Protein AF-A0A6P2CPZ2-F1 (afdb_monomer_lite)

InterPro domains:
  IPR037883 Knr4/Smi1-like domain superfamily [G3DSA:3.40.1580.10] (71-180)
  IPR037883 Knr4/Smi1-like domain superfamily [SSF160631] (74-179)

Organism: NCBI:txid1210884

Structure (mmCIF, N/CA/C/O backbone):
data_AF-A0A6P2CPZ2-F1
#
_entry.id   AF-A0A6P2CPZ2-F1
#
loop_
_atom_site.group_PDB
_atom_site.id
_atom_site.type_symbol
_atom_site.label_atom_id
_atom_site.label_alt_id
_atom_site.label_comp_id
_atom_site.label_asym_id
_atom_site.label_entity_id
_atom_site.label_seq_id
_atom_site.pdbx_PDB_ins_code
_atom_site.Cartn_x
_atom_site.Cartn_y
_atom_site.Cartn_z
_atom_site.occupancy
_atom_site.B_iso_or_equiv
_atom_site.auth_seq_id
_atom_site.auth_comp_id
_atom_site.auth_asym_id
_atom_site.auth_atom_id
_atom_site.pdbx_PDB_model_num
ATOM 1 N N . MET A 1 1 ? -5.504 13.322 -30.418 1.00 75.44 1 MET A N 1
ATOM 2 C CA . MET A 1 1 ? -4.105 13.708 -30.140 1.00 75.44 1 MET A CA 1
ATOM 3 C C . MET A 1 1 ? -4.057 14.105 -28.676 1.00 75.44 1 MET A C 1
ATOM 5 O O . MET A 1 1 ? -4.973 14.802 -28.257 1.00 75.44 1 MET A O 1
ATOM 9 N N . ILE A 1 2 ? -3.116 13.573 -27.899 1.00 92.25 2 ILE A N 1
ATOM 10 C CA . ILE A 1 2 ? -3.043 13.806 -26.448 1.00 92.25 2 ILE A CA 1
ATOM 11 C C . ILE A 1 2 ? -2.375 15.166 -26.211 1.00 92.25 2 ILE A C 1
ATOM 13 O O . ILE A 1 2 ? -1.330 15.437 -26.801 1.00 92.25 2 ILE A O 1
ATOM 17 N N . ASP A 1 3 ? -2.973 16.011 -25.371 1.00 94.31 3 ASP A N 1
ATOM 18 C CA . ASP A 1 3 ? -2.424 17.322 -25.004 1.00 94.31 3 ASP A CA 1
ATOM 19 C C . ASP A 1 3 ? -1.487 17.190 -23.793 1.00 94.31 3 ASP A C 1
ATOM 21 O O . ASP A 1 3 ? -1.849 17.502 -22.658 1.00 94.31 3 ASP A O 1
ATOM 25 N N . TRP A 1 4 ? -0.287 16.651 -24.030 1.00 95.38 4 TRP A N 1
ATOM 26 C CA . TRP A 1 4 ? 0.698 16.326 -22.988 1.00 95.38 4 TRP A CA 1
ATOM 27 C C . TRP A 1 4 ? 1.028 17.450 -21.992 1.00 95.38 4 TRP A C 1
ATOM 29 O O . TRP A 1 4 ? 1.132 17.136 -20.805 1.00 95.38 4 TRP A O 1
ATOM 39 N N . PRO A 1 5 ? 1.131 18.735 -22.392 1.00 93.38 5 PRO A N 1
ATOM 40 C CA . PRO A 1 5 ? 1.271 19.848 -21.451 1.00 93.38 5 PRO A CA 1
ATOM 41 C C . PRO A 1 5 ? 0.203 19.924 -20.354 1.00 93.38 5 PRO A C 1
ATOM 43 O O . PRO A 1 5 ? 0.463 20.523 -19.316 1.00 93.38 5 PRO A O 1
ATOM 46 N N . THR A 1 6 ? -0.986 19.351 -20.570 1.00 93.62 6 THR A N 1
ATOM 47 C CA . THR A 1 6 ? -2.091 19.369 -19.593 1.00 93.62 6 THR A CA 1
ATOM 48 C C . THR A 1 6 ? -2.200 18.090 -18.770 1.00 93.62 6 THR A C 1
ATOM 50 O O . THR A 1 6 ? -2.935 18.058 -17.786 1.00 93.62 6 THR A O 1
ATOM 53 N N . VAL A 1 7 ? -1.484 17.032 -19.165 1.00 92.88 7 VAL A N 1
ATOM 54 C CA . VAL A 1 7 ? -1.556 15.723 -18.504 1.00 92.88 7 VAL A CA 1
ATOM 55 C C . VAL A 1 7 ? -0.871 15.753 -17.142 1.00 92.88 7 VAL A C 1
ATOM 57 O O . VAL A 1 7 ? -1.345 15.071 -16.241 1.00 92.88 7 VAL A O 1
ATOM 60 N N . PHE A 1 8 ? 0.211 16.521 -16.978 1.00 94.75 8 PHE A N 1
ATOM 61 C CA . PHE A 1 8 ? 1.032 16.535 -15.763 1.00 94.75 8 PHE A CA 1
ATOM 62 C C . PHE A 1 8 ? 0.911 17.852 -14.985 1.00 94.75 8 PHE A C 1
ATOM 64 O O . PHE A 1 8 ? 1.015 18.931 -15.564 1.00 94.75 8 PHE A O 1
ATOM 71 N N . GLU A 1 9 ? 0.765 17.767 -13.661 1.00 89.00 9 GLU A N 1
ATOM 72 C CA . GLU A 1 9 ? 0.787 18.912 -12.738 1.00 89.00 9 GLU A CA 1
ATOM 73 C C . GLU A 1 9 ? 2.161 19.594 -12.710 1.00 89.00 9 GLU A C 1
ATOM 75 O O . GLU A 1 9 ? 2.257 20.825 -12.683 1.00 89.00 9 GLU A O 1
ATOM 80 N N . HIS A 1 10 ? 3.231 18.796 -12.747 1.00 92.44 10 HIS A N 1
ATOM 81 C CA . HIS A 1 10 ? 4.599 19.286 -12.866 1.00 92.44 10 HIS A CA 1
ATOM 82 C C . HIS A 1 10 ? 5.337 18.545 -13.979 1.00 92.44 10 HIS A C 1
ATOM 84 O O . HIS A 1 10 ? 5.303 17.318 -14.062 1.00 92.44 10 HIS A O 1
ATOM 90 N N . ALA A 1 11 ? 6.036 19.297 -14.827 1.00 95.56 11 ALA A N 1
ATOM 91 C CA . ALA A 1 11 ? 6.752 18.758 -15.972 1.00 95.56 11 ALA A CA 1
ATOM 92 C C . ALA A 1 11 ? 8.051 19.534 -16.214 1.00 95.56 11 ALA A C 1
ATOM 94 O O . ALA A 1 11 ? 8.050 20.761 -16.316 1.00 95.56 11 ALA A O 1
ATOM 95 N N . THR A 1 12 ? 9.153 18.808 -16.368 1.00 97.06 12 THR A N 1
ATOM 96 C CA . THR A 1 12 ? 10.413 19.310 -16.925 1.00 97.06 12 THR A CA 1
ATOM 97 C C . THR A 1 12 ? 10.753 18.454 -18.148 1.00 97.06 12 THR A C 1
ATOM 99 O O . THR A 1 12 ? 11.514 17.485 -18.027 1.00 97.06 12 THR A O 1
ATOM 102 N N . PRO A 1 13 ? 10.125 18.744 -19.299 1.00 97.12 13 PRO A N 1
ATOM 103 C CA . PRO A 1 13 ? 10.309 17.966 -20.512 1.00 97.12 13 PRO A CA 1
ATOM 104 C C . PRO A 1 13 ? 11.693 18.197 -21.129 1.00 97.12 13 PRO A C 1
ATOM 106 O O . PRO A 1 13 ? 12.185 19.326 -21.186 1.00 97.12 13 PRO A O 1
ATOM 109 N N . ASN A 1 14 ? 12.290 17.129 -21.654 1.00 98.00 14 ASN A N 1
ATOM 110 C CA . ASN A 1 14 ? 13.392 17.209 -22.609 1.00 98.00 14 ASN A CA 1
ATOM 111 C C . ASN A 1 14 ? 12.882 17.604 -24.004 1.00 98.00 14 ASN A C 1
ATOM 113 O O . ASN A 1 14 ? 11.675 17.628 -24.263 1.00 98.00 14 ASN A O 1
ATOM 117 N N . ARG A 1 15 ? 13.817 17.862 -24.931 1.00 97.69 15 ARG A N 1
ATOM 118 C CA . ARG A 1 15 ? 13.507 18.036 -26.358 1.00 97.69 15 ARG A CA 1
ATOM 119 C C . ARG A 1 15 ? 12.741 16.811 -26.864 1.00 97.69 15 ARG A C 1
ATOM 121 O O . ARG A 1 15 ? 13.184 15.694 -26.641 1.00 97.69 15 ARG A O 1
ATOM 128 N N . GLY A 1 16 ? 11.633 17.021 -27.566 1.00 98.12 16 GLY A N 1
ATOM 129 C CA . GLY A 1 16 ? 10.945 15.942 -28.271 1.00 98.12 16 GLY A CA 1
ATOM 130 C C . GLY A 1 16 ? 11.819 15.292 -29.349 1.00 98.12 16 GLY A C 1
ATOM 131 O O . GLY A 1 16 ? 12.661 15.956 -29.973 1.00 98.12 16 GLY A O 1
ATOM 132 N N . ALA A 1 17 ? 11.601 13.998 -29.569 1.00 97.94 17 ALA A N 1
ATOM 133 C CA . ALA A 1 17 ? 12.233 13.230 -30.629 1.00 97.94 17 ALA A CA 1
ATOM 134 C C . ALA A 1 17 ? 11.648 13.609 -31.997 1.00 97.94 17 ALA A C 1
ATOM 136 O O . ALA A 1 17 ? 10.444 13.822 -32.160 1.00 97.94 17 ALA A O 1
ATOM 137 N N . THR A 1 18 ? 12.514 13.685 -33.001 1.00 98.25 18 THR A N 1
ATOM 138 C CA . THR A 1 18 ? 12.125 13.880 -34.401 1.00 98.25 18 THR A CA 1
ATOM 139 C C . THR A 1 18 ? 11.562 12.586 -34.993 1.00 98.25 18 THR A C 1
ATOM 141 O O . THR A 1 18 ? 11.871 11.493 -34.525 1.00 98.25 18 THR A O 1
ATOM 144 N N . GLU A 1 19 ? 10.788 12.664 -36.081 1.00 97.94 19 GLU A N 1
ATOM 145 C CA . GLU A 1 19 ? 10.267 11.448 -36.737 1.00 97.94 19 GLU A CA 1
ATOM 146 C C . GLU A 1 19 ? 11.380 10.498 -37.215 1.00 97.94 19 GLU A C 1
ATOM 148 O O . GLU A 1 19 ? 11.172 9.289 -37.253 1.00 97.94 19 GLU A O 1
ATOM 153 N N . ALA A 1 20 ? 12.565 11.022 -37.553 1.00 98.06 20 ALA A N 1
ATOM 154 C CA . ALA A 1 20 ? 13.717 10.202 -37.927 1.00 98.06 20 ALA A CA 1
ATOM 155 C C . ALA A 1 20 ? 14.268 9.411 -36.730 1.00 98.06 20 ALA A C 1
ATOM 157 O O . ALA A 1 20 ? 14.487 8.208 -36.849 1.00 98.06 20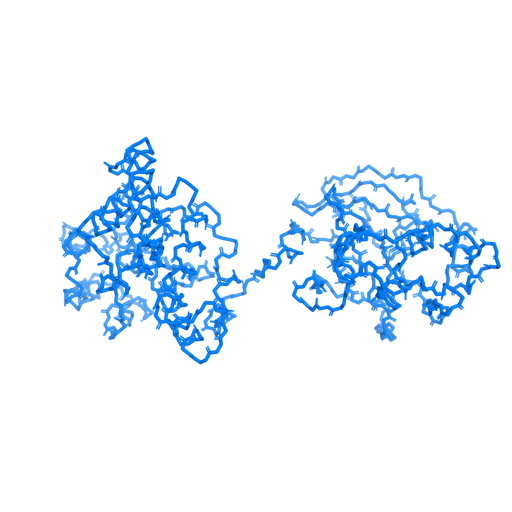 ALA A O 1
ATOM 158 N N . GLU A 1 21 ? 14.423 10.064 -35.574 1.00 98.06 21 GLU A N 1
ATOM 159 C CA . GLU A 1 21 ? 14.856 9.420 -34.323 1.00 98.06 21 GLU A CA 1
ATOM 160 C C . GLU A 1 21 ? 13.835 8.373 -33.862 1.00 98.06 21 GLU A C 1
ATOM 162 O O . GLU A 1 21 ? 14.206 7.269 -33.476 1.00 98.06 21 GLU A O 1
ATOM 167 N N . ILE A 1 22 ? 12.537 8.672 -33.985 1.00 98.25 22 ILE A N 1
ATOM 168 C CA . ILE A 1 22 ? 11.464 7.722 -33.665 1.00 98.25 22 ILE A CA 1
ATOM 169 C C . ILE A 1 22 ? 11.494 6.516 -34.609 1.00 98.25 22 ILE A C 1
ATOM 171 O O . ILE A 1 22 ? 11.337 5.383 -34.154 1.00 98.25 22 ILE A O 1
ATOM 175 N N . ALA A 1 23 ? 11.696 6.728 -35.911 1.00 97.62 23 ALA A N 1
ATOM 176 C CA . ALA A 1 23 ? 11.774 5.637 -36.878 1.00 97.62 23 ALA A CA 1
ATOM 177 C C . ALA A 1 23 ? 12.972 4.713 -36.603 1.00 97.62 23 ALA A C 1
ATOM 179 O O . ALA A 1 23 ? 12.825 3.492 -36.651 1.00 97.62 23 ALA A O 1
ATOM 180 N N . GLU A 1 24 ? 14.135 5.280 -36.273 1.00 97.38 24 GLU A N 1
ATOM 181 C CA . GLU A 1 24 ? 15.323 4.516 -35.880 1.00 97.38 24 GLU A CA 1
ATOM 182 C C . GLU A 1 24 ? 15.098 3.748 -34.572 1.00 97.38 24 GLU A C 1
ATOM 184 O O . GLU A 1 24 ? 15.383 2.549 -34.497 1.00 97.38 24 GLU A O 1
ATOM 189 N N . PHE A 1 25 ? 14.521 4.405 -33.565 1.00 96.94 25 PHE A N 1
ATOM 190 C CA . PHE A 1 25 ? 14.151 3.787 -32.297 1.00 96.94 25 PHE A CA 1
ATOM 191 C C . PHE A 1 25 ? 13.224 2.582 -32.504 1.00 96.94 25 PHE A C 1
ATOM 193 O O . PHE A 1 25 ? 13.541 1.480 -32.060 1.00 96.94 25 PHE A O 1
ATOM 200 N N . VAL A 1 26 ? 12.119 2.749 -33.237 1.00 96.81 26 VAL A N 1
ATOM 201 C CA . VAL A 1 26 ? 11.160 1.664 -33.507 1.00 96.81 26 VAL A CA 1
ATOM 202 C C . VAL A 1 26 ? 11.814 0.515 -34.280 1.00 96.81 26 VAL A C 1
ATOM 204 O O . VAL A 1 26 ? 11.532 -0.647 -33.996 1.00 96.81 26 VAL A O 1
ATOM 207 N N . ALA A 1 27 ? 12.710 0.811 -35.225 1.00 95.06 27 ALA A N 1
ATOM 208 C CA . ALA A 1 27 ? 13.395 -0.210 -36.017 1.00 95.06 27 ALA A CA 1
ATOM 209 C C . ALA A 1 27 ? 14.422 -1.030 -35.215 1.00 95.06 27 ALA A C 1
ATOM 211 O O . ALA A 1 27 ? 14.708 -2.173 -35.574 1.00 95.06 27 ALA A O 1
ATOM 212 N N . THR A 1 28 ? 14.999 -0.459 -34.155 1.00 94.12 28 THR A N 1
ATOM 213 C CA . THR A 1 28 ? 16.138 -1.055 -33.433 1.00 94.12 28 THR A CA 1
ATOM 214 C C . THR A 1 28 ? 15.791 -1.559 -32.034 1.00 94.12 28 THR A C 1
ATOM 216 O O . THR A 1 28 ? 16.453 -2.472 -31.539 1.00 94.12 28 THR A O 1
ATOM 219 N N . PHE A 1 29 ? 14.742 -1.022 -31.405 1.00 94.38 29 PHE A N 1
ATOM 220 C CA . PHE A 1 29 ? 14.369 -1.291 -30.016 1.00 94.38 29 PHE A CA 1
ATOM 221 C C . PHE A 1 29 ? 14.305 -2.789 -29.684 1.00 94.38 29 PHE A C 1
ATOM 223 O O . PHE A 1 29 ? 15.015 -3.255 -28.788 1.00 94.38 29 PHE A O 1
ATOM 230 N N . GLY A 1 30 ? 13.500 -3.542 -30.435 1.00 93.62 30 GLY A N 1
ATOM 231 C CA . GLY A 1 30 ? 13.237 -4.958 -30.183 1.00 93.62 30 GLY A CA 1
ATOM 232 C C . GLY A 1 30 ? 14.244 -5.918 -30.819 1.00 93.62 30 GLY A C 1
ATOM 233 O O . GLY A 1 30 ? 14.090 -7.127 -30.682 1.00 93.62 30 GLY A O 1
ATOM 234 N N . ALA A 1 31 ? 15.270 -5.424 -31.522 1.00 94.88 31 ALA A N 1
ATOM 235 C CA . ALA A 1 31 ? 16.221 -6.288 -32.218 1.00 94.88 31 ALA A CA 1
ATOM 236 C C . ALA A 1 31 ? 16.979 -7.213 -31.237 1.00 94.88 31 ALA A C 1
ATOM 238 O O . ALA A 1 31 ? 17.256 -6.806 -30.102 1.00 94.88 31 ALA A O 1
ATOM 239 N N . PRO A 1 32 ? 17.379 -8.432 -31.651 1.00 94.44 32 PRO A N 1
ATOM 240 C CA . PRO A 1 32 ? 18.256 -9.281 -30.846 1.00 94.44 32 PRO A CA 1
ATOM 241 C C . PRO A 1 32 ? 19.524 -8.542 -30.397 1.00 94.44 32 PRO A C 1
ATOM 243 O O . PRO A 1 32 ? 19.976 -7.606 -31.063 1.00 94.44 32 PRO A O 1
ATOM 246 N N . LEU A 1 33 ? 20.112 -8.953 -29.270 1.00 95.50 33 LEU A N 1
ATOM 247 C CA . LEU A 1 33 ? 21.364 -8.356 -28.808 1.00 95.50 33 LEU A CA 1
ATOM 248 C C . LEU A 1 33 ? 22.470 -8.561 -29.848 1.00 95.50 33 LEU A C 1
ATOM 250 O O . LEU A 1 33 ? 22.669 -9.646 -30.401 1.00 95.50 33 LEU A O 1
ATOM 254 N N . THR A 1 34 ? 23.232 -7.503 -30.090 1.00 95.56 34 THR A N 1
ATOM 255 C CA . THR A 1 34 ? 24.462 -7.580 -30.873 1.00 95.56 34 THR A CA 1
ATOM 256 C C . THR A 1 34 ? 25.531 -8.356 -30.100 1.00 95.56 34 THR A C 1
ATOM 258 O O . THR A 1 34 ? 25.526 -8.410 -28.871 1.00 95.56 34 THR A O 1
ATOM 261 N N . ARG A 1 35 ? 26.532 -8.901 -30.805 1.00 96.12 35 ARG A N 1
ATOM 262 C CA . ARG A 1 35 ? 27.664 -9.594 -30.154 1.00 96.12 35 ARG A CA 1
ATOM 263 C C . ARG A 1 35 ? 28.385 -8.720 -29.120 1.00 96.12 35 ARG A C 1
ATOM 265 O O . ARG A 1 35 ? 28.872 -9.242 -28.125 1.00 96.12 35 ARG A O 1
ATOM 272 N N . ALA A 1 36 ? 28.457 -7.410 -29.360 1.00 95.44 36 ALA A N 1
ATOM 273 C CA . ALA A 1 36 ? 29.077 -6.464 -28.438 1.00 95.44 36 ALA A CA 1
ATOM 274 C C . ALA A 1 36 ? 28.231 -6.256 -27.171 1.00 95.44 36 ALA A C 1
ATOM 276 O O . ALA A 1 36 ? 28.786 -6.216 -26.076 1.00 95.44 36 ALA A O 1
ATOM 277 N N . GLU A 1 37 ? 26.902 -6.171 -27.302 1.00 95.44 37 GLU A N 1
ATOM 278 C CA . GLU A 1 37 ? 25.989 -6.089 -26.154 1.00 95.44 37 GLU A CA 1
ATOM 279 C C . GLU A 1 37 ? 26.051 -7.363 -25.303 1.00 95.44 37 GLU A C 1
ATOM 281 O O . GLU A 1 37 ? 26.209 -7.252 -24.089 1.00 95.44 37 GLU A O 1
ATOM 286 N N . VAL A 1 38 ? 26.028 -8.548 -25.932 1.00 96.62 38 VAL A N 1
ATOM 287 C CA . VAL A 1 38 ? 26.170 -9.842 -25.234 1.00 96.62 38 VAL A CA 1
ATOM 288 C C . VAL A 1 38 ? 27.494 -9.912 -24.475 1.00 96.62 38 VAL A C 1
ATOM 290 O O . VAL A 1 38 ? 27.517 -10.211 -23.283 1.00 96.62 38 VAL A O 1
ATOM 293 N N . ALA A 1 39 ? 28.609 -9.594 -25.141 1.00 95.44 39 ALA A N 1
ATOM 294 C CA . ALA A 1 39 ? 29.928 -9.625 -24.514 1.00 95.44 39 ALA A CA 1
ATOM 295 C C . ALA A 1 39 ? 30.026 -8.655 -23.327 1.00 95.44 39 ALA A C 1
ATOM 297 O O . ALA A 1 39 ? 30.628 -8.992 -22.309 1.00 95.44 39 ALA A O 1
ATOM 298 N N . ARG A 1 40 ? 29.413 -7.469 -23.440 1.00 94.56 40 ARG A N 1
ATOM 299 C CA . ARG A 1 40 ? 29.370 -6.484 -22.357 1.00 94.56 40 ARG A CA 1
ATOM 300 C C . ARG A 1 40 ? 28.599 -7.016 -21.151 1.00 94.56 40 ARG A C 1
ATOM 302 O O . ARG A 1 40 ? 29.148 -6.991 -20.060 1.00 94.56 40 ARG A O 1
ATOM 309 N N . VAL A 1 41 ? 27.373 -7.505 -21.348 1.00 94.56 41 VAL A N 1
ATOM 310 C CA . VAL A 1 41 ? 26.524 -8.009 -20.253 1.00 94.56 41 VAL A CA 1
ATOM 311 C C . VAL A 1 41 ? 27.162 -9.225 -19.586 1.00 94.56 41 VAL A C 1
ATOM 313 O O . VAL A 1 41 ? 27.309 -9.256 -18.366 1.00 94.56 41 VAL A O 1
ATOM 316 N N . ASN A 1 42 ? 27.600 -10.209 -20.374 1.00 94.12 42 ASN A N 1
ATOM 317 C CA . ASN A 1 42 ? 28.208 -11.428 -19.837 1.00 94.12 42 ASN A CA 1
ATOM 318 C C . ASN A 1 42 ? 29.537 -11.134 -19.115 1.00 94.12 42 ASN A C 1
ATOM 320 O O . ASN A 1 42 ? 29.869 -11.807 -18.144 1.00 94.12 42 ASN A O 1
ATOM 324 N N . GLY A 1 43 ? 30.282 -10.110 -19.547 1.00 92.50 43 GLY A N 1
ATOM 325 C CA . GLY A 1 43 ? 31.559 -9.722 -18.944 1.00 92.50 43 GLY A CA 1
ATOM 326 C C . GLY A 1 43 ? 31.460 -8.928 -17.636 1.00 92.50 43 GLY A C 1
ATOM 327 O O . GLY A 1 43 ? 32.462 -8.824 -16.932 1.00 92.50 43 GLY A O 1
ATOM 328 N N . THR A 1 44 ? 30.297 -8.359 -17.298 1.00 88.31 44 THR A N 1
ATOM 329 C CA . THR A 1 44 ? 30.107 -7.544 -16.080 1.00 88.31 44 THR A CA 1
ATOM 330 C C . THR A 1 44 ? 29.477 -8.299 -14.911 1.00 88.31 44 THR A C 1
ATOM 332 O O . THR A 1 44 ? 29.324 -7.725 -13.835 1.00 88.31 44 THR A O 1
ATOM 335 N N . GLN A 1 45 ? 29.096 -9.565 -15.098 1.00 88.94 45 GLN A N 1
ATOM 336 C CA . GLN A 1 45 ? 28.470 -10.363 -14.045 1.00 88.94 45 GLN A CA 1
ATOM 337 C C . GLN A 1 45 ? 29.476 -10.722 -12.946 1.00 88.94 45 GLN A C 1
ATOM 339 O O . GLN A 1 45 ? 30.592 -11.169 -13.216 1.00 88.94 45 GLN A O 1
ATOM 344 N N . CYS A 1 46 ? 29.060 -10.560 -11.694 1.00 87.38 46 CYS A N 1
ATOM 345 C CA . CYS A 1 46 ? 29.812 -10.966 -10.516 1.00 87.38 46 CYS A CA 1
ATOM 346 C C . CYS A 1 46 ? 28.907 -11.747 -9.564 1.00 87.38 46 CYS A C 1
ATOM 348 O O . CYS A 1 46 ? 27.695 -11.531 -9.529 1.00 87.38 46 CYS A O 1
ATOM 350 N N . ASN A 1 47 ? 29.505 -12.655 -8.794 1.00 86.31 47 ASN A N 1
ATOM 351 C CA . ASN A 1 47 ? 28.783 -13.379 -7.759 1.00 86.31 47 ASN A CA 1
ATOM 352 C C . ASN A 1 47 ? 28.323 -12.379 -6.684 1.00 86.31 47 ASN A C 1
ATOM 354 O O . ASN A 1 47 ? 29.183 -11.722 -6.089 1.00 86.31 47 ASN A O 1
ATOM 358 N N . PRO A 1 48 ? 27.007 -12.222 -6.446 1.00 82.31 48 PRO A N 1
ATOM 359 C CA . PRO A 1 48 ? 26.501 -11.259 -5.474 1.00 82.31 48 PRO A CA 1
ATOM 360 C C . PRO A 1 48 ? 26.670 -11.748 -4.029 1.00 82.31 48 PRO A C 1
ATOM 362 O O . PRO A 1 48 ? 26.569 -10.954 -3.095 1.00 82.31 48 PRO A O 1
ATOM 365 N N . TRP A 1 49 ? 26.919 -13.043 -3.833 1.00 83.62 49 TRP A N 1
ATOM 366 C CA . TRP A 1 49 ? 27.031 -13.656 -2.519 1.00 83.62 49 TRP A CA 1
ATOM 367 C C . TRP A 1 49 ? 28.439 -13.502 -1.947 1.00 83.62 49 TRP A C 1
ATOM 369 O O . TRP A 1 49 ? 29.431 -13.443 -2.671 1.00 83.62 49 TRP A O 1
ATOM 379 N N . LEU A 1 50 ? 28.553 -13.455 -0.621 1.00 86.81 50 LEU A N 1
ATOM 380 C CA . LEU A 1 50 ? 29.858 -13.518 0.038 1.00 86.81 50 LEU A CA 1
ATOM 381 C C . LEU A 1 50 ? 30.386 -14.958 0.005 1.00 86.81 50 LEU A C 1
ATOM 383 O O . LEU A 1 50 ? 29.584 -15.881 0.080 1.00 86.81 50 LEU A O 1
ATOM 387 N N . PRO A 1 51 ? 31.712 -15.194 0.018 1.00 90.25 51 PRO A N 1
ATOM 388 C CA . PRO A 1 51 ? 32.271 -16.552 0.036 1.00 90.25 51 PRO A CA 1
ATOM 389 C C . PRO A 1 51 ? 31.785 -17.446 1.188 1.00 90.25 51 PRO A C 1
ATOM 391 O O . PRO A 1 51 ? 31.901 -18.666 1.117 1.00 90.25 51 PRO A O 1
ATOM 394 N N . THR A 1 52 ? 31.277 -16.844 2.266 1.00 87.19 52 THR A N 1
ATOM 395 C CA . THR A 1 52 ? 30.708 -17.529 3.433 1.00 87.19 52 THR A CA 1
ATOM 396 C C . THR A 1 52 ? 29.238 -17.912 3.268 1.00 87.19 52 THR A C 1
ATOM 398 O O . THR A 1 52 ? 28.718 -18.656 4.096 1.00 87.19 52 THR A O 1
ATOM 401 N N . ASP A 1 53 ? 28.555 -17.377 2.258 1.00 88.25 53 ASP A N 1
ATOM 402 C CA . ASP A 1 53 ? 27.149 -17.651 1.993 1.00 88.25 53 ASP A CA 1
ATOM 403 C C . ASP A 1 53 ? 26.998 -18.996 1.256 1.00 88.25 53 ASP A C 1
ATOM 405 O O . ASP A 1 53 ? 27.703 -19.230 0.267 1.00 88.25 53 ASP A O 1
ATOM 409 N N . PRO A 1 54 ? 26.087 -19.890 1.687 1.00 86.75 54 PRO A N 1
ATOM 410 C CA . PRO A 1 54 ? 25.836 -21.157 1.003 1.00 86.75 54 PRO A CA 1
ATOM 411 C C . PRO A 1 54 ? 25.532 -21.018 -0.497 1.00 86.75 54 PRO A C 1
ATOM 413 O O . PRO A 1 54 ? 25.865 -21.920 -1.265 1.00 86.75 54 PRO A O 1
ATOM 416 N N . GLN A 1 55 ? 24.940 -19.899 -0.926 1.00 86.81 55 GLN A N 1
ATOM 417 C CA . GLN A 1 55 ? 24.568 -19.653 -2.322 1.00 86.81 55 GLN A CA 1
ATOM 418 C C . GLN A 1 55 ? 25.754 -19.231 -3.202 1.00 86.81 55 GLN A C 1
ATOM 420 O O . GLN A 1 55 ? 25.666 -19.285 -4.429 1.00 86.81 55 GLN A O 1
ATOM 425 N N . HIS A 1 56 ? 26.899 -18.879 -2.604 1.00 89.81 56 HIS A N 1
ATOM 426 C CA . HIS A 1 56 ? 28.097 -18.491 -3.347 1.00 89.81 56 HIS A CA 1
ATOM 427 C C . HIS A 1 56 ? 28.628 -19.623 -4.231 1.00 89.81 56 HIS A C 1
ATOM 429 O O . HIS A 1 56 ? 29.048 -19.373 -5.358 1.00 89.81 56 HIS A O 1
ATOM 435 N N . ALA A 1 57 ? 28.600 -20.867 -3.743 1.00 88.31 57 ALA A N 1
ATOM 436 C CA . ALA A 1 57 ? 29.116 -22.027 -4.474 1.00 88.31 57 ALA A CA 1
ATOM 437 C C . ALA A 1 57 ? 28.203 -22.485 -5.624 1.00 88.31 57 ALA A C 1
ATOM 439 O O . ALA A 1 57 ? 28.657 -23.209 -6.506 1.00 88.31 57 ALA A O 1
ATOM 440 N N . THR A 1 58 ? 26.931 -22.086 -5.599 1.00 89.31 58 THR A N 1
ATOM 441 C CA . THR A 1 58 ? 25.911 -22.484 -6.579 1.00 89.31 58 THR A CA 1
ATOM 442 C C . THR A 1 58 ? 25.563 -21.372 -7.562 1.00 89.31 58 THR A C 1
ATOM 444 O O . THR A 1 58 ? 24.685 -21.557 -8.398 1.00 89.31 58 THR A O 1
ATOM 447 N N . TRP A 1 59 ? 26.192 -20.201 -7.442 1.00 89.38 59 TRP A N 1
ATOM 448 C CA . TRP A 1 59 ? 25.952 -19.098 -8.361 1.00 89.38 59 TRP A CA 1
ATOM 449 C C . TRP A 1 59 ? 26.593 -19.383 -9.719 1.00 89.38 59 TRP A C 1
ATOM 451 O O . TRP A 1 59 ? 27.797 -19.633 -9.811 1.00 89.38 59 TRP A O 1
ATOM 461 N N . GLU A 1 60 ? 25.789 -19.286 -10.773 1.00 89.56 60 GLU A N 1
ATOM 462 C CA . GLU A 1 60 ? 26.231 -19.384 -12.159 1.00 89.56 60 GLU A CA 1
ATOM 463 C C . GLU A 1 60 ? 25.823 -18.110 -12.912 1.00 89.56 60 GLU A C 1
ATOM 465 O O . GLU A 1 60 ? 24.694 -17.636 -12.743 1.00 89.56 60 GLU A O 1
ATOM 470 N N . PRO A 1 61 ? 26.714 -17.533 -13.739 1.00 89.81 61 PRO A N 1
ATOM 471 C CA . PRO A 1 61 ? 26.348 -16.419 -14.597 1.00 89.81 61 PRO A CA 1
ATOM 472 C C . PRO A 1 61 ? 25.357 -16.883 -15.668 1.00 89.81 61 PRO A C 1
ATOM 474 O O . PRO A 1 61 ? 25.463 -17.990 -16.200 1.00 89.81 61 PRO A O 1
ATOM 477 N N . PHE A 1 62 ? 24.416 -16.017 -16.028 1.00 91.94 62 PHE A N 1
ATOM 478 C CA . PHE A 1 62 ? 23.491 -16.282 -17.127 1.00 91.94 62 PHE A CA 1
ATOM 479 C C . PHE A 1 62 ? 24.118 -15.912 -18.478 1.00 91.94 62 PHE A C 1
ATOM 481 O O . PHE A 1 62 ? 25.034 -15.090 -18.557 1.00 91.94 62 PHE A O 1
ATOM 488 N N . ASP A 1 63 ? 23.578 -16.471 -19.563 1.00 93.81 63 ASP A N 1
ATOM 489 C CA . ASP A 1 63 ? 23.952 -16.086 -20.925 1.00 93.81 63 ASP A CA 1
ATOM 490 C C . ASP A 1 63 ? 22.908 -15.149 -21.548 1.00 93.81 63 ASP A C 1
ATOM 492 O O . ASP A 1 63 ? 21.808 -15.564 -21.919 1.00 93.81 63 ASP A O 1
ATOM 496 N N . SER A 1 64 ? 23.275 -13.875 -21.712 1.00 95.06 64 SER A N 1
ATOM 497 C CA . SER A 1 64 ? 22.406 -12.864 -22.329 1.00 95.06 64 SER A CA 1
ATOM 498 C C . SER A 1 64 ? 22.128 -13.093 -23.819 1.00 95.06 64 SER A C 1
ATOM 500 O O . SER A 1 64 ? 21.204 -12.488 -24.364 1.00 95.06 64 SER A O 1
ATOM 502 N N . ALA A 1 65 ? 22.857 -13.992 -24.493 1.00 94.44 65 ALA A N 1
ATOM 503 C CA . ALA A 1 65 ? 22.547 -14.373 -25.872 1.00 94.44 65 ALA A CA 1
ATOM 504 C C . ALA A 1 65 ? 21.175 -15.062 -26.008 1.00 94.44 65 ALA A C 1
ATOM 506 O O . ALA A 1 65 ? 20.597 -15.060 -27.095 1.00 94.44 65 ALA A O 1
ATOM 507 N N . ALA A 1 66 ? 20.654 -15.634 -24.917 1.00 92.94 66 ALA A N 1
ATOM 508 C CA . ALA A 1 66 ? 19.359 -16.309 -24.878 1.00 92.94 66 ALA A CA 1
ATOM 509 C C . ALA A 1 66 ? 18.176 -15.368 -24.575 1.00 92.94 66 ALA A C 1
ATOM 511 O O . ALA A 1 66 ? 17.034 -15.823 -24.519 1.00 92.94 66 ALA A O 1
ATOM 512 N N . TRP A 1 67 ? 18.422 -14.072 -24.356 1.00 95.94 67 TRP A N 1
ATOM 513 C CA . TRP A 1 67 ? 17.374 -13.128 -23.974 1.00 95.94 67 TRP A CA 1
ATOM 514 C C . TRP A 1 67 ? 16.318 -12.928 -25.059 1.00 95.94 67 TRP A C 1
ATOM 516 O O . TRP A 1 67 ? 16.620 -12.688 -26.231 1.00 95.94 67 TRP A O 1
ATOM 526 N N . VAL A 1 68 ? 15.054 -12.963 -24.631 1.00 93.56 68 VAL A N 1
ATOM 527 C CA . VAL A 1 68 ? 13.898 -12.704 -25.490 1.00 93.56 68 VAL A CA 1
ATOM 528 C C . VAL A 1 68 ? 13.662 -11.199 -25.565 1.00 93.56 68 VAL A C 1
ATOM 530 O O . VAL A 1 68 ? 13.223 -10.574 -24.599 1.00 93.56 68 VAL A O 1
ATOM 533 N N . MET A 1 69 ? 13.954 -10.627 -26.731 1.00 94.19 69 MET A N 1
ATOM 534 C CA . MET A 1 69 ? 13.717 -9.214 -27.022 1.00 94.19 69 MET A CA 1
ATOM 535 C C . MET A 1 69 ? 12.334 -9.018 -27.664 1.00 94.19 69 MET A C 1
ATOM 537 O O . MET A 1 69 ? 11.896 -9.885 -28.423 1.00 94.19 69 MET A O 1
ATOM 541 N N . PRO A 1 70 ? 11.652 -7.886 -27.410 1.00 93.75 70 PRO A N 1
ATOM 542 C CA . PRO A 1 70 ? 10.301 -7.601 -27.910 1.00 93.75 70 PRO A CA 1
ATOM 543 C C . PRO A 1 70 ? 10.291 -7.206 -29.404 1.00 93.75 70 PRO A C 1
ATOM 545 O O . PRO A 1 70 ? 9.808 -6.142 -29.777 1.00 93.75 70 PRO A O 1
ATOM 548 N N . ALA A 1 71 ? 10.863 -8.041 -30.277 1.00 91.25 71 ALA A N 1
ATOM 549 C CA . ALA A 1 71 ? 11.026 -7.763 -31.710 1.00 91.25 71 ALA A CA 1
ATOM 550 C C . ALA A 1 71 ? 9.695 -7.687 -32.477 1.00 91.25 71 ALA A C 1
ATOM 552 O O . ALA A 1 71 ? 9.585 -6.965 -33.466 1.00 91.25 71 ALA A O 1
ATOM 553 N N . ASP A 1 72 ? 8.698 -8.452 -32.037 1.00 91.19 72 ASP A N 1
ATOM 554 C CA . ASP A 1 72 ? 7.369 -8.571 -32.639 1.00 91.19 72 ASP A CA 1
ATOM 555 C C . ASP A 1 72 ? 6.304 -7.736 -31.904 1.00 91.19 72 ASP A C 1
ATOM 557 O O . ASP A 1 72 ? 5.118 -7.810 -32.231 1.00 91.19 72 ASP A O 1
ATOM 561 N N . ARG A 1 73 ? 6.710 -6.942 -30.906 1.00 93.50 73 ARG A N 1
ATOM 562 C CA . ARG A 1 73 ? 5.820 -6.095 -30.110 1.00 93.50 73 ARG A CA 1
ATOM 563 C C . ARG A 1 73 ? 5.940 -4.640 -30.575 1.00 93.50 73 ARG A C 1
ATOM 565 O O . ARG A 1 73 ? 7.007 -4.044 -30.427 1.00 93.50 73 ARG A O 1
ATOM 572 N N . PRO A 1 74 ? 4.881 -4.037 -31.148 1.00 95.56 74 PRO A N 1
ATOM 573 C CA . PRO A 1 74 ? 4.922 -2.625 -31.516 1.00 95.56 74 PRO A CA 1
ATOM 574 C C . PRO A 1 74 ? 5.025 -1.737 -30.271 1.00 95.56 74 PRO A C 1
ATOM 576 O O . PRO A 1 74 ? 4.450 -2.061 -29.233 1.00 95.56 74 PRO A O 1
ATOM 579 N N . ILE A 1 75 ? 5.709 -0.596 -30.394 1.00 97.44 75 ILE A N 1
ATOM 580 C CA . ILE A 1 75 ? 5.706 0.446 -29.358 1.00 97.44 75 ILE A CA 1
ATOM 581 C C . ILE A 1 75 ? 4.305 1.079 -29.272 1.00 97.44 75 ILE A C 1
ATOM 583 O O . ILE A 1 75 ? 3.740 1.404 -30.323 1.00 97.44 75 ILE A O 1
ATOM 587 N N . PRO A 1 76 ? 3.764 1.322 -28.062 1.00 98.00 76 PRO A N 1
ATOM 588 C CA . PRO A 1 76 ? 2.441 1.917 -27.895 1.00 98.00 76 PRO A CA 1
ATOM 589 C C . PRO A 1 76 ? 2.274 3.263 -28.609 1.00 98.00 76 PRO A C 1
ATOM 591 O O . PRO A 1 76 ? 3.133 4.143 -28.462 1.00 98.00 76 PRO A O 1
ATOM 594 N N . PRO A 1 77 ? 1.165 3.486 -29.338 1.00 98.12 77 PRO A N 1
ATOM 595 C CA . PRO A 1 77 ? 0.908 4.756 -30.012 1.00 98.12 77 PRO A CA 1
ATOM 596 C C . PRO A 1 77 ? 0.911 5.962 -29.068 1.00 98.12 77 PRO A C 1
ATOM 598 O O . PRO A 1 77 ? 1.390 7.035 -29.446 1.00 98.12 77 PRO A O 1
ATOM 601 N N . SER A 1 78 ? 0.410 5.806 -27.838 1.00 97.81 78 SER A N 1
ATOM 602 C CA . SER A 1 78 ? 0.442 6.873 -26.834 1.00 97.81 78 SER A CA 1
ATOM 603 C C . SER A 1 78 ? 1.870 7.213 -26.396 1.00 97.81 78 SER A C 1
ATOM 605 O O . SER A 1 78 ? 2.207 8.394 -26.310 1.00 97.81 78 SER A O 1
ATOM 607 N N . TYR A 1 79 ? 2.746 6.219 -26.228 1.00 98.38 79 TYR A N 1
ATOM 608 C CA . TYR A 1 79 ? 4.158 6.440 -25.913 1.00 98.38 79 TYR A CA 1
ATOM 609 C C . TYR A 1 79 ? 4.906 7.097 -27.082 1.00 98.38 79 TYR A C 1
ATOM 611 O O . TYR A 1 79 ? 5.637 8.065 -26.884 1.00 98.38 79 TYR A O 1
ATOM 619 N N . LEU A 1 80 ? 4.637 6.679 -28.326 1.00 98.19 80 LEU A N 1
ATOM 620 C CA . LEU A 1 80 ? 5.154 7.362 -29.521 1.00 98.19 80 LEU A CA 1
ATOM 621 C C . LEU A 1 80 ? 4.666 8.815 -29.610 1.00 98.19 80 LEU A C 1
ATOM 623 O O . LEU A 1 80 ? 5.380 9.692 -30.094 1.00 98.19 80 LEU A O 1
ATOM 627 N N . SER A 1 81 ? 3.432 9.100 -29.187 1.00 98.19 81 SER A N 1
ATOM 628 C CA . SER A 1 81 ? 2.942 10.478 -29.095 1.00 98.19 81 SER A CA 1
ATOM 629 C C . SER A 1 81 ? 3.652 11.263 -27.993 1.00 98.19 81 SER A C 1
ATOM 631 O O . SER A 1 81 ? 3.832 12.467 -28.164 1.00 98.19 81 SER A O 1
ATOM 633 N N . PHE A 1 82 ? 4.020 10.616 -26.888 1.00 98.44 82 PHE A N 1
ATOM 634 C CA . PHE A 1 82 ? 4.725 11.239 -25.774 1.00 98.44 82 PHE A CA 1
ATOM 635 C C . PHE A 1 82 ? 6.166 11.585 -26.126 1.00 98.44 82 PHE A C 1
ATOM 637 O O . PHE A 1 82 ? 6.550 12.729 -25.932 1.00 98.44 82 PHE A O 1
ATOM 644 N N . ILE A 1 83 ? 6.940 10.676 -26.726 1.00 98.19 83 ILE A N 1
ATOM 645 C CA . ILE A 1 83 ? 8.348 10.960 -27.064 1.00 98.19 83 ILE A CA 1
ATOM 646 C C . ILE A 1 83 ? 8.501 12.079 -28.106 1.00 98.19 83 ILE A C 1
ATOM 648 O O . ILE A 1 83 ? 9.485 12.814 -28.085 1.00 98.19 83 ILE A O 1
ATOM 652 N N . ARG A 1 84 ? 7.489 12.297 -28.964 1.00 98.06 84 ARG A N 1
ATOM 653 C CA . ARG A 1 84 ? 7.405 13.491 -29.834 1.00 98.06 84 ARG A CA 1
ATOM 654 C C . ARG A 1 84 ? 7.291 14.788 -29.044 1.00 98.06 84 ARG A C 1
ATOM 656 O O . ARG A 1 84 ? 7.797 15.818 -29.475 1.00 98.06 84 ARG A O 1
ATOM 663 N N . TYR A 1 85 ? 6.579 14.746 -27.923 1.00 98.06 85 TYR A N 1
ATOM 664 C CA . TYR A 1 85 ? 6.475 15.867 -27.003 1.00 98.06 85 TYR A CA 1
ATOM 665 C C . TYR A 1 85 ? 7.744 15.996 -26.149 1.00 98.06 85 TYR A C 1
ATOM 667 O O . TYR A 1 85 ? 8.260 17.102 -25.999 1.00 98.06 85 TYR A O 1
ATOM 675 N N . SER A 1 86 ? 8.273 14.884 -25.632 1.00 98.38 86 SER A N 1
ATOM 676 C CA . SER A 1 86 ? 9.442 14.873 -24.762 1.00 98.38 86 SER A CA 1
ATOM 677 C C . SER A 1 86 ? 10.210 13.551 -24.802 1.00 98.38 86 SER A C 1
ATOM 679 O O . SER A 1 86 ? 9.695 12.515 -24.385 1.00 98.38 86 SER A O 1
ATOM 681 N N . ASP A 1 87 ? 11.457 13.595 -25.274 1.00 97.94 87 ASP A N 1
ATOM 682 C CA . ASP A 1 87 ? 12.357 12.441 -25.300 1.00 97.94 87 ASP A CA 1
ATOM 683 C C . ASP A 1 87 ? 13.032 12.262 -23.928 1.00 97.94 87 ASP A C 1
ATOM 685 O O . ASP A 1 87 ? 14.146 12.729 -23.662 1.00 97.94 87 ASP A O 1
ATOM 689 N N . GLY A 1 88 ? 12.265 11.689 -23.001 1.00 97.06 88 GLY A N 1
ATOM 690 C CA . GLY A 1 88 ? 12.589 11.593 -21.581 1.00 97.06 88 GLY A CA 1
ATOM 691 C C . GLY A 1 88 ? 12.261 12.863 -20.788 1.00 97.06 88 GLY A C 1
ATOM 692 O O . GLY A 1 88 ? 11.609 13.782 -21.275 1.00 97.06 88 GLY A O 1
ATOM 693 N N . GLY A 1 89 ? 12.691 12.927 -19.530 1.00 96.69 89 GLY A N 1
ATOM 694 C CA . GLY A 1 89 ? 12.457 14.082 -18.650 1.00 96.69 89 GLY A CA 1
ATOM 695 C C . GLY A 1 89 ? 11.865 13.679 -17.304 1.00 96.69 89 GLY A C 1
ATOM 696 O O . GLY A 1 89 ? 11.829 12.497 -16.963 1.00 96.69 89 GLY A O 1
ATOM 697 N N . ARG A 1 90 ? 11.413 14.662 -16.516 1.00 97.31 90 ARG A N 1
ATOM 698 C CA . ARG A 1 90 ? 10.763 14.408 -15.218 1.00 97.31 90 ARG A CA 1
ATOM 699 C C . ARG A 1 90 ? 9.356 14.972 -15.183 1.00 97.31 90 ARG A C 1
ATOM 701 O O . ARG A 1 90 ? 9.137 16.112 -15.586 1.00 97.31 90 ARG A O 1
ATOM 708 N N . PHE A 1 91 ? 8.423 14.174 -14.687 1.00 97.06 91 PHE A N 1
ATOM 709 C CA . PHE A 1 91 ? 7.002 14.493 -14.680 1.00 97.06 91 PHE A CA 1
ATOM 710 C C . PHE A 1 91 ? 6.360 14.010 -13.387 1.00 97.06 91 PHE A C 1
ATOM 712 O O . PHE A 1 91 ? 6.800 13.015 -12.806 1.00 97.06 91 PHE A O 1
ATOM 719 N N . SER A 1 92 ? 5.306 14.686 -12.943 1.00 91.44 92 SER A N 1
ATOM 720 C CA . SER A 1 92 ? 4.512 14.210 -11.821 1.00 91.44 92 SER A CA 1
ATOM 721 C C . SER A 1 92 ? 3.060 14.660 -11.846 1.00 91.44 92 SER A C 1
ATOM 723 O O . SER A 1 92 ? 2.691 15.666 -12.452 1.00 91.44 92 SER A O 1
ATOM 725 N N . ASN A 1 93 ? 2.252 13.869 -11.146 1.00 77.31 93 ASN A N 1
ATOM 726 C CA . ASN A 1 93 ? 0.849 14.107 -10.849 1.00 77.31 93 ASN A CA 1
ATOM 727 C C . ASN A 1 93 ? 0.594 13.666 -9.409 1.00 77.31 93 ASN A C 1
ATOM 729 O O . ASN A 1 93 ? 0.746 12.484 -9.093 1.00 77.31 93 ASN A O 1
ATOM 733 N N . GLY A 1 94 ? 0.235 14.585 -8.509 1.00 82.00 94 GLY A N 1
ATOM 734 C CA . GLY A 1 94 ? 0.145 14.276 -7.082 1.00 82.00 94 GLY A CA 1
ATOM 735 C C . GLY A 1 94 ? 1.435 13.638 -6.548 1.00 82.00 94 GLY A C 1
ATOM 736 O O . GLY A 1 94 ? 2.509 14.229 -6.618 1.00 82.00 94 GLY A O 1
ATOM 737 N N . MET A 1 95 ? 1.337 12.413 -6.022 1.00 77.44 95 MET A N 1
ATOM 738 C CA . MET A 1 95 ? 2.490 11.653 -5.522 1.00 77.44 95 MET A CA 1
ATOM 739 C C . MET A 1 95 ? 3.076 10.667 -6.542 1.00 77.44 95 MET A C 1
ATOM 741 O O . MET A 1 95 ? 3.955 9.878 -6.193 1.00 77.44 95 MET A O 1
ATOM 745 N N . ARG A 1 96 ? 2.574 10.648 -7.780 1.00 83.69 96 ARG A N 1
ATOM 746 C CA . ARG A 1 96 ? 3.128 9.809 -8.838 1.00 83.69 96 ARG A CA 1
ATOM 747 C C . ARG A 1 96 ? 4.252 10.554 -9.543 1.00 83.69 96 ARG A C 1
ATOM 749 O O . ARG A 1 96 ? 4.016 11.607 -10.130 1.00 83.69 96 ARG A O 1
ATOM 756 N N . LEU A 1 97 ? 5.456 9.997 -9.466 1.00 88.75 97 LEU A N 1
ATOM 757 C CA . LEU A 1 97 ? 6.682 10.575 -10.008 1.00 88.75 97 LEU A CA 1
ATOM 758 C C . LEU A 1 97 ? 7.197 9.711 -11.157 1.00 88.75 97 LEU A C 1
ATOM 760 O O . LEU A 1 97 ? 7.198 8.483 -11.050 1.00 88.75 97 LEU A O 1
ATOM 764 N N . PHE A 1 98 ? 7.654 10.361 -12.223 1.00 96.12 98 PHE A N 1
ATOM 765 C CA . PHE A 1 98 ? 8.253 9.717 -13.382 1.00 96.12 98 PHE A CA 1
ATOM 766 C C . PHE A 1 98 ? 9.561 10.401 -13.752 1.00 96.12 98 PHE A C 1
ATOM 768 O O . PHE A 1 98 ? 9.576 11.580 -14.105 1.00 96.12 98 PHE A O 1
ATOM 775 N N . GLN A 1 99 ? 10.641 9.635 -13.774 1.00 96.12 99 GLN A N 1
ATOM 776 C CA . GLN A 1 99 ? 11.789 9.901 -14.622 1.00 96.12 99 GLN A CA 1
ATOM 777 C C . GLN A 1 99 ? 11.585 9.109 -15.915 1.00 96.12 99 GLN A C 1
ATOM 779 O O . GLN A 1 99 ? 11.841 7.908 -15.961 1.00 96.12 99 GLN A O 1
ATOM 784 N N . MET A 1 100 ? 11.034 9.770 -16.930 1.00 97.25 100 MET A N 1
ATOM 785 C CA . MET A 1 100 ? 10.665 9.144 -18.197 1.00 97.25 100 MET A CA 1
ATOM 786 C C . MET A 1 100 ? 11.913 8.798 -19.001 1.00 97.25 100 MET A C 1
ATOM 788 O O . MET A 1 100 ? 12.805 9.638 -19.150 1.00 97.25 100 MET A O 1
ATOM 792 N N . ALA A 1 101 ? 11.928 7.586 -19.545 1.00 96.38 101 ALA A N 1
ATOM 793 C CA . ALA A 1 101 ? 12.806 7.231 -20.644 1.00 96.38 101 ALA A CA 1
ATOM 794 C C . ALA A 1 101 ? 12.240 7.798 -21.953 1.00 96.38 101 ALA A C 1
ATOM 796 O O . ALA A 1 101 ? 11.023 7.967 -22.096 1.00 96.38 101 ALA A O 1
ATOM 797 N N . GLY A 1 102 ? 13.124 8.078 -22.898 1.00 96.00 102 GLY A N 1
ATOM 798 C CA . GLY A 1 102 ? 12.809 8.383 -24.283 1.00 96.00 102 GLY A CA 1
ATOM 799 C C . GLY A 1 102 ? 13.173 7.234 -25.227 1.00 96.00 102 GLY A C 1
ATOM 800 O O . GLY A 1 102 ? 12.972 6.050 -24.940 1.00 96.00 102 GLY A O 1
ATOM 801 N N . THR A 1 103 ? 13.750 7.583 -26.369 1.00 96.69 103 THR A N 1
ATOM 802 C CA . THR A 1 103 ? 14.258 6.669 -27.398 1.00 96.69 103 THR A CA 1
ATOM 803 C C . THR A 1 103 ? 15.389 5.756 -26.900 1.00 96.69 103 THR A C 1
ATOM 805 O O . THR A 1 103 ? 15.683 4.731 -27.516 1.00 96.69 103 THR A O 1
ATOM 808 N N . GLU A 1 104 ? 15.981 6.044 -25.739 1.00 93.62 104 GLU A N 1
ATOM 809 C CA . GLU A 1 104 ? 16.992 5.220 -25.076 1.00 93.62 104 GLU A CA 1
ATOM 810 C C . GLU A 1 104 ? 16.435 3.994 -24.327 1.00 93.62 104 GLU A C 1
ATOM 812 O O . GLU A 1 104 ? 17.212 3.262 -23.712 1.00 93.62 104 GLU A O 1
ATOM 817 N N . LEU A 1 105 ? 15.125 3.726 -24.406 1.00 92.81 105 LEU A N 1
ATOM 818 C CA . LEU A 1 105 ? 14.409 2.611 -23.762 1.00 92.81 105 LEU A CA 1
ATOM 819 C C . LEU A 1 105 ? 15.166 1.268 -23.787 1.00 92.81 105 LEU A C 1
ATOM 821 O O . LEU A 1 105 ? 15.270 0.567 -22.778 1.00 92.81 105 LEU A O 1
ATOM 825 N N . ARG A 1 106 ? 15.752 0.921 -24.944 1.00 93.81 106 ARG A N 1
ATOM 826 C CA . ARG A 1 106 ? 16.548 -0.307 -25.131 1.00 93.81 106 ARG A CA 1
ATOM 827 C C . ARG A 1 106 ? 17.739 -0.371 -24.173 1.00 93.81 106 ARG A C 1
ATOM 829 O O . ARG A 1 106 ? 18.064 -1.439 -23.659 1.00 93.81 106 ARG A O 1
ATOM 836 N N . SER A 1 107 ? 18.398 0.758 -23.933 1.00 92.88 107 SER A N 1
ATOM 837 C CA . SER A 1 107 ? 19.556 0.832 -23.042 1.00 92.88 107 SER A CA 1
ATOM 838 C C . SER A 1 107 ? 19.173 0.447 -21.620 1.00 92.88 107 SER A C 1
ATOM 840 O O . SER A 1 107 ? 19.901 -0.318 -20.997 1.00 92.88 107 SER A O 1
ATOM 842 N N . PHE A 1 108 ? 18.017 0.902 -21.131 1.00 93.25 108 PHE A N 1
ATOM 843 C CA . PHE A 1 108 ? 17.521 0.531 -19.806 1.00 93.25 108 PHE A CA 1
ATOM 844 C C . PHE A 1 108 ? 17.157 -0.948 -19.714 1.00 93.25 108 PHE A C 1
ATOM 846 O O . PHE A 1 108 ? 17.545 -1.604 -18.749 1.00 93.25 108 PHE A O 1
ATOM 853 N N . LEU A 1 109 ? 16.501 -1.487 -20.745 1.00 93.12 109 LEU A N 1
ATOM 854 C CA . LEU A 1 109 ? 16.184 -2.912 -20.834 1.00 93.12 109 LEU A CA 1
ATOM 855 C C . LEU A 1 109 ? 17.448 -3.779 -20.667 1.00 93.12 109 LEU A C 1
ATOM 857 O O . LEU A 1 109 ? 17.444 -4.752 -19.915 1.00 93.12 109 LEU A O 1
ATOM 861 N N . ILE A 1 110 ? 18.544 -3.384 -21.324 1.00 94.56 110 ILE A N 1
ATOM 862 C CA . ILE A 1 110 ? 19.821 -4.104 -21.268 1.00 94.56 110 ILE A CA 1
ATOM 863 C C . ILE A 1 110 ? 20.563 -3.845 -19.956 1.00 94.56 110 ILE A C 1
ATOM 865 O O . ILE A 1 110 ? 21.043 -4.797 -19.361 1.00 94.56 110 ILE A O 1
ATOM 869 N N . VAL A 1 111 ? 20.685 -2.597 -19.496 1.00 91.94 111 VAL A N 1
ATOM 870 C CA . VAL A 1 111 ? 21.486 -2.246 -18.304 1.00 91.94 111 VAL A CA 1
ATOM 871 C C . VAL A 1 111 ? 20.917 -2.861 -17.029 1.00 91.94 111 VAL A C 1
ATOM 873 O O . VAL A 1 111 ? 21.682 -3.306 -16.180 1.00 91.94 111 VAL A O 1
ATOM 876 N N . TYR A 1 112 ? 19.593 -2.925 -16.906 1.00 92.56 112 TYR A N 1
ATOM 877 C CA . TYR A 1 112 ? 18.934 -3.531 -15.749 1.00 92.56 112 TYR A CA 1
ATOM 878 C C . TYR A 1 112 ? 18.687 -5.033 -15.903 1.00 92.56 112 TYR A C 1
ATOM 880 O O . TYR A 1 112 ? 18.042 -5.639 -15.054 1.00 92.56 112 TYR A O 1
ATOM 888 N N . HIS A 1 113 ? 19.193 -5.639 -16.982 1.00 94.50 113 HIS A N 1
ATOM 889 C CA . HIS A 1 113 ? 19.036 -7.061 -17.274 1.00 94.50 113 HIS A CA 1
ATOM 890 C C . HIS A 1 113 ? 17.569 -7.533 -17.247 1.00 94.50 113 HIS A C 1
ATOM 892 O O . HIS A 1 113 ? 17.295 -8.692 -16.944 1.00 94.50 113 HIS A O 1
ATOM 898 N N . VAL A 1 114 ? 16.612 -6.658 -17.578 1.00 95.62 114 VAL A N 1
ATOM 899 C CA . VAL A 1 114 ? 15.173 -6.956 -17.468 1.00 95.62 114 VAL A CA 1
ATOM 900 C C . VAL A 1 114 ? 14.784 -8.240 -18.213 1.00 95.62 114 VAL A C 1
ATOM 902 O O . VAL A 1 114 ? 14.090 -9.053 -17.609 1.00 95.62 114 VAL A O 1
ATOM 905 N N . PRO A 1 115 ? 15.268 -8.527 -19.443 1.00 95.94 115 PRO A N 1
ATOM 906 C CA . PRO A 1 115 ? 14.900 -9.751 -20.158 1.00 95.94 115 PRO A CA 1
ATOM 907 C C . PRO A 1 115 ? 15.308 -11.056 -19.460 1.00 95.94 115 PRO A C 1
ATOM 909 O O . PRO A 1 115 ? 14.738 -12.100 -19.771 1.00 95.94 115 PRO A O 1
ATOM 912 N N . GLN A 1 116 ? 16.275 -11.012 -18.536 1.00 94.19 116 GLN A N 1
ATOM 913 C CA . GLN A 1 116 ? 16.676 -12.175 -17.745 1.00 94.19 116 GLN A CA 1
ATOM 914 C C . GLN A 1 116 ? 15.606 -12.574 -16.725 1.00 94.19 116 GLN A C 1
ATOM 916 O O . GLN A 1 116 ? 15.410 -13.761 -16.472 1.00 94.19 116 GLN A O 1
ATOM 921 N N . TYR A 1 117 ? 14.952 -11.583 -16.120 1.00 92.94 117 TYR A N 1
ATOM 922 C CA . TYR A 1 117 ? 14.060 -11.773 -14.974 1.00 92.94 117 TYR A CA 1
ATOM 923 C C . TYR A 1 117 ? 12.586 -11.612 -15.350 1.00 92.94 117 TYR A C 1
ATOM 925 O O . TYR A 1 117 ? 11.722 -12.335 -14.862 1.00 92.94 117 TYR A O 1
ATOM 933 N N . MET A 1 118 ? 12.307 -10.692 -16.269 1.00 96.31 118 MET A N 1
ATOM 934 C CA . MET A 1 118 ? 10.978 -10.345 -16.752 1.00 96.31 118 MET A CA 1
ATOM 935 C C . MET A 1 118 ? 10.975 -10.254 -18.288 1.00 96.31 118 MET A C 1
ATOM 937 O O . MET A 1 118 ? 10.878 -9.158 -18.851 1.00 96.31 118 MET A O 1
ATOM 941 N N . PRO A 1 119 ? 11.110 -11.384 -19.008 1.00 95.00 119 PRO A N 1
ATOM 942 C CA . PRO A 1 119 ? 11.072 -11.387 -20.468 1.00 95.00 119 PRO A CA 1
ATOM 943 C C . PRO A 1 119 ? 9.799 -10.712 -20.993 1.00 95.00 119 PRO A C 1
ATOM 945 O O . PRO A 1 119 ? 8.699 -10.977 -20.509 1.00 95.00 119 PRO A O 1
ATOM 948 N N . LEU A 1 120 ? 9.967 -9.854 -22.005 1.00 95.94 120 LEU A N 1
ATOM 949 C CA . LEU A 1 120 ? 8.911 -9.030 -22.613 1.00 95.94 120 LEU A CA 1
ATOM 950 C C . LEU A 1 120 ? 8.294 -7.949 -21.698 1.00 95.94 120 LEU A C 1
ATOM 952 O O . LEU A 1 120 ? 7.315 -7.321 -22.093 1.00 95.94 120 LEU A O 1
ATOM 956 N N . ALA A 1 121 ? 8.867 -7.659 -20.527 1.00 96.88 121 ALA A N 1
ATOM 957 C CA . ALA A 1 121 ? 8.568 -6.426 -19.798 1.00 96.88 121 ALA A CA 1
ATOM 958 C C . ALA A 1 121 ? 9.533 -5.309 -20.222 1.00 96.88 121 ALA A C 1
ATOM 960 O O . ALA A 1 121 ? 10.731 -5.547 -20.374 1.00 96.88 121 ALA A O 1
ATOM 961 N N . VAL A 1 122 ? 9.031 -4.087 -20.423 1.00 96.94 122 VAL A N 1
ATOM 962 C CA . VAL A 1 122 ? 9.833 -2.981 -20.979 1.00 96.94 122 VAL A CA 1
ATOM 963 C C . VAL A 1 122 ? 9.738 -1.732 -20.104 1.00 96.94 122 VAL A C 1
ATOM 965 O O . VAL A 1 122 ? 8.670 -1.120 -20.074 1.00 96.94 122 VAL A O 1
ATOM 968 N N . PRO A 1 123 ? 10.823 -1.312 -19.422 1.00 96.19 123 PRO A N 1
ATOM 969 C CA . PRO A 1 123 ? 10.791 -0.165 -18.523 1.00 96.19 123 PRO A CA 1
ATOM 970 C C . PRO A 1 123 ? 10.751 1.145 -19.310 1.00 96.19 123 PRO A C 1
ATOM 972 O O . PRO A 1 123 ? 11.646 1.393 -20.111 1.00 96.19 123 PRO A O 1
ATOM 975 N N . PHE A 1 124 ? 9.751 1.992 -19.065 1.00 97.25 124 PHE A N 1
ATOM 976 C CA . PHE A 1 124 ? 9.595 3.296 -19.729 1.00 97.25 124 PHE A CA 1
ATOM 977 C C . PHE A 1 124 ? 9.753 4.498 -18.807 1.00 97.25 124 PHE A C 1
ATOM 979 O O . PHE A 1 124 ? 9.867 5.627 -19.283 1.00 97.25 124 PHE A O 1
ATOM 986 N N . ALA A 1 125 ? 9.757 4.280 -17.496 1.00 96.88 125 ALA A N 1
ATOM 987 C CA . ALA A 1 125 ? 10.032 5.322 -16.526 1.00 96.88 125 ALA A CA 1
ATOM 988 C C . ALA A 1 125 ? 10.547 4.728 -15.218 1.00 96.88 125 ALA A C 1
ATOM 990 O O . ALA A 1 125 ? 10.350 3.545 -14.938 1.00 96.88 125 ALA A O 1
ATOM 991 N N . PHE A 1 126 ? 11.136 5.586 -14.394 1.00 93.62 126 PHE A N 1
ATOM 992 C CA . PHE A 1 126 ? 11.628 5.252 -13.064 1.00 93.62 126 PHE A CA 1
ATOM 993 C C . PHE A 1 126 ? 10.993 6.145 -12.003 1.00 93.62 126 PHE A C 1
ATOM 995 O O . PHE A 1 126 ? 10.568 7.267 -12.288 1.00 93.62 126 PHE A O 1
ATOM 1002 N N . THR A 1 127 ? 10.938 5.646 -10.777 1.00 88.00 127 THR A N 1
ATOM 1003 C CA . THR A 1 127 ? 10.656 6.446 -9.586 1.00 88.00 127 THR A CA 1
ATOM 1004 C C . THR A 1 127 ? 11.967 6.921 -8.951 1.00 88.00 127 THR A C 1
ATOM 1006 O O . THR A 1 127 ? 13.045 6.421 -9.276 1.00 88.00 127 THR A O 1
ATOM 1009 N N . ASP A 1 128 ? 11.897 7.869 -8.015 1.00 75.62 128 ASP A N 1
ATOM 1010 C CA . ASP A 1 128 ? 13.096 8.413 -7.363 1.00 75.62 128 ASP A CA 1
ATOM 1011 C C . ASP A 1 128 ? 13.777 7.414 -6.402 1.00 75.62 128 ASP A C 1
ATOM 1013 O O . ASP A 1 128 ? 14.961 7.573 -6.105 1.00 75.62 128 ASP A O 1
ATOM 1017 N N . SER A 1 129 ? 13.073 6.375 -5.930 1.00 70.75 129 SER A N 1
ATOM 1018 C CA . SER A 1 129 ? 13.640 5.353 -5.029 1.00 70.75 129 SER A CA 1
ATOM 1019 C C . SER A 1 129 ? 14.076 4.052 -5.720 1.00 70.75 129 SER A C 1
ATOM 1021 O O . SER A 1 129 ? 14.469 3.102 -5.044 1.00 70.75 129 SER A O 1
ATOM 1023 N N . GLY A 1 130 ? 14.067 4.003 -7.058 1.00 75.56 130 GLY A N 1
ATOM 1024 C CA . GLY A 1 130 ? 14.533 2.839 -7.824 1.00 75.56 130 GLY A CA 1
ATOM 1025 C C . GLY A 1 130 ? 13.439 1.850 -8.244 1.00 75.56 130 GLY A C 1
ATOM 1026 O O . GLY A 1 130 ? 13.753 0.719 -8.615 1.00 75.56 130 GLY A O 1
ATOM 1027 N N . GLY A 1 131 ? 12.170 2.257 -8.222 1.00 86.50 131 GLY A N 1
ATOM 1028 C CA . GLY A 1 131 ? 11.084 1.546 -8.892 1.00 86.50 131 GLY A CA 1
ATOM 1029 C C . GLY A 1 131 ? 11.074 1.812 -10.401 1.00 86.50 131 GLY A C 1
ATOM 1030 O O . GLY A 1 131 ? 11.530 2.856 -10.866 1.00 86.50 131 GLY A O 1
ATOM 1031 N N . MET A 1 132 ? 10.540 0.871 -11.174 1.00 93.62 132 MET A N 1
ATOM 1032 C CA . MET A 1 132 ? 10.365 0.962 -12.623 1.00 93.62 132 MET A CA 1
ATOM 1033 C C . MET A 1 132 ? 8.895 0.845 -12.997 1.00 93.62 132 MET A C 1
ATOM 1035 O O . MET A 1 132 ? 8.191 -0.020 -12.483 1.00 93.62 132 MET A O 1
ATOM 1039 N N . TYR A 1 133 ? 8.467 1.644 -13.966 1.00 96.06 133 TYR A N 1
ATOM 1040 C CA . TYR A 1 133 ? 7.213 1.450 -14.680 1.00 96.06 133 TYR A CA 1
ATOM 1041 C C . TYR A 1 133 ? 7.500 0.683 -15.963 1.00 96.06 133 TYR A C 1
ATOM 1043 O O . TYR A 1 133 ? 8.320 1.135 -16.767 1.00 96.06 133 TYR A O 1
ATOM 1051 N N . LEU A 1 134 ? 6.834 -0.453 -16.168 1.00 97.69 134 LEU A N 1
ATOM 1052 C CA . LEU A 1 134 ? 7.073 -1.318 -17.316 1.00 97.69 134 LEU A CA 1
ATOM 1053 C C . LEU A 1 134 ? 5.797 -1.554 -18.121 1.00 97.69 134 LEU A C 1
ATOM 1055 O O . LEU A 1 134 ? 4.727 -1.786 -17.559 1.00 97.69 134 LEU A O 1
ATOM 1059 N N . PHE A 1 135 ? 5.932 -1.555 -19.444 1.00 98.31 135 PHE A N 1
ATOM 1060 C CA . PHE A 1 135 ? 4.954 -2.183 -20.323 1.00 98.31 135 PHE A CA 1
ATOM 1061 C C . PHE A 1 135 ? 5.025 -3.694 -20.141 1.00 98.31 135 PHE A C 1
ATOM 1063 O O . PHE A 1 135 ? 6.095 -4.279 -20.310 1.00 98.31 135 PHE A O 1
ATOM 1070 N N . ASP A 1 136 ? 3.897 -4.322 -19.837 1.00 97.12 136 ASP A N 1
ATOM 1071 C CA . ASP A 1 136 ? 3.773 -5.775 -19.832 1.00 97.12 136 ASP A CA 1
ATOM 1072 C C . ASP A 1 136 ? 3.430 -6.266 -21.246 1.00 97.12 136 ASP A C 1
ATOM 1074 O O . ASP A 1 136 ? 2.262 -6.337 -21.629 1.00 97.12 136 ASP A O 1
ATOM 1078 N N . MET A 1 137 ? 4.461 -6.565 -22.046 1.00 97.31 137 MET A N 1
ATOM 1079 C CA . MET A 1 137 ? 4.315 -6.994 -23.444 1.00 97.31 137 MET A CA 1
ATOM 1080 C C . MET A 1 137 ? 4.352 -8.519 -23.613 1.00 97.31 137 MET A C 1
ATOM 1082 O O . MET A 1 137 ? 4.630 -9.016 -24.710 1.00 97.31 137 MET A O 1
ATOM 1086 N N . ARG A 1 138 ? 4.099 -9.288 -22.544 1.00 95.19 138 ARG A N 1
ATOM 1087 C CA . ARG A 1 138 ? 4.012 -10.756 -22.633 1.00 95.19 138 ARG A CA 1
ATOM 1088 C C . ARG A 1 138 ? 2.928 -11.173 -23.626 1.00 95.19 138 ARG A C 1
ATOM 1090 O O . ARG A 1 138 ? 3.185 -11.965 -24.535 1.00 95.19 138 ARG A O 1
ATOM 1097 N N . GLU A 1 139 ? 1.765 -10.545 -23.508 1.00 94.06 139 GLU A N 1
ATOM 1098 C CA . GLU A 1 139 ? 0.648 -10.697 -24.436 1.00 94.06 139 GLU A CA 1
ATOM 1099 C C . GLU A 1 139 ? 0.713 -9.672 -25.585 1.00 94.06 139 GLU A C 1
ATOM 1101 O O . GLU A 1 139 ? 1.351 -8.622 -25.448 1.00 94.06 139 GLU A O 1
ATOM 1106 N N . PRO A 1 140 ? 0.066 -9.950 -26.734 1.00 94.06 140 PRO A N 1
ATOM 1107 C CA . PRO A 1 140 ? -0.121 -8.961 -27.794 1.00 94.06 140 PRO A CA 1
ATOM 1108 C C . PRO A 1 140 ? -0.845 -7.700 -27.288 1.00 94.06 140 PRO A C 1
ATOM 1110 O O . PRO A 1 140 ? -1.619 -7.786 -26.331 1.00 94.06 140 PRO A O 1
ATOM 1113 N N . PRO A 1 141 ? -0.642 -6.537 -27.937 1.00 96.31 141 PRO A N 1
ATOM 1114 C CA . PRO A 1 141 ? -1.311 -5.309 -27.528 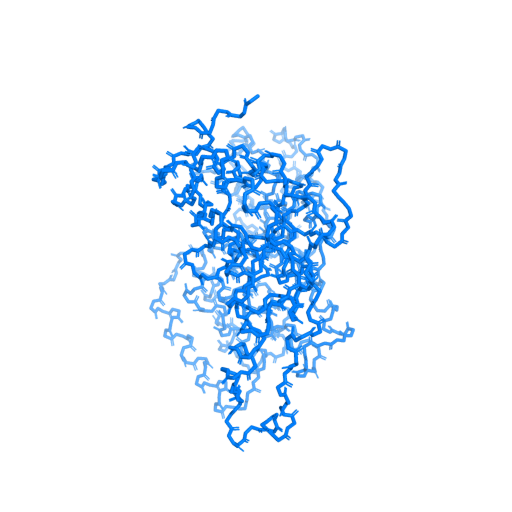1.00 96.31 141 PRO A CA 1
ATOM 1115 C C . PRO A 1 141 ? -2.828 -5.413 -27.696 1.00 96.31 141 PRO A C 1
ATOM 1117 O O . PRO A 1 141 ? -3.339 -6.212 -28.489 1.00 96.31 141 PRO A O 1
ATOM 1120 N N . ASP A 1 142 ? -3.551 -4.555 -26.981 1.00 91.81 142 ASP A N 1
ATOM 1121 C CA . ASP A 1 142 ? -4.997 -4.437 -27.127 1.00 91.81 142 ASP A CA 1
ATOM 1122 C C . ASP A 1 142 ? -5.410 -3.876 -28.506 1.00 91.81 142 ASP A C 1
ATOM 1124 O O . ASP A 1 142 ? -4.588 -3.559 -29.372 1.00 91.81 142 ASP A O 1
ATOM 1128 N N . THR A 1 143 ? -6.717 -3.710 -28.728 1.00 93.06 143 THR A N 1
ATOM 1129 C CA . THR A 1 143 ? -7.252 -3.173 -29.993 1.00 93.06 143 THR A CA 1
ATOM 1130 C C . THR A 1 143 ? -6.787 -1.749 -30.318 1.00 93.06 143 THR A C 1
ATOM 1132 O O . THR A 1 143 ? -6.955 -1.304 -31.452 1.00 93.06 143 THR A O 1
ATOM 1135 N N . SER A 1 144 ? -6.235 -1.030 -29.340 1.00 92.12 144 SER A N 1
ATOM 1136 C CA . SER A 1 144 ? -5.695 0.324 -29.480 1.00 92.12 144 SER A CA 1
ATOM 1137 C C . SER A 1 144 ? -4.174 0.333 -29.673 1.00 92.12 144 SER A C 1
ATOM 1139 O O . SER A 1 144 ? -3.605 1.399 -29.905 1.00 92.12 144 SER A O 1
ATOM 1141 N N . GLY A 1 145 ? -3.512 -0.826 -29.605 1.00 96.19 145 GLY A N 1
ATOM 1142 C CA . GLY A 1 145 ? -2.057 -0.931 -29.676 1.00 96.19 145 GLY A CA 1
ATOM 1143 C C . GLY A 1 145 ? -1.350 -0.700 -28.334 1.00 96.19 145 GLY A C 1
ATOM 1144 O O . GLY A 1 145 ? -0.152 -0.432 -28.337 1.00 96.19 145 GLY A O 1
ATOM 1145 N N . GLU A 1 146 ? -2.065 -0.755 -27.208 1.00 97.75 146 GLU A N 1
ATOM 1146 C CA . GLU A 1 146 ? -1.538 -0.459 -25.870 1.00 97.75 146 GLU A CA 1
ATOM 1147 C C . GLU A 1 146 ? -1.288 -1.734 -25.047 1.00 97.75 146 GLU A C 1
ATOM 1149 O O . GLU A 1 146 ? -1.847 -2.797 -25.333 1.00 97.75 146 GLU A O 1
ATOM 1154 N N . TYR A 1 147 ? -0.467 -1.614 -23.997 1.00 96.88 147 TYR A N 1
ATOM 1155 C CA . TYR A 1 147 ? -0.186 -2.700 -23.050 1.00 96.88 147 TYR A CA 1
ATOM 1156 C C . TYR A 1 147 ? -0.510 -2.291 -21.612 1.00 96.88 147 TYR A C 1
ATOM 1158 O O . TYR A 1 147 ? -0.335 -1.119 -21.256 1.00 96.88 147 TYR A O 1
ATOM 1166 N N . PRO A 1 148 ? -0.881 -3.258 -20.754 1.00 94.50 148 PRO A N 1
ATOM 1167 C CA . PRO A 1 148 ? -0.929 -3.057 -19.315 1.00 94.50 148 PRO A CA 1
ATOM 1168 C C . PRO A 1 148 ? 0.389 -2.522 -18.759 1.00 94.50 148 PRO A C 1
ATOM 1170 O O . PRO A 1 148 ? 1.470 -2.851 -19.251 1.00 94.50 148 PRO A O 1
ATOM 1173 N N . ILE A 1 149 ? 0.288 -1.734 -17.690 1.00 96.56 149 ILE A N 1
ATOM 1174 C CA . ILE A 1 149 ? 1.449 -1.175 -17.002 1.00 96.56 149 ILE A CA 1
ATOM 1175 C C . ILE A 1 149 ? 1.616 -1.868 -15.660 1.00 96.56 149 ILE A C 1
ATOM 1177 O O . ILE A 1 149 ? 0.699 -1.841 -14.834 1.00 96.56 149 ILE A O 1
ATOM 1181 N N . ILE A 1 150 ? 2.791 -2.446 -15.439 1.00 93.62 150 ILE A N 1
ATOM 1182 C CA . ILE A 1 150 ? 3.215 -3.027 -14.162 1.00 93.62 150 ILE A CA 1
ATOM 1183 C C . ILE A 1 150 ? 4.320 -2.175 -13.542 1.00 93.62 150 ILE A C 1
ATOM 1185 O O . ILE A 1 150 ? 4.968 -1.378 -14.225 1.00 93.62 150 ILE A O 1
ATOM 1189 N N . CYS A 1 151 ? 4.514 -2.313 -12.237 1.00 89.94 151 CYS A N 1
ATOM 1190 C CA . CYS A 1 151 ? 5.532 -1.582 -11.497 1.00 89.94 151 CYS A CA 1
ATOM 1191 C C . CYS A 1 151 ? 6.431 -2.576 -10.767 1.00 89.94 151 CYS A C 1
ATOM 1193 O O . CYS A 1 151 ? 5.890 -3.327 -9.978 1.00 89.94 151 CYS A O 1
ATOM 1195 N N . ALA A 1 152 ? 7.751 -2.564 -10.968 1.00 89.19 152 ALA A N 1
ATOM 1196 C CA . ALA A 1 152 ? 8.680 -3.511 -10.325 1.00 89.19 152 ALA A CA 1
ATOM 1197 C C . ALA A 1 152 ? 9.924 -2.805 -9.765 1.00 89.19 152 ALA A C 1
ATOM 1199 O O . ALA A 1 152 ? 10.324 -1.750 -10.267 1.00 89.19 152 ALA A O 1
ATOM 1200 N N . GLY A 1 153 ? 10.529 -3.350 -8.710 1.00 85.94 153 GLY A N 1
ATOM 1201 C CA . GLY A 1 153 ? 11.754 -2.796 -8.132 1.00 85.94 153 GLY A CA 1
ATOM 1202 C C . GLY A 1 153 ? 12.974 -3.123 -8.994 1.00 85.94 153 GLY A C 1
ATOM 1203 O O . GLY A 1 153 ? 13.161 -4.269 -9.388 1.00 85.94 153 GLY A O 1
ATOM 1204 N N . ALA A 1 154 ? 13.865 -2.157 -9.241 1.00 83.19 154 ALA A N 1
ATOM 1205 C CA . ALA A 1 154 ? 15.065 -2.385 -10.058 1.00 83.19 154 ALA A CA 1
ATOM 1206 C C . ALA A 1 154 ? 15.991 -3.498 -9.524 1.00 83.19 154 ALA A C 1
ATOM 1208 O O . ALA A 1 154 ? 16.770 -4.065 -10.286 1.00 83.19 154 ALA A O 1
ATOM 1209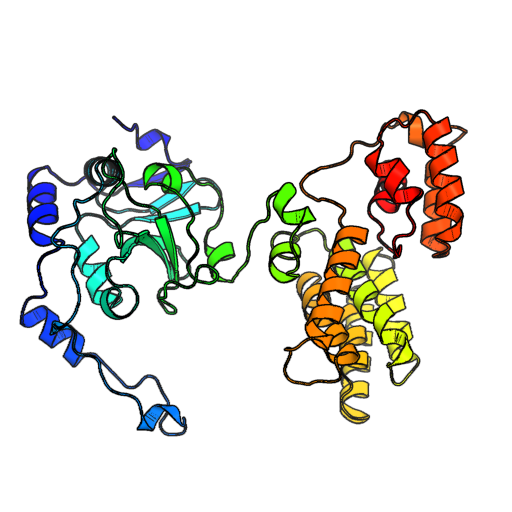 N N . GLY A 1 155 ? 15.929 -3.784 -8.217 1.00 79.19 155 GLY A N 1
ATOM 1210 C CA . GLY A 1 155 ? 16.681 -4.855 -7.553 1.00 79.19 155 GLY A CA 1
ATOM 1211 C C . GLY A 1 155 ? 15.879 -6.132 -7.272 1.00 79.19 155 GLY A C 1
ATOM 1212 O O . GLY A 1 155 ? 16.438 -7.063 -6.702 1.00 79.19 155 GLY A O 1
ATOM 1213 N N . ALA A 1 156 ? 14.596 -6.171 -7.637 1.00 80.75 156 ALA A N 1
ATOM 1214 C CA . ALA A 1 156 ? 13.669 -7.270 -7.368 1.00 80.75 156 ALA A CA 1
ATOM 1215 C C . ALA A 1 156 ? 12.691 -7.410 -8.548 1.00 80.75 156 ALA A C 1
ATOM 1217 O O . ALA A 1 156 ? 11.513 -7.082 -8.451 1.00 80.75 156 ALA A O 1
ATOM 1218 N N . LEU A 1 157 ? 13.225 -7.798 -9.708 1.00 88.62 157 LEU A N 1
ATOM 1219 C CA . LEU A 1 157 ? 12.442 -7.979 -10.928 1.00 88.62 157 LEU A CA 1
ATOM 1220 C C . LEU A 1 157 ? 11.835 -9.386 -10.954 1.00 88.62 157 LEU A C 1
ATOM 1222 O O . LEU A 1 157 ? 12.568 -10.372 -11.010 1.00 88.62 157 LEU A O 1
ATOM 1226 N N . ASP A 1 158 ? 10.511 -9.475 -10.971 1.00 85.38 158 ASP A N 1
ATOM 1227 C CA . ASP A 1 158 ? 9.750 -10.709 -11.158 1.00 85.38 158 ASP A CA 1
ATOM 1228 C C . ASP A 1 158 ? 8.332 -10.395 -11.671 1.00 85.38 158 ASP A C 1
ATOM 1230 O O . ASP A 1 158 ? 7.966 -9.243 -11.881 1.00 85.38 158 ASP A O 1
ATOM 1234 N N . PHE A 1 159 ? 7.519 -11.423 -11.908 1.00 84.06 159 PHE A N 1
ATOM 1235 C CA . PHE A 1 159 ? 6.106 -11.251 -12.260 1.00 84.06 159 PHE A CA 1
ATOM 1236 C C . PHE A 1 159 ? 5.160 -11.574 -11.101 1.00 84.06 159 PHE A C 1
ATOM 1238 O O . PHE A 1 159 ? 3.982 -11.841 -11.358 1.00 84.06 159 PHE A O 1
ATOM 1245 N N . ASP A 1 160 ? 5.648 -11.597 -9.858 1.00 78.69 160 ASP A N 1
ATOM 1246 C CA . ASP A 1 160 ? 4.776 -11.791 -8.705 1.00 78.69 160 ASP A CA 1
ATOM 1247 C C . ASP A 1 160 ? 3.813 -10.596 -8.631 1.00 78.69 160 ASP A C 1
ATOM 1249 O O . ASP A 1 160 ? 4.260 -9.458 -8.514 1.00 78.69 160 ASP A O 1
ATOM 1253 N N . PRO A 1 161 ? 2.487 -10.793 -8.713 1.00 68.38 161 PRO A N 1
ATOM 1254 C CA . PRO A 1 161 ? 1.539 -9.685 -8.658 1.00 68.38 161 PRO A CA 1
ATOM 1255 C C . PRO A 1 161 ? 1.580 -8.875 -7.351 1.00 68.38 161 PRO A C 1
ATOM 1257 O O . PRO A 1 161 ? 1.036 -7.769 -7.326 1.00 68.38 161 PRO A O 1
ATOM 1260 N N . HIS A 1 162 ? 2.166 -9.411 -6.276 1.00 62.97 162 HIS A N 1
ATOM 1261 C CA . HIS A 1 162 ? 2.318 -8.727 -4.992 1.00 62.97 162 HIS A CA 1
ATOM 1262 C C . HIS A 1 162 ? 3.527 -7.784 -4.951 1.00 62.97 162 HIS A C 1
ATOM 1264 O O . HIS A 1 162 ? 3.423 -6.710 -4.359 1.00 62.97 162 HIS A O 1
ATOM 1270 N N . GLU A 1 163 ? 4.632 -8.163 -5.593 1.00 69.62 163 GLU A N 1
ATOM 1271 C CA . GLU A 1 163 ? 5.867 -7.365 -5.678 1.00 69.62 163 GLU A CA 1
ATOM 1272 C C . GLU A 1 163 ? 5.868 -6.467 -6.927 1.00 69.62 163 GLU A C 1
ATOM 1274 O O . GLU A 1 163 ? 6.300 -5.311 -6.891 1.00 69.62 163 GLU A O 1
ATOM 1279 N N . SER A 1 164 ? 5.284 -6.977 -8.016 1.00 83.69 164 SER A N 1
ATOM 1280 C CA . SER A 1 164 ? 5.238 -6.364 -9.343 1.00 83.69 164 SER A CA 1
ATOM 1281 C C . SER A 1 164 ? 3.803 -6.105 -9.851 1.00 83.69 164 SER A C 1
ATOM 1283 O O . SER A 1 164 ? 3.392 -6.628 -10.897 1.00 83.69 164 SER A O 1
ATOM 1285 N N . PRO A 1 165 ? 2.982 -5.308 -9.136 1.00 78.62 165 PRO A N 1
ATOM 1286 C CA . PRO A 1 165 ? 1.560 -5.167 -9.427 1.00 78.62 165 PRO A CA 1
ATOM 1287 C C . PRO A 1 165 ? 1.284 -4.414 -10.728 1.00 78.62 165 PRO A C 1
ATOM 1289 O O . PRO A 1 165 ? 1.979 -3.466 -11.105 1.00 78.62 165 PRO A O 1
ATOM 1292 N N . ARG A 1 166 ? 0.169 -4.771 -11.374 1.00 85.44 166 ARG A N 1
ATOM 1293 C CA . ARG A 1 166 ? -0.429 -3.970 -12.449 1.00 85.44 166 ARG A CA 1
ATOM 1294 C C . ARG A 1 166 ? -1.049 -2.702 -11.870 1.00 85.44 166 ARG A C 1
ATOM 1296 O O . ARG A 1 166 ? -1.895 -2.769 -10.984 1.00 85.44 166 ARG A O 1
ATOM 1303 N N . ILE A 1 167 ? -0.670 -1.551 -12.415 1.00 83.06 167 ILE A N 1
ATOM 1304 C CA . ILE A 1 167 ? -1.075 -0.228 -11.919 1.00 83.06 167 ILE A CA 1
ATOM 1305 C C . ILE A 1 167 ? -1.953 0.564 -12.894 1.00 83.06 167 ILE A C 1
ATOM 1307 O O . ILE A 1 167 ? -2.511 1.586 -12.500 1.00 83.06 167 ILE A O 1
ATOM 1311 N N . ALA A 1 168 ? -2.015 0.147 -14.161 1.00 81.56 168 ALA A N 1
ATOM 1312 C CA . ALA A 1 168 ? -2.842 0.760 -15.196 1.00 81.56 168 ALA A CA 1
ATOM 1313 C C . ALA A 1 168 ? -3.057 -0.212 -16.365 1.00 81.56 168 ALA A C 1
ATOM 1315 O O . ALA A 1 168 ? -2.376 -1.235 -16.492 1.00 81.56 168 ALA A O 1
ATOM 1316 N N . SER A 1 169 ? -4.011 0.103 -17.233 1.00 83.19 169 SER A N 1
ATOM 1317 C CA . SER A 1 169 ? -4.312 -0.667 -18.442 1.00 83.19 169 SER A CA 1
ATOM 1318 C C . SER A 1 169 ? -3.573 -0.172 -19.679 1.00 83.19 169 SER A C 1
ATOM 1320 O O . SER A 1 169 ? -3.467 -0.930 -20.634 1.00 83.19 169 SER A O 1
ATOM 1322 N N . ASN A 1 170 ? -3.071 1.064 -19.665 1.00 91.81 170 ASN A N 1
ATOM 1323 C CA . ASN A 1 170 ? -2.261 1.647 -20.734 1.00 91.81 170 ASN A CA 1
ATOM 1324 C C . ASN A 1 170 ? -1.358 2.773 -20.205 1.00 91.81 170 ASN A C 1
ATOM 1326 O O . ASN A 1 170 ? -1.467 3.194 -19.048 1.00 91.81 170 ASN A O 1
ATOM 1330 N N . PHE A 1 171 ? -0.469 3.272 -21.066 1.00 97.31 171 PHE A N 1
ATOM 1331 C CA . PHE A 1 171 ? 0.500 4.316 -20.724 1.00 97.31 171 PHE A CA 1
ATOM 1332 C C . PHE A 1 171 ? -0.160 5.616 -20.248 1.00 97.31 171 PHE A C 1
ATOM 1334 O O . PHE A 1 171 ? 0.248 6.190 -19.239 1.00 97.31 171 PHE A O 1
ATOM 1341 N N . LEU A 1 172 ? -1.191 6.085 -20.959 1.00 94.81 172 LEU A N 1
ATOM 1342 C CA . LEU A 1 172 ? -1.854 7.348 -20.637 1.00 94.81 172 LEU A CA 1
ATOM 1343 C C . LEU A 1 172 ? -2.528 7.285 -19.261 1.00 94.81 172 LEU A C 1
ATOM 1345 O O . LEU A 1 172 ? -2.384 8.209 -18.465 1.00 94.81 172 LEU A O 1
ATOM 1349 N N . GLU A 1 173 ? -3.217 6.184 -18.957 1.00 87.19 173 GLU A N 1
ATOM 1350 C CA . GLU A 1 173 ? -3.808 5.950 -17.639 1.00 87.19 173 GLU A CA 1
ATOM 1351 C C . GLU A 1 173 ? -2.734 5.931 -16.541 1.00 87.19 173 GLU A C 1
ATOM 1353 O O . GLU A 1 173 ? -2.929 6.539 -15.485 1.00 87.19 173 GLU A O 1
ATOM 1358 N N . ALA A 1 174 ? -1.572 5.314 -16.795 1.00 91.31 174 ALA A N 1
ATOM 1359 C CA . ALA A 1 174 ? -0.464 5.349 -15.845 1.00 91.31 174 ALA A CA 1
ATOM 1360 C C . ALA A 1 174 ? 0.001 6.784 -15.565 1.00 91.31 174 ALA A C 1
ATOM 1362 O O . ALA A 1 174 ? 0.126 7.134 -14.387 1.00 91.31 174 ALA A O 1
ATOM 1363 N N . CYS A 1 175 ? 0.189 7.600 -16.611 1.00 93.88 175 CYS A N 1
ATOM 1364 C CA . CYS A 1 175 ? 0.596 9.009 -16.537 1.00 93.88 175 CYS A CA 1
ATOM 1365 C C . CYS A 1 175 ? -0.412 9.897 -15.790 1.00 93.88 175 CYS A C 1
ATOM 1367 O O . CYS A 1 175 ? -0.007 10.772 -15.027 1.00 93.88 175 CYS A O 1
ATOM 1369 N N . CYS A 1 176 ? -1.715 9.655 -15.959 1.00 87.44 176 CYS A N 1
ATOM 1370 C CA . CYS A 1 176 ? -2.781 10.378 -15.253 1.00 87.44 176 CYS A CA 1
ATOM 1371 C C . CYS A 1 176 ? -2.926 9.969 -13.774 1.00 87.44 176 CYS A C 1
ATOM 1373 O O . CYS A 1 176 ? -3.618 10.643 -13.006 1.00 87.44 176 CYS A O 1
ATOM 1375 N N . GLY A 1 177 ? -2.311 8.859 -13.357 1.00 75.56 177 GLY A N 1
ATOM 1376 C CA . GLY A 1 177 ? -2.362 8.389 -11.977 1.00 75.56 177 GLY A CA 1
ATOM 1377 C C . GLY A 1 177 ? -1.730 9.387 -11.003 1.00 75.56 177 GLY A C 1
ATOM 1378 O O . GLY A 1 177 ? -0.706 9.990 -11.299 1.00 75.56 177 GLY A O 1
ATOM 1379 N N . ARG A 1 178 ? -2.322 9.534 -9.810 1.00 81.19 178 ARG A N 1
ATOM 1380 C CA . ARG A 1 178 ? -1.848 10.481 -8.773 1.00 81.19 178 ARG A CA 1
ATOM 1381 C C . ARG A 1 178 ? -1.227 9.812 -7.541 1.00 81.19 178 ARG A C 1
ATOM 1383 O O . ARG A 1 178 ? -0.734 10.481 -6.636 1.00 81.19 178 ARG A O 1
ATOM 1390 N N . PHE A 1 179 ? -1.282 8.482 -7.489 1.00 65.38 179 PHE A N 1
ATOM 1391 C CA . PHE A 1 179 ? -0.855 7.664 -6.354 1.00 65.38 179 PHE A CA 1
ATOM 1392 C C . PHE A 1 179 ? 0.631 7.276 -6.445 1.00 65.38 179 PHE A C 1
ATOM 1394 O O . PHE A 1 179 ? 1.089 6.901 -7.531 1.00 65.38 179 PHE A O 1
ATOM 1401 N N . ASN A 1 180 ? 1.350 7.288 -5.310 1.00 73.50 180 ASN A N 1
ATOM 1402 C CA . ASN A 1 180 ? 2.742 6.825 -5.233 1.00 73.50 180 ASN A CA 1
ATOM 1403 C C . ASN A 1 180 ? 2.823 5.295 -5.363 1.00 73.50 180 ASN A C 1
ATOM 1405 O O . ASN A 1 180 ? 2.573 4.575 -4.398 1.00 73.50 180 ASN A O 1
ATOM 1409 N N . VAL A 1 181 ? 3.232 4.816 -6.538 1.00 73.06 181 VAL A N 1
ATOM 1410 C CA . VAL A 1 181 ? 3.361 3.384 -6.853 1.00 73.06 181 VAL A CA 1
ATOM 1411 C C . VAL A 1 181 ? 4.380 2.636 -6.007 1.00 73.06 181 VAL A C 1
ATOM 1413 O O . VAL A 1 181 ? 4.246 1.429 -5.856 1.00 73.06 181 VAL A O 1
ATOM 1416 N N . GLU A 1 182 ? 5.349 3.319 -5.406 1.00 68.88 182 GLU A N 1
ATOM 1417 C CA . GLU A 1 182 ? 6.341 2.686 -4.531 1.00 68.88 182 GLU A CA 1
ATOM 1418 C C . GLU A 1 182 ? 5.679 2.111 -3.281 1.00 68.88 182 GLU A C 1
ATOM 1420 O O . GLU A 1 182 ? 6.158 1.140 -2.708 1.00 68.88 182 GLU A O 1
ATOM 1425 N N . ARG A 1 183 ? 4.515 2.645 -2.882 1.00 61.31 183 ARG A N 1
ATOM 1426 C CA . ARG A 1 183 ? 3.714 2.016 -1.830 1.00 61.31 183 ARG A CA 1
ATOM 1427 C C . ARG A 1 183 ? 3.309 0.597 -2.249 1.00 61.31 183 ARG A C 1
ATOM 1429 O O . ARG A 1 183 ? 3.397 -0.310 -1.436 1.00 61.31 183 ARG A O 1
ATOM 1436 N N . LEU A 1 184 ? 2.955 0.378 -3.515 1.00 61.53 184 LEU A N 1
ATOM 1437 C CA . LEU A 1 184 ? 2.540 -0.938 -4.012 1.00 61.53 184 LEU A CA 1
ATOM 1438 C C . LEU A 1 184 ? 3.711 -1.934 -4.078 1.00 61.53 184 LEU A C 1
ATOM 1440 O O . LEU A 1 184 ? 3.493 -3.100 -3.782 1.00 61.53 184 LEU A O 1
ATOM 1444 N N . GLN A 1 185 ? 4.930 -1.473 -4.387 1.00 51.12 185 GLN A N 1
ATOM 1445 C CA . GLN A 1 185 ? 6.141 -2.308 -4.529 1.00 51.12 185 GLN A CA 1
ATOM 1446 C C . GLN A 1 185 ? 6.671 -2.897 -3.214 1.00 51.12 185 GLN A C 1
ATOM 1448 O O . GLN A 1 185 ? 7.480 -3.809 -3.237 1.00 51.12 185 GLN A O 1
ATOM 1453 N N . PHE A 1 186 ? 6.217 -2.398 -2.061 1.00 48.50 186 PHE A N 1
ATOM 1454 C CA . PHE A 1 186 ? 6.490 -3.005 -0.749 1.00 48.50 186 PHE A CA 1
ATOM 1455 C C . PHE A 1 186 ? 5.254 -3.746 -0.206 1.00 48.50 186 PHE A C 1
ATOM 1457 O O . PHE A 1 186 ? 4.997 -3.793 1.007 1.00 48.50 186 PHE A O 1
ATOM 1464 N N . GLY A 1 187 ? 4.426 -4.264 -1.119 1.00 46.03 187 GLY A N 1
ATOM 1465 C CA . GLY A 1 187 ? 3.214 -5.020 -0.833 1.00 46.03 187 GLY A CA 1
ATOM 1466 C C . GLY A 1 187 ? 2.087 -4.210 -0.188 1.00 46.03 187 GLY A C 1
ATOM 1467 O O . GLY A 1 187 ? 1.272 -4.799 0.521 1.00 46.03 187 GLY A O 1
ATOM 1468 N N . ARG A 1 188 ? 2.025 -2.878 -0.377 1.00 47.97 188 ARG A N 1
ATOM 1469 C CA . ARG A 1 188 ? 0.891 -2.066 0.107 1.00 47.97 188 ARG A CA 1
ATOM 1470 C C . ARG A 1 188 ? -0.260 -2.041 -0.878 1.00 47.97 188 ARG A C 1
ATOM 1472 O O . ARG A 1 188 ? -0.428 -1.085 -1.628 1.00 47.97 188 ARG A O 1
ATOM 1479 N N . VAL A 1 189 ? -1.066 -3.097 -0.859 1.00 51.56 189 VAL A N 1
ATOM 1480 C CA . VAL A 1 189 ? -2.328 -3.187 -1.605 1.00 51.56 189 VAL A CA 1
ATOM 1481 C C . VAL A 1 189 ? -3.315 -2.148 -1.059 1.00 51.56 189 VAL A C 1
ATOM 1483 O O . VAL A 1 189 ? -3.699 -2.211 0.103 1.00 51.56 189 VAL A O 1
ATOM 1486 N N . VAL A 1 190 ? -3.762 -1.202 -1.891 1.00 54.19 190 VAL A N 1
ATOM 1487 C CA . VAL A 1 190 ? -4.873 -0.305 -1.529 1.00 54.19 190 VAL A CA 1
ATOM 1488 C C . VAL A 1 190 ? -6.181 -1.000 -1.883 1.00 54.19 190 VAL A C 1
ATOM 1490 O O . VAL A 1 190 ? -6.522 -1.139 -3.056 1.00 54.19 190 VAL A O 1
ATOM 1493 N N . LEU A 1 191 ? -6.904 -1.456 -0.865 1.00 61.25 191 LEU A N 1
ATOM 1494 C CA . LEU A 1 191 ? -8.195 -2.117 -1.042 1.00 61.25 191 LEU A CA 1
ATOM 1495 C C . LEU A 1 191 ? -9.269 -1.128 -1.530 1.00 61.25 191 LEU A C 1
ATOM 1497 O O . LEU A 1 191 ? -9.247 0.053 -1.195 1.00 61.25 191 LEU A O 1
ATOM 1501 N N . THR A 1 192 ? -10.233 -1.612 -2.308 1.00 73.62 192 THR A N 1
ATOM 1502 C CA . THR A 1 192 ? -11.523 -0.932 -2.527 1.00 73.62 192 THR A CA 1
ATOM 1503 C C . THR A 1 192 ? -12.501 -1.238 -1.388 1.00 73.62 192 THR A C 1
ATOM 1505 O O . THR A 1 192 ? -12.249 -2.117 -0.561 1.00 73.62 192 THR A O 1
ATOM 1508 N N . ALA A 1 193 ? -13.649 -0.550 -1.361 1.00 69.12 193 ALA A N 1
ATOM 1509 C CA . ALA A 1 193 ? -14.696 -0.794 -0.367 1.00 69.12 193 ALA A CA 1
ATOM 1510 C C . ALA A 1 193 ? -15.169 -2.257 -0.341 1.00 69.12 193 ALA A C 1
ATOM 1512 O O . ALA A 1 193 ? -15.320 -2.817 0.738 1.00 69.12 193 ALA A O 1
ATOM 1513 N N . ASP A 1 194 ? -15.358 -2.880 -1.505 1.00 71.75 194 ASP A N 1
ATOM 1514 C CA . ASP A 1 194 ? -15.839 -4.265 -1.586 1.00 71.75 194 ASP A CA 1
ATOM 1515 C C . ASP A 1 194 ? -14.719 -5.267 -1.282 1.00 71.75 194 ASP A C 1
ATOM 1517 O O . ASP A 1 194 ? -14.940 -6.268 -0.604 1.00 71.75 194 ASP A O 1
ATOM 1521 N N . GLN A 1 195 ? -13.486 -4.966 -1.706 1.00 76.44 195 GLN A N 1
ATOM 1522 C CA . GLN A 1 195 ? -12.326 -5.791 -1.366 1.00 76.44 195 GLN A CA 1
ATOM 1523 C C . GLN A 1 195 ? -12.025 -5.768 0.137 1.00 76.44 195 GLN A C 1
ATOM 1525 O O . GLN A 1 195 ? -11.559 -6.773 0.662 1.00 76.44 195 GLN A O 1
ATOM 1530 N N . TRP A 1 196 ? -12.308 -4.668 0.844 1.00 82.56 196 TRP A N 1
ATOM 1531 C CA . TRP A 1 196 ? -12.168 -4.593 2.301 1.00 82.56 196 TRP A CA 1
ATOM 1532 C C . TRP A 1 196 ? -13.032 -5.627 3.030 1.00 82.56 196 TRP A C 1
ATOM 1534 O O . TRP A 1 196 ? -12.552 -6.279 3.959 1.00 82.56 196 TRP A O 1
ATOM 1544 N N . GLU A 1 197 ? -14.275 -5.824 2.588 1.00 81.94 197 GLU A N 1
ATOM 1545 C CA . GLU A 1 197 ? -15.216 -6.764 3.213 1.00 81.94 197 GLU A CA 1
ATOM 1546 C C . GLU A 1 197 ? -14.784 -8.222 3.055 1.00 81.94 197 GLU A C 1
ATOM 1548 O O . GLU A 1 197 ? -14.976 -9.032 3.958 1.00 81.94 197 GLU A O 1
ATOM 1553 N N . THR A 1 198 ? -14.149 -8.559 1.932 1.00 80.44 198 THR A N 1
ATOM 1554 C CA . THR A 1 198 ? -13.743 -9.939 1.635 1.00 80.44 198 THR A CA 1
ATOM 1555 C C . THR A 1 198 ? -12.265 -10.221 1.901 1.00 80.44 198 THR A C 1
ATOM 1557 O O . THR A 1 198 ? -11.850 -11.373 1.803 1.00 80.44 198 THR A O 1
ATOM 1560 N N . CYS A 1 199 ? -11.446 -9.205 2.201 1.00 78.69 199 CYS A N 1
ATOM 1561 C CA . CYS A 1 199 ? -10.007 -9.383 2.412 1.00 78.69 199 CYS A CA 1
ATOM 1562 C C . CYS A 1 199 ? -9.729 -10.266 3.635 1.00 78.69 199 CYS A C 1
ATOM 1564 O O . CYS A 1 199 ? -10.269 -10.038 4.713 1.00 78.69 199 CYS A O 1
ATOM 1566 N N . THR A 1 200 ? -8.859 -11.258 3.499 1.00 80.94 200 THR A N 1
ATOM 1567 C CA . THR A 1 200 ? -8.433 -12.120 4.616 1.00 80.94 200 THR A CA 1
ATOM 1568 C C . THR A 1 200 ? -6.970 -11.911 4.994 1.00 80.94 200 THR A C 1
ATOM 1570 O O . THR A 1 200 ? -6.472 -12.581 5.896 1.00 80.94 200 THR A O 1
ATOM 1573 N N . ASP A 1 201 ? -6.280 -10.991 4.319 1.00 71.50 201 ASP A N 1
ATOM 1574 C CA . ASP A 1 201 ? -4.898 -10.630 4.607 1.00 71.50 201 ASP A CA 1
ATOM 1575 C C . ASP A 1 201 ? -4.840 -9.285 5.339 1.00 71.50 201 ASP A C 1
ATOM 1577 O O . ASP A 1 201 ? -5.389 -8.271 4.903 1.00 71.50 201 ASP A O 1
ATOM 1581 N N . LEU A 1 202 ? -4.144 -9.288 6.472 1.00 80.06 202 LEU A N 1
ATOM 1582 C CA . LEU A 1 202 ? -3.987 -8.128 7.333 1.00 80.06 202 LEU A CA 1
ATOM 1583 C C . LEU A 1 202 ? -3.093 -7.052 6.703 1.00 80.06 202 LEU A C 1
ATOM 1585 O O . LEU A 1 202 ? -3.288 -5.869 6.980 1.00 80.06 202 LEU A O 1
ATOM 1589 N N . LYS A 1 203 ? -2.118 -7.437 5.869 1.00 73.94 203 LYS A N 1
ATOM 1590 C CA . LYS A 1 203 ? -1.155 -6.495 5.282 1.00 73.94 203 LYS A CA 1
ATOM 1591 C C . LYS A 1 203 ? -1.826 -5.441 4.389 1.00 73.94 203 LYS A C 1
ATOM 1593 O O . LYS A 1 203 ? -1.765 -4.270 4.766 1.00 73.94 203 LYS A O 1
ATOM 1598 N N . PRO A 1 204 ? -2.589 -5.818 3.343 1.00 71.44 204 PRO A N 1
ATOM 1599 C CA . PRO A 1 204 ? -3.411 -4.889 2.563 1.00 71.44 204 PRO A CA 1
ATOM 1600 C C . PRO A 1 204 ? -4.326 -3.982 3.390 1.00 71.44 204 PRO A C 1
ATOM 1602 O O . PRO A 1 204 ? -4.653 -2.874 2.981 1.00 71.44 204 PRO A O 1
ATOM 1605 N N . MET A 1 205 ? -4.813 -4.474 4.533 1.00 83.31 205 MET A N 1
ATOM 1606 C CA . MET A 1 205 ? -5.798 -3.754 5.337 1.00 83.31 205 MET A CA 1
ATOM 1607 C C . MET A 1 205 ? -5.167 -2.712 6.270 1.00 83.31 205 MET A C 1
ATOM 1609 O O . MET A 1 205 ? -5.786 -1.681 6.549 1.00 83.31 205 MET A O 1
ATOM 1613 N N . LEU A 1 206 ? -3.950 -2.969 6.757 1.00 82.31 206 LEU A N 1
ATOM 1614 C CA . LEU A 1 206 ? -3.163 -2.005 7.534 1.00 82.31 206 LEU A CA 1
ATOM 1615 C C . LEU A 1 206 ? -2.487 -0.963 6.641 1.00 82.31 206 LEU A C 1
ATOM 1617 O O . LEU A 1 206 ? -2.261 0.175 7.058 1.00 82.31 206 LEU A O 1
ATOM 1621 N N . ASP A 1 207 ? -2.184 -1.349 5.411 1.00 70.81 207 ASP A N 1
ATOM 1622 C CA . ASP A 1 207 ? -1.556 -0.490 4.431 1.00 70.81 207 ASP A CA 1
ATOM 1623 C C . ASP A 1 207 ? -2.484 0.680 4.027 1.00 70.81 207 ASP A C 1
ATOM 1625 O O . ASP A 1 207 ? -3.675 0.518 3.756 1.00 70.81 207 ASP A O 1
ATOM 1629 N N . GLY A 1 208 ? -1.959 1.913 4.040 1.00 68.31 208 GLY A N 1
ATOM 1630 C CA . GLY A 1 208 ? -2.767 3.120 3.807 1.00 68.31 208 GLY A CA 1
ATOM 1631 C C . GLY A 1 208 ? -3.561 3.606 5.029 1.00 68.31 208 GLY A C 1
ATOM 1632 O O . GLY A 1 208 ? -4.524 4.368 4.876 1.00 68.31 208 GLY A O 1
ATOM 1633 N N . ARG A 1 209 ? -3.205 3.151 6.238 1.00 82.75 209 ARG A N 1
ATOM 1634 C CA . ARG A 1 209 ? -3.769 3.620 7.520 1.00 82.75 209 ARG A CA 1
ATOM 1635 C C . ARG A 1 209 ? -2.816 4.515 8.308 1.00 82.75 209 ARG A C 1
ATOM 1637 O O . ARG A 1 209 ? -3.080 4.807 9.475 1.00 82.75 209 ARG A O 1
ATOM 1644 N N . GLU A 1 210 ? -1.741 4.988 7.683 1.00 73.94 210 GLU A N 1
ATOM 1645 C CA . GLU A 1 210 ? -0.877 6.004 8.282 1.00 73.94 210 GLU A CA 1
ATOM 1646 C C . GLU A 1 210 ? -1.696 7.258 8.617 1.00 73.94 210 GLU A C 1
ATOM 1648 O O . GLU A 1 210 ? -2.522 7.703 7.819 1.00 73.94 210 GLU A O 1
ATOM 1653 N N . GLY A 1 211 ? -1.490 7.818 9.810 1.00 76.56 211 GLY A N 1
ATOM 1654 C CA . GLY A 1 211 ? -2.274 8.949 10.314 1.00 76.56 211 GLY A CA 1
ATOM 1655 C C . GLY A 1 211 ? -3.519 8.557 11.119 1.00 76.56 211 GLY A C 1
ATOM 1656 O O . GLY A 1 211 ? -4.130 9.427 11.736 1.00 76.56 211 GLY A O 1
ATOM 1657 N N . TYR A 1 212 ? -3.872 7.266 11.196 1.00 87.69 212 TYR A N 1
ATOM 1658 C CA . TYR A 1 212 ? -4.885 6.744 12.127 1.00 87.69 212 TYR A CA 1
ATOM 1659 C C . TYR A 1 212 ? -4.249 6.160 13.399 1.00 87.69 212 TYR A C 1
ATOM 1661 O O . TYR A 1 212 ? -4.641 5.091 13.873 1.00 87.69 212 TYR A O 1
ATOM 1669 N N . ASP A 1 213 ? -3.270 6.866 13.969 1.00 91.75 213 ASP A N 1
ATOM 1670 C CA . ASP A 1 213 ? -2.392 6.375 15.038 1.00 91.75 213 ASP A CA 1
ATOM 1671 C C . ASP A 1 213 ? -3.154 5.785 16.228 1.00 91.75 213 ASP A C 1
ATOM 1673 O O . ASP A 1 213 ? -2.835 4.692 16.697 1.00 91.75 213 ASP A O 1
ATOM 1677 N N . ARG A 1 214 ? -4.218 6.460 16.684 1.00 94.75 214 ARG A N 1
ATOM 1678 C CA . ARG A 1 214 ? -5.067 5.955 17.773 1.00 94.75 214 ARG A CA 1
ATOM 1679 C C . ARG A 1 214 ? -5.673 4.588 17.439 1.00 94.75 214 ARG A C 1
ATOM 1681 O O . ARG A 1 214 ? -5.602 3.677 18.260 1.00 94.75 214 ARG A O 1
ATOM 1688 N N . LYS A 1 215 ? -6.253 4.426 16.245 1.00 95.31 215 LYS A N 1
ATOM 1689 C CA . LYS A 1 215 ? -6.888 3.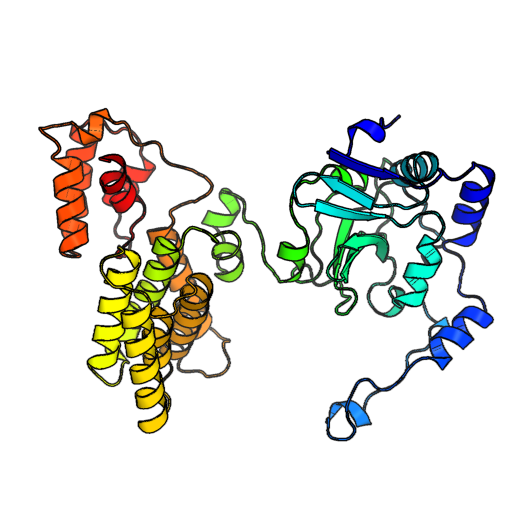163 15.829 1.00 95.31 215 LYS A CA 1
ATOM 1690 C C . LYS A 1 215 ? -5.858 2.049 15.642 1.00 95.31 215 LYS A C 1
ATOM 1692 O O . LYS A 1 215 ? -6.102 0.930 16.077 1.00 95.31 215 LYS A O 1
ATOM 1697 N N . LEU A 1 216 ? -4.693 2.360 15.071 1.00 96.00 216 LEU A N 1
ATOM 1698 C CA . LEU A 1 216 ? -3.589 1.406 14.918 1.00 96.00 216 LEU A CA 1
ATOM 1699 C C . LEU A 1 216 ? -3.079 0.886 16.273 1.00 96.00 216 LEU A C 1
ATOM 1701 O O . LEU A 1 216 ? -2.888 -0.318 16.447 1.00 96.00 216 LEU A O 1
ATOM 1705 N N . ARG A 1 217 ? -2.928 1.771 17.267 1.00 97.06 217 ARG A N 1
ATOM 1706 C CA . ARG A 1 217 ? -2.543 1.383 18.634 1.00 97.06 217 ARG A CA 1
ATOM 1707 C C . ARG A 1 217 ? -3.605 0.523 19.315 1.00 97.06 217 ARG A C 1
ATOM 1709 O O . ARG A 1 217 ? -3.264 -0.487 19.929 1.00 97.06 217 ARG A O 1
ATOM 1716 N N . LEU A 1 218 ? -4.883 0.890 19.195 1.00 97.75 218 LEU A N 1
ATOM 1717 C CA . LEU A 1 218 ? -5.985 0.094 19.748 1.00 97.75 218 LEU A CA 1
ATOM 1718 C C . LEU A 1 218 ? -6.086 -1.277 19.073 1.00 97.75 218 LEU A C 1
ATOM 1720 O O . LEU A 1 218 ? -6.330 -2.269 19.755 1.00 97.75 218 LEU A O 1
ATOM 1724 N N . PHE A 1 219 ? -5.799 -1.361 17.773 1.00 98.06 219 PHE A N 1
ATOM 1725 C CA . PHE A 1 219 ? -5.711 -2.629 17.055 1.00 98.06 219 PHE A CA 1
ATOM 1726 C C . PHE A 1 219 ? -4.582 -3.523 17.588 1.00 98.06 219 PHE A C 1
ATOM 1728 O O . PHE A 1 219 ? -4.813 -4.706 17.855 1.00 98.06 219 PHE A O 1
ATOM 1735 N N . ALA A 1 220 ? -3.392 -2.963 17.827 1.00 97.69 220 ALA A N 1
ATOM 1736 C CA . ALA A 1 220 ? -2.297 -3.688 18.474 1.00 97.69 220 ALA A CA 1
ATOM 1737 C C . ALA A 1 220 ? -2.713 -4.227 19.855 1.00 97.69 220 ALA A C 1
ATOM 1739 O O . ALA A 1 220 ? -2.507 -5.405 20.156 1.00 97.69 220 ALA A O 1
ATOM 1740 N N . CYS A 1 221 ? -3.366 -3.385 20.666 1.00 98.12 221 CYS A N 1
ATOM 1741 C CA . CYS A 1 221 ? -3.859 -3.758 21.992 1.00 98.12 221 CYS A CA 1
ATOM 1742 C C . CYS A 1 221 ? -4.911 -4.871 21.916 1.00 98.12 221 CYS A C 1
ATOM 1744 O O . CYS A 1 221 ? -4.830 -5.830 22.679 1.00 98.12 221 CYS A O 1
ATOM 1746 N N . ALA A 1 222 ? -5.859 -4.790 20.978 1.00 97.56 222 ALA A N 1
ATOM 1747 C CA . ALA A 1 222 ? -6.871 -5.821 20.761 1.00 97.56 222 ALA A CA 1
ATOM 1748 C C . ALA A 1 222 ? -6.234 -7.164 20.364 1.00 97.56 222 ALA A C 1
ATOM 1750 O O . ALA A 1 222 ? -6.589 -8.205 20.918 1.00 97.56 222 ALA A O 1
ATOM 1751 N N . CYS A 1 223 ? -5.222 -7.147 19.489 1.00 96.94 223 CYS A N 1
ATOM 1752 C CA . CYS A 1 223 ? -4.450 -8.345 19.157 1.00 96.94 223 CYS A CA 1
ATOM 1753 C C . CYS A 1 223 ? -3.751 -8.934 20.391 1.00 96.94 223 CYS A C 1
ATOM 1755 O O . CYS A 1 223 ? -3.823 -10.140 20.622 1.00 96.94 223 CYS A O 1
ATOM 1757 N N . ALA A 1 224 ? -3.112 -8.100 21.216 1.00 97.00 224 ALA A N 1
ATOM 1758 C CA . ALA A 1 224 ? -2.440 -8.555 22.430 1.00 97.00 224 ALA A CA 1
ATOM 1759 C C . ALA A 1 224 ? -3.427 -9.080 23.495 1.00 97.00 224 ALA A C 1
ATOM 1761 O O . ALA A 1 224 ? -3.143 -10.079 24.155 1.00 97.00 224 ALA A O 1
ATOM 1762 N N . ARG A 1 225 ? -4.616 -8.476 23.635 1.00 96.25 225 ARG A N 1
ATOM 1763 C CA . ARG A 1 225 ? -5.679 -8.927 24.556 1.00 96.25 225 ARG A CA 1
ATOM 1764 C C . ARG A 1 225 ? -6.127 -10.363 24.277 1.00 96.25 225 ARG A C 1
ATOM 1766 O O . ARG A 1 225 ? -6.417 -11.091 25.223 1.00 96.25 225 ARG A O 1
ATOM 1773 N N . ARG A 1 226 ? -6.109 -10.818 23.021 1.00 94.94 226 ARG A N 1
ATOM 1774 C CA . ARG A 1 226 ? -6.448 -12.212 22.678 1.00 94.94 226 ARG A CA 1
ATOM 1775 C C . ARG A 1 226 ? -5.492 -13.231 23.301 1.00 94.94 226 ARG A C 1
ATOM 1777 O O . ARG A 1 226 ? -5.911 -14.292 23.760 1.00 94.94 226 ARG A O 1
ATOM 1784 N N . VAL A 1 227 ? -4.218 -12.865 23.417 1.00 94.50 227 VAL A N 1
ATOM 1785 C CA . VAL A 1 227 ? -3.161 -13.704 24.007 1.00 94.50 227 VAL A CA 1
ATOM 1786 C C . VAL A 1 227 ? -2.866 -13.361 25.466 1.00 94.50 227 VAL A C 1
ATOM 1788 O O . VAL A 1 227 ? -1.866 -13.811 26.020 1.00 94.50 227 VAL A O 1
ATOM 1791 N N . TRP A 1 228 ? -3.752 -12.605 26.124 1.00 94.94 228 TRP A N 1
ATOM 1792 C CA . TRP A 1 228 ? -3.614 -12.179 27.522 1.00 94.94 228 TRP A CA 1
ATOM 1793 C C . TRP A 1 228 ? -3.318 -13.332 28.487 1.00 94.94 228 TRP A C 1
ATOM 1795 O O . TRP A 1 228 ? -2.476 -13.212 29.376 1.00 94.94 228 TRP A O 1
ATOM 1805 N N . HIS A 1 229 ? -3.991 -14.466 28.280 1.00 93.69 229 HIS A N 1
ATOM 1806 C CA . HIS A 1 229 ? -3.875 -15.679 29.089 1.00 93.69 229 HIS A CA 1
ATOM 1807 C C . HIS A 1 229 ? -2.527 -16.409 28.932 1.00 93.69 229 HIS A C 1
ATOM 1809 O O . HIS A 1 229 ? -2.212 -17.272 29.747 1.00 93.69 229 HIS A O 1
ATOM 1815 N N . LEU A 1 230 ? -1.731 -16.065 27.912 1.00 93.44 230 LEU A N 1
ATOM 1816 C CA . LEU A 1 230 ? -0.402 -16.631 27.650 1.00 93.44 230 LEU A CA 1
ATOM 1817 C C . LEU A 1 230 ? 0.738 -15.749 28.187 1.00 93.44 230 LEU A C 1
ATOM 1819 O O . LEU A 1 230 ? 1.908 -16.120 28.085 1.00 93.44 230 LEU A O 1
ATOM 1823 N N . MET A 1 231 ? 0.431 -14.565 28.727 1.00 93.50 231 MET A N 1
ATOM 1824 C CA . MET A 1 231 ? 1.453 -13.615 29.166 1.00 93.50 231 MET A CA 1
ATOM 1825 C C . MET A 1 231 ? 2.069 -14.029 30.510 1.00 93.50 231 MET A C 1
ATOM 1827 O O . MET A 1 231 ? 1.338 -14.321 31.455 1.00 93.50 231 MET A O 1
ATOM 1831 N N . PRO A 1 232 ? 3.406 -13.984 30.650 1.00 89.44 232 PRO A N 1
ATOM 1832 C CA . PRO A 1 232 ? 4.103 -14.537 31.813 1.00 89.44 232 PRO A CA 1
ATOM 1833 C C . PRO A 1 232 ? 4.116 -13.617 33.052 1.00 89.44 232 PRO A C 1
ATOM 1835 O O . PRO A 1 232 ? 4.827 -13.899 34.015 1.00 89.44 232 PRO A O 1
ATOM 1838 N N . GLY A 1 233 ? 3.360 -12.512 33.067 1.00 88.31 233 GLY A N 1
ATOM 1839 C CA . GLY A 1 233 ? 3.250 -11.671 34.262 1.00 88.31 233 GLY A CA 1
ATOM 1840 C C . GLY A 1 233 ? 2.479 -10.362 34.088 1.00 88.31 233 GLY A C 1
ATOM 1841 O O . GLY A 1 233 ? 2.324 -9.841 32.983 1.00 88.31 233 GLY A O 1
ATOM 1842 N N . GLU A 1 234 ? 2.064 -9.786 35.222 1.00 91.69 234 GLU A N 1
ATOM 1843 C CA . GLU A 1 234 ? 1.200 -8.592 35.292 1.00 91.69 234 GLU A CA 1
ATOM 1844 C C . GLU A 1 234 ? 1.782 -7.339 34.623 1.00 91.69 234 GLU A C 1
ATOM 1846 O O . GLU A 1 234 ? 1.062 -6.407 34.274 1.00 91.69 234 GLU A O 1
ATOM 1851 N N . HIS A 1 235 ? 3.098 -7.278 34.445 1.00 92.75 235 HIS A N 1
ATOM 1852 C CA . HIS A 1 235 ? 3.750 -6.148 33.788 1.00 92.75 235 HIS A CA 1
ATOM 1853 C C . HIS A 1 235 ? 3.396 -6.054 32.299 1.00 92.75 235 HIS A C 1
ATOM 1855 O O . HIS A 1 235 ? 3.312 -4.946 31.776 1.00 92.75 235 HIS A O 1
ATOM 1861 N N . PHE A 1 236 ? 3.141 -7.184 31.633 1.00 95.44 236 PHE A N 1
ATOM 1862 C CA . PHE A 1 236 ? 2.687 -7.202 30.241 1.00 95.44 236 PHE A CA 1
ATOM 1863 C C . PHE A 1 236 ? 1.202 -6.838 30.120 1.00 95.44 236 PHE A C 1
ATOM 1865 O O . PHE A 1 236 ? 0.813 -6.148 29.184 1.00 95.44 236 PHE A O 1
ATOM 1872 N N . TRP A 1 237 ? 0.387 -7.182 31.118 1.00 95.81 237 TRP A N 1
ATOM 1873 C CA . TRP A 1 237 ? -0.994 -6.699 31.224 1.00 95.81 237 TRP A CA 1
ATOM 1874 C C . TRP A 1 237 ? -1.045 -5.173 31.359 1.00 95.81 237 TRP A C 1
ATOM 1876 O O . TRP A 1 237 ? -1.715 -4.498 30.578 1.00 95.81 237 TRP A O 1
ATOM 1886 N N . ARG A 1 238 ? -0.236 -4.616 32.270 1.00 95.94 238 ARG A N 1
ATOM 1887 C CA . ARG A 1 238 ? -0.102 -3.160 32.444 1.00 95.94 238 ARG A CA 1
ATOM 1888 C C . ARG A 1 238 ? 0.441 -2.459 31.201 1.00 95.94 238 ARG A C 1
ATOM 1890 O O . ARG A 1 238 ? 0.086 -1.308 30.967 1.00 95.94 238 ARG A O 1
ATOM 1897 N N . ALA A 1 239 ? 1.291 -3.120 30.412 1.00 97.12 239 ALA A N 1
ATOM 1898 C CA . ALA A 1 239 ? 1.783 -2.576 29.147 1.00 97.12 239 ALA A CA 1
ATOM 1899 C C . ALA A 1 239 ? 0.631 -2.319 28.165 1.00 97.12 239 ALA A C 1
ATOM 1901 O O . ALA A 1 239 ? 0.549 -1.232 27.601 1.00 97.12 239 ALA A O 1
ATOM 1902 N N . ILE A 1 240 ? -0.299 -3.267 28.033 1.00 97.75 240 ILE A N 1
ATOM 1903 C CA . ILE A 1 240 ? -1.474 -3.129 27.161 1.00 97.75 240 ILE A CA 1
ATOM 1904 C C . ILE A 1 240 ? -2.403 -2.033 27.679 1.00 97.75 240 ILE A C 1
ATOM 1906 O O . ILE A 1 240 ? -2.802 -1.156 26.923 1.00 97.75 240 ILE A O 1
ATOM 1910 N N . GLU A 1 241 ? -2.697 -2.022 28.978 1.00 96.44 241 GLU A N 1
ATOM 1911 C CA . GLU A 1 241 ? -3.543 -0.985 29.586 1.00 96.44 241 GLU A CA 1
ATOM 1912 C C . GLU A 1 241 ? -2.942 0.420 29.428 1.00 96.44 241 GLU A C 1
ATOM 1914 O O . GLU A 1 241 ? -3.660 1.387 29.174 1.00 96.44 241 GLU A O 1
ATOM 1919 N N . THR A 1 242 ? -1.617 0.537 29.544 1.00 97.62 242 THR A N 1
ATOM 1920 C CA . THR A 1 242 ? -0.891 1.796 29.324 1.00 97.62 242 THR A CA 1
ATOM 1921 C C . THR A 1 242 ? -0.933 2.198 27.851 1.00 97.62 242 THR A C 1
ATOM 1923 O O . THR A 1 242 ? -1.173 3.364 27.553 1.00 97.62 242 THR A O 1
ATOM 1926 N N . ALA A 1 243 ? -0.767 1.249 26.927 1.00 97.31 243 ALA A N 1
ATOM 1927 C CA . ALA A 1 243 ? -0.861 1.494 25.491 1.00 97.31 243 ALA A CA 1
ATOM 1928 C C . ALA A 1 243 ? -2.273 1.933 25.057 1.00 97.31 243 ALA A C 1
ATOM 1930 O O . ALA A 1 243 ? -2.410 2.834 24.232 1.00 97.31 243 ALA A O 1
ATOM 1931 N N . GLU A 1 244 ? -3.330 1.379 25.658 1.00 97.25 244 GLU A N 1
ATOM 1932 C CA . GLU A 1 244 ? -4.708 1.838 25.441 1.00 97.25 244 GLU A CA 1
ATOM 1933 C C . GLU A 1 244 ? -4.903 3.289 25.913 1.00 97.25 244 GLU A C 1
ATOM 1935 O O . GLU A 1 244 ? -5.535 4.096 25.232 1.00 97.25 244 GLU A O 1
ATOM 1940 N N . GLN A 1 245 ? -4.344 3.650 27.073 1.00 96.38 245 GLN A N 1
ATOM 1941 C CA . GLN A 1 245 ? -4.382 5.028 27.573 1.00 96.38 245 GLN A CA 1
ATOM 1942 C C . GLN A 1 245 ? -3.539 5.977 26.716 1.00 96.38 245 GLN A C 1
ATOM 1944 O O . GLN A 1 245 ? -3.916 7.134 26.526 1.00 96.38 245 GLN A O 1
ATOM 1949 N N . PHE A 1 246 ? -2.424 5.487 26.180 1.00 96.31 246 PHE A N 1
ATOM 1950 C CA . PHE A 1 246 ? -1.577 6.223 25.255 1.00 96.31 246 PHE A CA 1
ATOM 1951 C C . PHE A 1 246 ? -2.290 6.516 23.935 1.00 96.31 246 PHE A C 1
ATOM 1953 O O . PHE A 1 246 ? -2.253 7.647 23.459 1.00 96.31 246 PHE A O 1
ATOM 1960 N N . ALA A 1 247 ? -3.024 5.541 23.391 1.00 95.56 247 ALA A N 1
ATOM 1961 C CA . ALA A 1 247 ? -3.854 5.740 22.206 1.00 95.56 247 ALA A CA 1
ATOM 1962 C C . ALA A 1 247 ? -4.898 6.858 22.399 1.00 95.56 247 ALA A C 1
ATOM 1964 O O . ALA A 1 247 ? -5.209 7.579 21.456 1.00 95.56 247 ALA A O 1
ATOM 1965 N N . ASP A 1 248 ? -5.393 7.036 23.627 1.00 93.69 248 ASP A N 1
ATOM 1966 C CA . ASP A 1 248 ? -6.323 8.105 24.013 1.00 93.69 248 ASP A CA 1
ATOM 1967 C C . ASP A 1 248 ? -5.633 9.419 24.443 1.00 93.69 248 ASP A C 1
ATOM 1969 O O . ASP A 1 248 ? -6.302 10.321 24.948 1.00 93.69 248 ASP A O 1
ATOM 1973 N N . GLY A 1 249 ? -4.309 9.535 24.298 1.00 93.50 249 GLY A N 1
ATOM 1974 C CA . GLY A 1 249 ? -3.545 10.737 24.656 1.00 93.50 249 GLY A CA 1
ATOM 1975 C C . GLY A 1 249 ? -3.444 11.012 26.162 1.00 93.50 249 GLY A C 1
ATOM 1976 O O . GLY A 1 249 ? -3.144 12.133 26.565 1.00 93.50 249 GLY A O 1
ATOM 1977 N N . LYS A 1 250 ? -3.711 10.015 27.017 1.00 94.31 250 LYS A N 1
ATOM 1978 C CA . LYS A 1 250 ? -3.682 10.152 28.490 1.00 94.31 250 LYS A CA 1
ATOM 1979 C C . LYS A 1 250 ? -2.312 9.862 29.105 1.00 94.31 250 LYS A C 1
ATOM 1981 O O . LYS A 1 250 ? -2.091 10.148 30.278 1.00 94.31 250 LYS A O 1
ATOM 1986 N N . VAL A 1 251 ? -1.416 9.264 28.328 1.00 95.75 251 VAL A N 1
ATOM 1987 C CA . VAL A 1 251 ? -0.050 8.891 28.712 1.00 95.75 251 VAL A CA 1
ATOM 1988 C C . VAL A 1 251 ? 0.905 9.516 27.697 1.00 95.75 251 VAL A C 1
ATOM 1990 O O . VAL A 1 251 ? 0.528 9.681 26.542 1.00 95.75 251 VAL A O 1
ATOM 1993 N N . THR A 1 252 ? 2.115 9.894 28.116 1.00 94.44 252 THR A N 1
ATOM 1994 C CA . THR A 1 252 ? 3.112 10.488 27.212 1.00 94.44 252 THR A CA 1
ATOM 1995 C C . THR A 1 252 ? 3.962 9.429 26.508 1.00 94.44 252 THR A C 1
ATOM 1997 O O . THR A 1 252 ? 4.107 8.297 26.990 1.00 94.44 252 THR A O 1
ATOM 2000 N N . ASP A 1 253 ? 4.580 9.817 25.395 1.00 90.38 253 ASP A N 1
ATOM 2001 C CA . ASP A 1 253 ? 5.529 8.992 24.645 1.00 90.38 253 ASP A CA 1
ATOM 2002 C C . ASP A 1 253 ? 6.680 8.501 25.535 1.00 90.38 253 ASP A C 1
ATOM 2004 O O . ASP A 1 253 ? 7.043 7.325 25.490 1.00 90.38 253 ASP A O 1
ATOM 2008 N N . GLU A 1 254 ? 7.231 9.364 26.398 1.00 92.62 254 GLU A N 1
ATOM 2009 C CA . GLU A 1 254 ? 8.358 9.019 27.274 1.00 92.62 254 GLU A CA 1
ATOM 2010 C C . GLU A 1 254 ? 7.981 7.934 28.283 1.00 92.62 254 GLU A C 1
ATOM 2012 O O . GLU A 1 254 ? 8.774 7.025 28.554 1.00 92.62 254 GLU A O 1
ATOM 2017 N N . ALA A 1 255 ? 6.763 8.002 28.827 1.00 93.50 255 ALA A N 1
ATOM 2018 C CA . ALA A 1 255 ? 6.253 6.985 29.735 1.00 93.50 255 ALA A CA 1
ATOM 2019 C C . ALA A 1 255 ? 6.104 5.631 29.018 1.00 93.50 255 ALA A C 1
ATOM 2021 O O . ALA A 1 255 ? 6.512 4.600 29.565 1.00 93.50 255 ALA A O 1
ATOM 2022 N N . CYS A 1 256 ? 5.607 5.632 27.776 1.00 93.94 256 CYS A N 1
ATOM 2023 C CA . CYS A 1 256 ? 5.489 4.421 26.962 1.00 93.94 256 CYS A CA 1
ATOM 2024 C C . CYS A 1 256 ? 6.854 3.831 26.606 1.00 93.94 256 CYS A C 1
ATOM 2026 O O . CYS A 1 256 ? 7.076 2.639 26.810 1.00 93.94 256 CYS A O 1
ATOM 2028 N N . GLN A 1 257 ? 7.805 4.657 26.163 1.00 93.62 257 GLN A N 1
ATOM 2029 C CA . GLN A 1 257 ? 9.168 4.218 25.858 1.00 93.62 257 GLN A CA 1
ATOM 2030 C C . GLN A 1 257 ? 9.879 3.646 27.089 1.00 93.62 257 GLN A C 1
ATOM 2032 O O . GLN A 1 257 ? 10.562 2.623 26.996 1.00 93.62 257 GLN A O 1
ATOM 2037 N N . GLY A 1 258 ? 9.724 4.291 28.251 1.00 94.69 258 GLY A N 1
ATOM 2038 C CA . GLY A 1 258 ? 10.292 3.815 29.510 1.00 94.69 258 GLY A CA 1
ATOM 2039 C C . GLY A 1 258 ? 9.752 2.439 29.901 1.00 94.69 258 GLY A C 1
ATOM 2040 O O . GLY A 1 258 ? 10.525 1.546 30.261 1.00 94.69 258 GLY A O 1
ATOM 2041 N N . LEU A 1 259 ? 8.436 2.241 29.777 1.00 96.31 259 LEU A N 1
ATOM 2042 C CA . LEU A 1 259 ? 7.806 0.953 30.055 1.00 96.31 259 LEU A CA 1
ATOM 2043 C C . LEU A 1 259 ? 8.174 -0.110 29.008 1.00 96.31 259 LEU A C 1
ATOM 2045 O O . LEU A 1 259 ? 8.491 -1.232 29.402 1.00 96.31 259 LEU A O 1
ATOM 2049 N N . LYS A 1 260 ? 8.229 0.246 27.713 1.00 95.44 260 LYS A N 1
ATOM 2050 C CA . LYS A 1 260 ? 8.637 -0.646 26.611 1.00 95.44 260 LYS A CA 1
ATOM 2051 C C . LYS A 1 260 ? 10.012 -1.246 26.897 1.00 95.44 260 LYS A C 1
ATOM 2053 O O . LYS A 1 260 ? 10.124 -2.462 27.008 1.00 95.44 260 LYS A O 1
ATOM 2058 N N . LYS A 1 261 ? 11.019 -0.408 27.178 1.00 94.75 261 LYS A N 1
ATOM 2059 C CA . LYS A 1 261 ? 12.387 -0.855 27.519 1.00 94.75 261 LYS A CA 1
ATOM 2060 C C . LYS A 1 261 ? 12.420 -1.807 28.715 1.00 94.75 261 LYS A C 1
ATOM 2062 O O . LYS A 1 261 ? 13.177 -2.778 28.733 1.00 94.75 261 LYS A O 1
ATOM 2067 N N . LYS A 1 262 ? 11.603 -1.536 29.739 1.00 95.62 262 LYS A N 1
ATOM 2068 C CA . LYS A 1 262 ? 11.505 -2.404 30.919 1.00 95.62 262 LYS A CA 1
ATOM 2069 C C . LYS A 1 262 ? 10.924 -3.771 30.546 1.00 95.62 262 LYS A C 1
ATOM 2071 O O . LYS A 1 262 ? 11.474 -4.789 30.960 1.00 95.62 262 LYS A O 1
ATOM 2076 N N . CYS A 1 263 ? 9.846 -3.793 29.765 1.00 95.62 263 CYS A N 1
ATOM 2077 C CA . CYS A 1 263 ? 9.204 -5.011 29.270 1.00 95.62 263 CYS A CA 1
ATOM 2078 C C . CYS A 1 263 ? 10.126 -5.833 28.355 1.00 95.62 263 CYS A C 1
ATOM 2080 O O . CYS A 1 263 ? 10.228 -7.041 28.554 1.00 95.62 263 CYS A O 1
ATOM 2082 N N . GLU A 1 264 ? 10.864 -5.197 27.441 1.00 93.25 264 GLU A N 1
ATOM 2083 C CA . GLU A 1 264 ? 11.859 -5.855 26.574 1.00 93.25 264 GLU A CA 1
ATOM 2084 C C . GLU A 1 264 ? 12.965 -6.536 27.392 1.00 93.25 264 GLU A C 1
ATOM 2086 O O . GLU A 1 264 ? 13.292 -7.706 27.173 1.00 93.25 264 GLU A O 1
ATOM 2091 N N . SER A 1 265 ? 13.503 -5.821 28.386 1.00 93.19 265 SER A N 1
ATOM 2092 C CA . SER A 1 265 ? 14.532 -6.347 29.288 1.00 93.19 265 SER A CA 1
ATOM 2093 C C . SER A 1 265 ? 14.025 -7.557 30.080 1.00 93.19 265 SER A C 1
ATOM 2095 O O . SER A 1 265 ? 14.695 -8.588 30.128 1.00 93.19 265 SER A O 1
ATOM 2097 N N . MET A 1 266 ? 12.806 -7.481 30.630 1.00 92.38 266 MET A N 1
ATOM 2098 C CA . MET A 1 266 ? 12.183 -8.601 31.350 1.00 92.38 266 MET A CA 1
ATOM 2099 C C . MET A 1 266 ? 11.919 -9.806 30.440 1.00 92.38 266 MET A C 1
ATOM 2101 O O . MET A 1 266 ? 12.200 -10.932 30.843 1.00 92.38 266 MET A O 1
ATOM 2105 N N . ASN A 1 267 ? 11.421 -9.586 29.217 1.00 91.50 267 ASN A N 1
ATOM 2106 C CA . ASN A 1 267 ? 11.155 -10.667 28.263 1.00 91.50 267 ASN A CA 1
ATOM 2107 C C . ASN A 1 267 ? 12.448 -11.394 27.856 1.00 91.50 267 ASN A C 1
ATOM 2109 O O . ASN A 1 267 ? 12.477 -12.612 27.723 1.00 91.50 267 ASN A O 1
ATOM 2113 N N . THR A 1 268 ? 13.546 -10.649 27.721 1.00 88.56 268 THR A N 1
ATOM 2114 C CA . THR A 1 268 ? 14.857 -11.223 27.392 1.00 88.56 268 THR A CA 1
ATOM 2115 C C . THR A 1 268 ? 15.429 -12.030 28.562 1.00 88.56 268 THR A C 1
ATOM 2117 O O . THR A 1 268 ? 15.946 -13.126 28.363 1.00 88.56 268 THR A O 1
ATOM 2120 N N . GLN A 1 269 ? 15.328 -11.515 29.793 1.00 88.00 269 GLN A N 1
ATOM 2121 C CA . GLN A 1 269 ? 15.906 -12.155 30.983 1.00 88.00 269 GLN A CA 1
ATOM 2122 C C . GLN A 1 269 ? 15.155 -13.416 31.423 1.00 88.00 269 GLN A C 1
ATOM 2124 O O . GLN A 1 269 ? 15.779 -14.356 31.910 1.00 88.00 269 GLN A O 1
ATOM 2129 N N . ASN A 1 270 ? 13.833 -13.450 31.247 1.00 84.50 270 ASN A N 1
ATOM 2130 C CA . ASN A 1 270 ? 12.980 -14.531 31.751 1.00 84.50 270 ASN A CA 1
ATOM 2131 C C . ASN A 1 270 ? 12.751 -15.664 30.734 1.00 84.50 270 ASN A C 1
ATOM 2133 O O . ASN A 1 270 ? 11.964 -16.571 31.001 1.00 84.50 270 ASN A O 1
ATOM 2137 N N . GLY A 1 271 ? 13.440 -15.623 29.590 1.00 83.06 271 GLY A N 1
ATOM 2138 C CA . GLY A 1 271 ? 13.180 -16.493 28.447 1.00 83.06 271 GLY A CA 1
ATOM 2139 C C . GLY A 1 271 ? 12.139 -15.874 27.517 1.00 83.06 271 GLY A C 1
ATOM 2140 O O . GLY A 1 271 ? 11.044 -15.509 27.943 1.00 83.06 271 GLY A O 1
ATOM 2141 N N . TRP A 1 272 ? 12.506 -15.754 26.240 1.00 86.06 272 TRP A N 1
ATOM 2142 C CA . TRP A 1 272 ? 11.706 -15.061 25.235 1.00 86.06 272 TRP A CA 1
ATOM 2143 C C . TRP A 1 272 ? 10.298 -15.651 25.119 1.00 86.06 272 TRP A C 1
ATOM 2145 O O . TRP A 1 272 ? 10.125 -16.837 24.836 1.00 86.06 272 TRP A O 1
ATOM 2155 N N . SER A 1 273 ? 9.292 -14.795 25.291 1.00 90.31 273 SER A N 1
ATOM 2156 C CA . SER A 1 273 ? 7.887 -15.105 25.057 1.00 90.31 273 SER A CA 1
ATOM 2157 C C . SER A 1 273 ? 7.323 -14.207 23.962 1.00 90.31 273 SER A C 1
ATOM 2159 O O . SER A 1 273 ? 7.361 -12.975 24.045 1.00 90.31 273 SER A O 1
ATOM 2161 N N . THR A 1 274 ? 6.732 -14.832 22.947 1.00 90.00 274 THR A N 1
ATOM 2162 C CA . THR A 1 274 ? 6.041 -14.131 21.861 1.00 90.00 274 THR A CA 1
ATOM 2163 C C . THR A 1 274 ? 4.811 -13.368 22.385 1.00 90.00 274 THR A C 1
ATOM 2165 O O . THR A 1 274 ? 4.526 -12.264 21.925 1.00 90.00 274 THR A O 1
ATOM 2168 N N . ALA A 1 275 ? 4.132 -13.869 23.427 1.00 92.81 275 ALA A N 1
ATOM 2169 C CA . ALA A 1 275 ? 2.970 -13.194 24.020 1.00 92.81 275 ALA A CA 1
ATOM 2170 C C . ALA A 1 275 ? 3.388 -11.925 24.780 1.00 92.81 275 ALA A C 1
ATOM 2172 O O . ALA A 1 275 ? 2.728 -10.886 24.706 1.00 92.81 275 ALA A O 1
ATOM 2173 N N . ALA A 1 276 ? 4.532 -11.987 25.465 1.00 94.50 276 ALA A N 1
ATOM 2174 C CA . ALA A 1 276 ? 5.163 -10.827 26.083 1.00 94.50 276 ALA A CA 1
ATOM 2175 C C . ALA A 1 276 ? 5.637 -9.800 25.039 1.00 94.50 276 ALA A C 1
ATOM 2177 O O . ALA A 1 276 ? 5.467 -8.594 25.240 1.00 94.50 276 ALA A O 1
ATOM 2178 N N . ALA A 1 277 ? 6.184 -10.257 23.908 1.00 93.38 277 ALA A N 1
ATOM 2179 C CA . ALA A 1 277 ? 6.572 -9.384 22.803 1.00 93.38 277 ALA A CA 1
ATOM 2180 C C . ALA A 1 277 ? 5.356 -8.650 22.210 1.00 93.38 277 ALA A C 1
ATOM 2182 O O . ALA A 1 277 ? 5.422 -7.438 22.008 1.00 93.38 277 ALA A O 1
ATOM 2183 N N . ALA A 1 278 ? 4.215 -9.331 22.037 1.00 95.00 278 ALA A N 1
ATOM 2184 C CA . ALA A 1 278 ? 2.969 -8.710 21.573 1.00 95.00 278 ALA A CA 1
ATOM 2185 C C . ALA A 1 278 ? 2.524 -7.545 22.478 1.00 95.00 278 ALA A C 1
ATOM 2187 O O . ALA A 1 278 ? 2.264 -6.443 21.993 1.00 95.00 278 ALA A O 1
ATOM 2188 N N . ALA A 1 279 ? 2.514 -7.755 23.799 1.00 96.81 279 ALA A N 1
ATOM 2189 C CA . ALA A 1 279 ? 2.202 -6.705 24.773 1.00 96.81 279 ALA A CA 1
ATOM 2190 C C . ALA A 1 279 ? 3.216 -5.548 24.747 1.00 96.81 279 ALA A C 1
ATOM 2192 O O . ALA A 1 279 ? 2.855 -4.383 24.895 1.00 96.81 279 ALA A O 1
ATOM 2193 N N . THR A 1 280 ? 4.492 -5.865 24.539 1.00 96.19 280 THR A N 1
ATOM 2194 C CA . THR A 1 280 ? 5.583 -4.885 24.516 1.00 96.19 280 THR A CA 1
ATOM 2195 C C . THR A 1 280 ? 5.516 -3.981 23.283 1.00 96.19 280 THR A C 1
ATOM 2197 O O . THR A 1 280 ? 5.684 -2.768 23.405 1.00 96.19 280 THR A O 1
ATOM 2200 N N . HIS A 1 281 ? 5.205 -4.532 22.104 1.00 94.94 281 HIS A N 1
ATOM 2201 C CA . HIS A 1 281 ? 5.055 -3.745 20.874 1.00 94.94 281 HIS A CA 1
ATOM 2202 C C . HIS A 1 281 ? 3.860 -2.785 20.908 1.00 94.94 281 HIS A C 1
ATOM 2204 O O . HIS A 1 281 ? 3.918 -1.749 20.248 1.00 94.94 28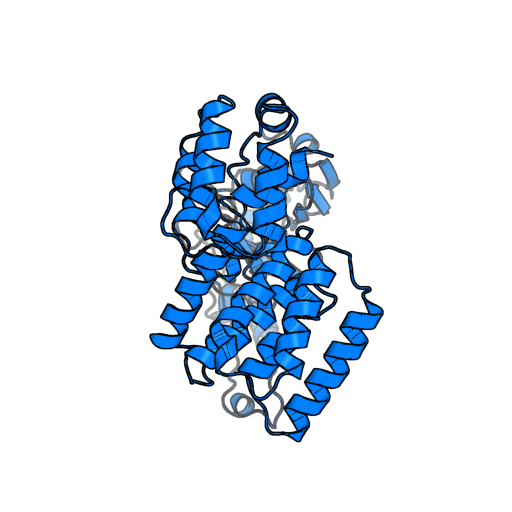1 HIS A O 1
ATOM 2210 N N . CYS A 1 282 ? 2.833 -3.046 21.727 1.00 96.88 282 CYS A N 1
ATOM 2211 C CA . CYS A 1 282 ? 1.725 -2.102 21.930 1.00 96.88 282 CYS A CA 1
ATOM 2212 C C . CYS A 1 282 ? 2.207 -0.730 22.442 1.00 96.88 282 CYS A C 1
ATOM 2214 O O . CYS A 1 282 ? 1.579 0.287 22.164 1.00 96.88 282 CYS A O 1
ATOM 2216 N N . LEU A 1 283 ? 3.339 -0.690 23.156 1.00 96.81 283 LEU A N 1
ATOM 2217 C CA . LEU A 1 283 ? 3.955 0.534 23.676 1.00 96.81 283 LEU A CA 1
ATOM 2218 C C . LEU A 1 283 ? 4.868 1.245 22.664 1.00 96.81 283 LEU A C 1
ATOM 2220 O O . LEU A 1 283 ? 5.541 2.207 23.041 1.00 96.81 283 LEU A O 1
ATOM 2224 N N . SER A 1 284 ? 4.969 0.774 21.412 1.00 91.81 284 SER A N 1
ATOM 2225 C CA . SER A 1 284 ? 5.817 1.458 20.428 1.00 91.81 284 SER A CA 1
ATOM 2226 C C . SER A 1 284 ? 5.316 2.872 20.167 1.00 91.81 284 SER A C 1
ATOM 2228 O O . SER A 1 284 ? 4.114 3.090 20.091 1.00 91.81 284 SER A O 1
ATOM 2230 N N . THR A 1 285 ? 6.214 3.844 20.002 1.00 88.38 285 THR A N 1
ATOM 2231 C CA . THR A 1 285 ? 5.826 5.213 19.628 1.00 88.38 285 THR A CA 1
ATOM 2232 C C . THR A 1 285 ? 5.452 5.325 18.156 1.00 88.38 285 THR A C 1
ATOM 2234 O O . THR A 1 285 ? 4.676 6.205 17.807 1.00 88.38 285 THR A O 1
ATOM 2237 N N . ASP A 1 286 ? 5.901 4.403 17.307 1.00 88.50 286 ASP A N 1
ATOM 2238 C CA . ASP A 1 286 ? 5.391 4.256 15.945 1.00 88.50 286 ASP A CA 1
ATOM 2239 C C . ASP A 1 286 ? 4.110 3.401 15.967 1.00 88.50 286 ASP A C 1
ATOM 2241 O O . ASP A 1 286 ? 4.116 2.248 16.409 1.00 88.50 286 ASP A O 1
ATOM 2245 N N . ALA A 1 287 ? 2.990 3.981 15.529 1.00 87.12 287 ALA A N 1
ATOM 2246 C CA . ALA A 1 287 ? 1.694 3.308 15.542 1.00 87.12 287 ALA A CA 1
ATOM 2247 C C . ALA A 1 287 ? 1.594 2.175 14.504 1.00 87.12 287 ALA A C 1
ATOM 2249 O O . ALA A 1 287 ? 0.913 1.179 14.756 1.00 87.12 287 ALA A O 1
ATOM 2250 N N . VAL A 1 288 ? 2.287 2.294 13.367 1.00 84.81 288 VAL A N 1
ATOM 2251 C CA . VAL A 1 288 ? 2.342 1.251 12.332 1.00 84.81 288 VAL A CA 1
ATOM 2252 C C . VAL A 1 288 ? 3.160 0.070 12.841 1.00 84.81 288 VAL A C 1
ATOM 2254 O O . VAL A 1 288 ? 2.720 -1.074 12.727 1.00 84.81 288 VAL A O 1
ATOM 2257 N N . GLU A 1 289 ? 4.305 0.334 13.475 1.00 83.62 289 GLU A N 1
ATOM 2258 C CA . GLU A 1 289 ? 5.110 -0.711 14.119 1.00 83.62 289 GLU A CA 1
ATOM 2259 C C . GLU A 1 289 ? 4.316 -1.419 15.225 1.00 83.62 289 GLU A C 1
ATOM 2261 O O . GLU A 1 289 ? 4.325 -2.649 15.297 1.00 83.62 289 GLU A O 1
ATOM 2266 N N . ALA A 1 290 ? 3.598 -0.664 16.068 1.00 90.56 290 ALA A N 1
ATOM 2267 C CA . ALA A 1 290 ? 2.749 -1.238 17.109 1.00 90.56 290 ALA A CA 1
ATOM 2268 C C . ALA A 1 290 ? 1.700 -2.190 16.515 1.00 90.56 290 ALA A C 1
ATOM 2270 O O . ALA A 1 290 ? 1.577 -3.326 16.976 1.00 90.56 290 ALA A O 1
ATOM 2271 N N . ALA A 1 291 ? 0.985 -1.757 15.471 1.00 92.25 291 ALA A N 1
ATOM 2272 C CA . ALA A 1 291 ? -0.026 -2.565 14.794 1.00 92.25 291 ALA A CA 1
ATOM 2273 C C . ALA A 1 291 ? 0.569 -3.830 14.158 1.00 92.25 291 ALA A C 1
ATOM 2275 O O . ALA A 1 291 ? 0.079 -4.932 14.409 1.00 92.25 291 ALA A O 1
ATOM 2276 N N . TRP A 1 292 ? 1.637 -3.687 13.368 1.00 85.31 292 TRP A N 1
ATOM 2277 C CA . TRP A 1 292 ? 2.232 -4.794 12.622 1.00 85.31 292 TRP A CA 1
ATOM 2278 C C . TRP A 1 292 ? 2.895 -5.821 13.543 1.00 85.31 292 TRP A C 1
ATOM 2280 O O . TRP A 1 292 ? 2.534 -7.001 13.538 1.00 85.31 292 TRP A O 1
ATOM 2290 N N . SER A 1 293 ? 3.829 -5.368 14.379 1.00 84.12 293 SER A N 1
ATOM 2291 C CA . SER A 1 293 ? 4.599 -6.243 15.261 1.00 84.12 293 SER A CA 1
ATOM 2292 C C . SER A 1 293 ? 3.734 -6.796 16.393 1.00 84.12 293 SER A C 1
ATOM 2294 O O . SER A 1 293 ? 3.881 -7.962 16.762 1.00 84.12 293 SER A O 1
ATOM 2296 N N . GLY A 1 294 ? 2.790 -6.008 16.921 1.00 90.25 294 GLY A N 1
ATOM 2297 C CA . GLY A 1 294 ? 1.828 -6.468 17.926 1.00 90.25 294 GLY A CA 1
ATOM 2298 C C . GLY A 1 294 ? 0.941 -7.597 17.398 1.00 90.25 294 GLY A C 1
ATOM 2299 O O . GLY A 1 294 ? 0.837 -8.649 18.033 1.00 90.25 294 GLY A O 1
ATOM 2300 N N . ALA A 1 295 ? 0.371 -7.427 16.200 1.00 91.62 295 ALA A N 1
ATOM 2301 C CA . ALA A 1 295 ? -0.432 -8.461 15.553 1.00 91.62 295 ALA A CA 1
ATOM 2302 C C . ALA A 1 295 ? 0.397 -9.710 15.211 1.00 91.62 295 ALA A C 1
ATOM 2304 O O . ALA A 1 295 ? -0.011 -10.830 15.524 1.00 91.62 295 ALA A O 1
ATOM 2305 N N . GLN A 1 296 ? 1.592 -9.551 14.636 1.00 86.88 296 GLN A N 1
ATOM 2306 C CA . GLN A 1 296 ? 2.441 -10.687 14.268 1.00 86.88 296 GLN A CA 1
ATOM 2307 C C . GLN A 1 296 ? 2.815 -11.551 15.482 1.00 86.88 296 GLN A C 1
ATOM 2309 O O . GLN A 1 296 ? 2.674 -12.775 15.438 1.00 86.88 296 GLN A O 1
ATOM 2314 N N . ASN A 1 297 ? 3.230 -10.926 16.586 1.00 89.31 297 ASN A N 1
ATOM 2315 C CA . ASN A 1 297 ? 3.588 -11.642 17.810 1.00 89.31 297 ASN A CA 1
ATOM 2316 C C . ASN A 1 297 ? 2.364 -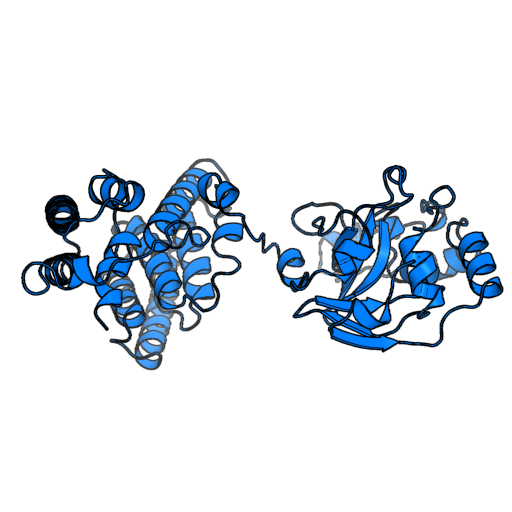12.292 18.487 1.00 89.31 297 ASN A C 1
ATOM 2318 O O . ASN A 1 297 ? 2.451 -13.415 18.996 1.00 89.31 297 ASN A O 1
ATOM 2322 N N . ALA A 1 298 ? 1.195 -11.645 18.456 1.00 92.50 298 ALA A N 1
ATOM 2323 C CA . ALA A 1 298 ? -0.034 -12.254 18.960 1.00 92.50 298 ALA A CA 1
ATOM 2324 C C . ALA A 1 298 ? -0.401 -13.523 18.165 1.00 92.50 298 ALA A C 1
ATOM 2326 O O . ALA A 1 298 ? -0.628 -14.574 18.761 1.00 92.50 298 ALA A O 1
ATOM 2327 N N . ALA A 1 299 ? -0.349 -13.471 16.829 1.00 88.94 299 ALA A N 1
ATOM 2328 C CA . ALA A 1 299 ? -0.617 -14.640 15.985 1.00 88.94 299 ALA A CA 1
ATOM 2329 C C . ALA A 1 299 ? 0.400 -15.775 16.217 1.00 88.94 299 ALA A C 1
ATOM 2331 O O . ALA A 1 299 ? 0.029 -16.949 16.295 1.00 88.94 299 ALA A O 1
ATOM 2332 N N . GLY A 1 300 ? 1.679 -15.433 16.406 1.00 85.56 300 GLY A N 1
ATOM 2333 C CA . GLY A 1 300 ? 2.728 -16.407 16.727 1.00 85.56 300 GLY A CA 1
ATOM 2334 C C . GLY A 1 300 ? 2.451 -17.149 18.030 1.00 85.56 300 GLY A C 1
ATOM 2335 O O . GLY A 1 300 ? 2.563 -18.372 18.089 1.00 85.56 300 GLY A O 1
ATOM 2336 N N . SER A 1 301 ? 1.981 -16.423 19.043 1.00 87.62 301 SER A N 1
ATOM 2337 C CA . SER A 1 301 ? 1.656 -16.991 20.355 1.00 87.62 301 SER A CA 1
ATOM 2338 C C . SER A 1 301 ? 0.477 -17.968 20.298 1.00 87.62 301 SER A C 1
ATOM 2340 O O . SER A 1 301 ? 0.540 -19.037 20.898 1.00 87.62 301 SER A O 1
ATOM 2342 N N . GLU A 1 302 ? -0.578 -17.644 19.544 1.00 85.44 302 GLU A N 1
ATOM 2343 C CA . GLU A 1 302 ? -1.743 -18.530 19.377 1.00 85.44 302 GLU A CA 1
ATOM 2344 C C . GLU A 1 302 ? -1.422 -19.771 18.536 1.00 85.44 302 GLU A C 1
ATOM 2346 O O . GLU A 1 302 ? -1.911 -20.868 18.816 1.00 85.44 302 GLU A O 1
ATOM 2351 N N . SER A 1 303 ? -0.582 -19.616 17.508 1.00 79.25 303 SER A N 1
ATOM 2352 C CA . SER A 1 303 ? -0.228 -20.723 16.615 1.00 79.25 303 SER A CA 1
ATOM 2353 C C . SER A 1 303 ? 0.665 -21.774 17.280 1.00 79.25 303 SER A C 1
ATOM 2355 O O . SER A 1 303 ? 0.617 -22.943 16.888 1.00 79.25 303 SER A O 1
ATOM 2357 N N . SER A 1 304 ? 1.418 -21.393 18.324 1.00 69.12 304 SER A N 1
ATOM 2358 C CA . SER A 1 304 ? 2.448 -22.232 18.960 1.00 69.12 304 SER A CA 1
ATOM 2359 C C . SER A 1 304 ? 3.503 -22.744 17.960 1.00 69.12 304 SER A C 1
ATOM 2361 O O . SER A 1 304 ? 4.077 -23.815 18.157 1.00 69.12 304 SER A O 1
ATOM 2363 N N . THR A 1 305 ? 3.728 -22.007 16.865 1.00 56.66 305 THR A N 1
ATOM 2364 C CA . THR A 1 305 ? 4.688 -22.339 15.803 1.00 56.66 305 THR A CA 1
ATOM 2365 C C . THR A 1 305 ? 5.544 -21.126 15.453 1.00 56.66 305 THR A C 1
ATOM 2367 O O . THR A 1 305 ? 5.003 -20.058 15.179 1.00 56.66 305 THR A O 1
ATOM 2370 N N . ASP A 1 306 ? 6.863 -21.306 15.364 1.00 49.56 306 ASP A N 1
ATOM 2371 C CA . ASP A 1 306 ? 7.815 -20.221 15.055 1.00 49.56 306 ASP A CA 1
ATOM 2372 C C . ASP A 1 306 ? 7.890 -19.849 13.561 1.00 49.56 306 ASP A C 1
ATOM 2374 O O . ASP A 1 306 ? 8.606 -18.924 13.190 1.00 49.56 306 ASP A O 1
ATOM 2378 N N . ARG A 1 307 ? 7.182 -20.569 12.677 1.00 51.97 307 ARG A N 1
ATOM 2379 C CA . ARG A 1 307 ? 7.348 -20.446 11.214 1.00 51.97 307 ARG A CA 1
ATOM 2380 C C . ARG A 1 307 ? 6.398 -19.471 10.519 1.00 51.97 307 ARG A C 1
ATOM 2382 O O . ARG A 1 307 ? 6.581 -19.212 9.339 1.00 51.97 307 ARG A O 1
ATOM 2389 N N . GLY A 1 308 ? 5.405 -18.922 11.223 1.00 58.03 308 GLY A N 1
ATOM 2390 C CA . GLY A 1 308 ? 4.473 -17.955 10.627 1.00 58.03 308 GLY A CA 1
ATOM 2391 C C . GLY A 1 308 ? 3.616 -18.518 9.482 1.00 58.03 308 GLY A C 1
ATOM 2392 O O . GLY A 1 308 ? 3.226 -17.765 8.595 1.00 58.03 308 GLY A O 1
ATOM 2393 N N . GLU A 1 309 ? 3.333 -19.824 9.491 1.00 59.19 309 GLU A N 1
ATOM 2394 C CA . GLU A 1 309 ? 2.598 -20.538 8.439 1.00 59.19 309 GLU A CA 1
ATOM 2395 C C . GLU A 1 309 ? 1.701 -21.647 9.028 1.00 59.19 309 GLU A C 1
ATOM 2397 O O . GLU A 1 309 ? 1.953 -22.162 10.122 1.00 59.19 309 GLU A O 1
ATOM 2402 N N . GLY A 1 310 ? 0.649 -22.031 8.297 1.00 64.38 310 GLY A N 1
ATOM 2403 C CA . GLY A 1 310 ? -0.218 -23.170 8.614 1.00 64.38 310 GLY A CA 1
ATOM 2404 C C . GLY A 1 310 ? -1.562 -22.831 9.286 1.00 64.38 310 GLY A C 1
ATOM 2405 O O . GLY A 1 310 ? -1.821 -21.684 9.655 1.00 64.38 310 GLY A O 1
ATOM 2406 N N . PRO A 1 311 ? -2.434 -23.837 9.513 1.00 72.56 311 PRO A N 1
ATOM 2407 C CA . PRO A 1 311 ? -3.858 -23.604 9.789 1.00 72.56 311 PRO A CA 1
ATOM 2408 C C . PRO A 1 311 ? -4.149 -22.808 11.066 1.00 72.56 311 PRO A C 1
ATOM 2410 O O . PRO A 1 311 ? -5.098 -22.031 11.122 1.00 72.56 311 PRO A O 1
ATOM 2413 N N . LYS A 1 312 ? -3.339 -22.988 12.119 1.00 78.25 312 LYS A N 1
ATOM 2414 C CA . LYS A 1 312 ? -3.503 -22.227 13.368 1.00 78.25 312 LYS A CA 1
ATOM 2415 C C . LYS A 1 312 ? -3.090 -20.766 13.207 1.00 78.25 312 LYS A C 1
ATOM 2417 O O . LYS A 1 312 ? -3.720 -19.893 13.794 1.00 78.25 312 LYS A O 1
ATOM 2422 N N . TRP A 1 313 ? -2.045 -20.512 12.423 1.00 76.50 313 TRP A N 1
ATOM 2423 C CA . TRP A 1 313 ? -1.601 -19.161 12.098 1.00 76.50 313 TRP A CA 1
ATOM 2424 C C . TRP A 1 313 ? -2.630 -18.439 11.224 1.00 76.50 313 TRP A C 1
ATOM 2426 O O . TRP A 1 313 ? -3.002 -17.306 11.521 1.00 76.50 313 TRP A O 1
ATOM 2436 N N . GLU A 1 314 ? -3.161 -19.117 10.206 1.00 75.50 314 GLU A N 1
ATOM 2437 C CA . GLU A 1 314 ? -4.241 -18.604 9.354 1.00 75.50 314 GLU A CA 1
ATOM 2438 C C . GLU A 1 314 ? -5.506 -18.291 10.165 1.00 75.50 314 GLU A C 1
ATOM 2440 O O . GLU A 1 314 ? -6.076 -17.211 10.027 1.00 75.50 314 GLU A O 1
ATOM 2445 N N . ALA A 1 315 ? -5.905 -19.179 11.083 1.00 83.38 315 ALA A N 1
ATOM 2446 C CA . ALA A 1 315 ? -7.037 -18.938 11.979 1.00 83.38 315 ALA A CA 1
ATOM 2447 C C . ALA A 1 315 ? -6.801 -17.738 12.916 1.00 83.38 315 ALA A C 1
ATOM 2449 O O . ALA A 1 315 ? -7.700 -16.917 13.111 1.00 83.38 315 ALA A O 1
ATOM 2450 N N . ALA A 1 316 ? -5.589 -17.603 13.467 1.00 86.88 316 ALA A N 1
ATOM 2451 C CA . ALA A 1 316 ? -5.207 -16.460 14.293 1.00 86.88 316 ALA A CA 1
ATOM 2452 C C . ALA A 1 316 ? -5.290 -15.139 13.509 1.00 86.88 316 ALA A C 1
ATOM 2454 O O . ALA A 1 316 ? -5.851 -14.158 14.009 1.00 86.88 316 ALA A O 1
ATOM 2455 N N . ARG A 1 317 ? -4.787 -15.134 12.267 1.00 83.75 317 ARG A N 1
ATOM 2456 C CA . ARG A 1 317 ? -4.818 -13.991 11.341 1.00 83.75 317 ARG A CA 1
ATOM 2457 C C . ARG A 1 317 ? -6.234 -13.624 10.904 1.00 83.75 317 ARG A C 1
ATOM 2459 O O . ARG A 1 317 ? -6.564 -12.443 10.935 1.00 83.75 317 ARG A O 1
ATOM 2466 N N . ALA A 1 318 ? -7.089 -14.599 10.598 1.00 87.12 318 ALA A N 1
ATOM 2467 C CA . ALA A 1 318 ? -8.493 -14.352 10.261 1.00 87.12 318 ALA A CA 1
ATOM 2468 C C . ALA A 1 318 ? -9.220 -13.601 11.390 1.00 87.12 318 ALA A C 1
ATOM 2470 O O . ALA A 1 318 ? -9.904 -12.610 11.159 1.00 87.12 318 ALA A O 1
ATOM 2471 N N . LYS A 1 319 ? -8.969 -13.991 12.642 1.00 92.12 319 LYS A N 1
ATOM 2472 C CA . LYS A 1 319 ? -9.503 -13.285 13.809 1.00 92.12 319 LYS A CA 1
ATOM 2473 C C . LYS A 1 319 ? -8.920 -11.878 13.998 1.00 92.12 319 LYS A C 1
ATOM 2475 O O . LYS A 1 319 ? -9.595 -11.004 14.526 1.00 92.12 319 LYS A O 1
ATOM 2480 N N . GLN A 1 320 ? -7.675 -11.626 13.586 1.00 93.50 320 GLN A N 1
ATOM 2481 C CA . GLN A 1 320 ? -7.106 -10.267 13.597 1.00 93.50 320 GLN A CA 1
ATOM 2482 C C . GLN A 1 320 ? -7.729 -9.382 12.521 1.00 93.50 320 GLN A C 1
ATOM 2484 O O . GLN A 1 320 ? -7.939 -8.198 12.751 1.00 93.50 320 GLN A O 1
ATOM 2489 N N . VAL A 1 321 ? -8.057 -9.953 11.367 1.00 93.19 321 VAL A N 1
ATOM 2490 C CA . VAL A 1 321 ? -8.802 -9.256 10.319 1.00 93.19 321 VAL A CA 1
ATOM 2491 C C . VAL A 1 321 ? -10.180 -8.816 10.834 1.00 93.19 321 VAL A C 1
ATOM 2493 O O . VAL A 1 321 ? -10.550 -7.658 10.638 1.00 93.19 321 VAL A O 1
ATOM 2496 N N . ASP A 1 322 ? -10.888 -9.674 11.577 1.00 93.56 322 ASP A N 1
ATOM 2497 C CA . ASP A 1 322 ? -12.159 -9.310 12.224 1.00 93.56 322 ASP A CA 1
ATOM 2498 C C . ASP A 1 322 ? -11.983 -8.156 13.229 1.00 93.56 322 ASP A C 1
ATOM 2500 O O . ASP A 1 322 ? -12.735 -7.185 13.192 1.00 93.56 322 ASP A O 1
ATOM 2504 N N . LEU A 1 323 ? -10.939 -8.200 14.071 1.00 96.00 323 LEU A N 1
ATOM 2505 C CA . LEU A 1 323 ? -10.611 -7.101 14.993 1.00 96.00 323 LEU A CA 1
ATOM 2506 C C . LEU A 1 323 ? -10.307 -5.786 14.268 1.00 96.00 323 LEU A C 1
ATOM 2508 O O . LEU A 1 323 ? -10.655 -4.705 14.747 1.00 96.00 323 LEU A O 1
ATOM 2512 N N . LEU A 1 324 ? -9.626 -5.858 13.125 1.00 95.06 324 LEU A N 1
ATOM 2513 C CA . LEU A 1 324 ? -9.306 -4.669 12.351 1.00 95.06 324 LEU A CA 1
ATOM 2514 C C . LEU A 1 324 ? -10.581 -4.037 11.779 1.00 95.06 324 LEU A C 1
ATOM 2516 O O . LEU A 1 324 ? -10.727 -2.817 11.855 1.00 95.06 324 LEU A O 1
ATOM 2520 N N . ARG A 1 325 ? -11.526 -4.847 11.281 1.00 93.31 325 ARG A N 1
ATOM 2521 C CA . ARG A 1 325 ? -12.855 -4.369 10.859 1.00 93.31 325 ARG A CA 1
ATOM 2522 C C . ARG A 1 325 ? -13.654 -3.800 12.022 1.00 93.31 325 ARG A C 1
ATOM 2524 O O . ARG A 1 325 ? -14.267 -2.753 11.862 1.00 93.31 325 ARG A O 1
ATOM 2531 N N . GLU A 1 326 ? -13.589 -4.420 13.197 1.00 95.19 326 GLU A N 1
ATOM 2532 C CA . GLU A 1 326 ? -14.260 -3.911 14.396 1.00 95.19 326 GLU A CA 1
ATOM 2533 C C . GLU A 1 326 ? -13.784 -2.496 14.762 1.00 95.19 326 GLU A C 1
ATOM 2535 O O . GLU A 1 326 ? -14.586 -1.655 15.157 1.00 95.19 326 GLU A O 1
ATOM 2540 N N . ILE A 1 327 ? -12.496 -2.189 14.586 1.00 95.56 327 ILE A N 1
ATOM 2541 C CA . ILE A 1 327 ? -11.928 -0.884 14.968 1.00 95.56 327 ILE A CA 1
ATOM 2542 C C . ILE A 1 327 ? -12.027 0.160 13.845 1.00 95.56 327 ILE A C 1
ATOM 2544 O O . ILE A 1 327 ? -12.272 1.354 14.074 1.00 95.56 327 ILE A O 1
ATOM 2548 N N . PHE A 1 328 ? -11.804 -0.253 12.600 1.00 92.38 328 PHE A N 1
ATOM 2549 C CA . PHE A 1 328 ? -11.796 0.668 11.465 1.00 92.38 328 PHE A CA 1
ATOM 2550 C C . PHE A 1 328 ? -13.170 0.853 10.823 1.00 92.38 328 PHE A C 1
ATOM 2552 O O . PHE A 1 328 ? -13.394 1.920 10.250 1.00 92.38 328 PHE A O 1
ATOM 2559 N N . GLY A 1 329 ? -14.078 -0.114 10.962 1.00 90.31 329 GLY A N 1
ATOM 2560 C CA . GLY A 1 329 ? -15.250 -0.238 10.100 1.00 90.31 329 GLY A CA 1
ATOM 2561 C C . GLY A 1 329 ? -14.811 -0.519 8.667 1.00 90.31 329 GLY A C 1
ATOM 2562 O O . GLY A 1 329 ? -13.710 -1.033 8.442 1.00 90.31 329 GLY A O 1
ATOM 2563 N N . ASN A 1 330 ? -15.629 -0.129 7.691 1.00 86.56 330 ASN A N 1
ATOM 2564 C CA . ASN A 1 330 ? -15.172 0.009 6.313 1.00 86.56 330 ASN A CA 1
ATOM 2565 C C . ASN A 1 330 ? -14.645 1.440 6.084 1.00 86.56 330 ASN A C 1
ATOM 2567 O O . ASN A 1 330 ? -15.433 2.376 5.936 1.00 86.56 330 ASN A O 1
ATOM 2571 N N . PRO A 1 331 ? -13.318 1.655 6.015 1.00 81.44 331 PRO A N 1
ATOM 2572 C CA . PRO A 1 331 ? -12.736 2.993 5.889 1.00 81.44 331 PRO A CA 1
ATOM 2573 C C . PRO A 1 331 ? -13.054 3.672 4.546 1.00 81.44 331 PRO A C 1
ATOM 2575 O O . PRO A 1 331 ? -12.818 4.869 4.397 1.00 81.44 331 PRO A O 1
ATOM 2578 N N . PHE A 1 332 ? -13.583 2.927 3.572 1.00 76.31 332 PHE A N 1
ATOM 2579 C CA . PHE A 1 332 ? -13.992 3.432 2.261 1.00 76.31 332 PHE A CA 1
ATOM 2580 C C . PHE A 1 332 ? -15.489 3.744 2.182 1.00 76.31 332 PHE A C 1
ATOM 2582 O O . PHE A 1 332 ? -15.949 4.264 1.165 1.00 76.31 332 PHE A O 1
ATOM 2589 N N . ARG A 1 333 ? -16.246 3.457 3.248 1.00 74.44 333 ARG A N 1
ATOM 2590 C CA . ARG A 1 333 ? -17.662 3.808 3.394 1.00 74.44 333 ARG A CA 1
ATOM 2591 C C . ARG A 1 333 ? -17.850 4.634 4.672 1.00 74.44 333 ARG A C 1
ATOM 2593 O O . ARG A 1 333 ? -18.293 4.104 5.685 1.00 74.44 333 ARG A O 1
ATOM 2600 N N . PRO A 1 334 ? -17.470 5.927 4.668 1.00 71.62 334 PRO A N 1
ATOM 2601 C CA . PRO A 1 334 ? -17.626 6.772 5.843 1.00 71.62 334 PRO A CA 1
ATOM 2602 C C . PRO A 1 334 ? -19.104 6.901 6.212 1.00 71.62 334 PRO A C 1
ATOM 2604 O O . PRO A 1 334 ? -19.919 7.306 5.383 1.00 71.62 334 PRO A O 1
ATOM 2607 N N . ILE A 1 335 ? -19.430 6.596 7.463 1.00 78.50 335 ILE A N 1
ATOM 2608 C CA . ILE A 1 335 ? -20.786 6.738 7.989 1.00 78.50 335 ILE A CA 1
ATOM 2609 C C . ILE A 1 335 ? -20.982 8.169 8.483 1.00 78.50 335 ILE A C 1
ATOM 2611 O O . ILE A 1 335 ? -20.150 8.722 9.206 1.00 78.50 335 ILE A O 1
ATOM 2615 N N . HIS A 1 336 ? -22.087 8.780 8.063 1.00 79.75 336 HIS A N 1
ATOM 2616 C CA . HIS A 1 336 ? -22.453 10.128 8.472 1.00 79.75 336 HIS A CA 1
ATOM 2617 C C . HIS A 1 336 ? -23.242 10.084 9.782 1.00 79.75 336 HIS A C 1
ATOM 2619 O O . HIS A 1 336 ? -24.296 9.456 9.853 1.00 79.75 336 HIS A O 1
ATOM 2625 N N . VAL A 1 337 ? -22.744 10.773 10.809 1.00 84.94 337 VAL A N 1
ATOM 2626 C CA . VAL A 1 337 ? -23.447 10.933 12.087 1.00 84.94 337 VAL A CA 1
ATOM 2627 C C . VAL A 1 337 ? -24.276 12.210 12.033 1.00 84.94 337 VAL A C 1
ATOM 2629 O O . VAL A 1 337 ? -23.715 13.297 11.891 1.00 84.94 337 VAL A O 1
ATOM 2632 N N . ASP A 1 338 ? -25.598 12.093 12.169 1.00 85.50 338 ASP A N 1
ATOM 2633 C CA . ASP A 1 338 ? -26.471 13.265 12.269 1.00 85.50 338 ASP A CA 1
ATOM 2634 C C . ASP A 1 338 ? -26.281 13.945 13.644 1.00 85.50 338 ASP A C 1
ATOM 2636 O O . ASP A 1 338 ? -26.482 13.307 14.686 1.00 85.50 338 ASP A O 1
ATOM 2640 N N . PRO A 1 339 ? -25.941 15.249 13.697 1.00 87.94 339 PRO A N 1
ATOM 2641 C CA . PRO A 1 339 ? -25.823 15.990 14.952 1.00 87.94 339 PRO A CA 1
ATOM 2642 C C . PRO A 1 339 ? -27.086 15.972 15.830 1.00 87.94 339 PRO A C 1
ATOM 2644 O O . PRO A 1 339 ? -26.994 16.215 17.037 1.00 87.94 339 PRO A O 1
ATOM 2647 N N . LEU A 1 340 ? -28.269 15.721 15.258 1.00 90.06 340 LEU A N 1
ATOM 2648 C CA . LEU A 1 340 ? -29.517 15.580 16.011 1.00 90.06 340 LEU A CA 1
ATOM 2649 C C . LEU A 1 340 ? -29.514 14.338 16.903 1.00 90.06 340 LEU A C 1
ATOM 2651 O O . LEU A 1 340 ? -30.012 14.419 18.028 1.00 90.06 340 LEU A O 1
ATOM 2655 N N . TRP A 1 341 ? -28.889 13.239 16.469 1.00 92.06 341 TRP A N 1
ATOM 2656 C CA . TRP A 1 341 ? -28.779 12.021 17.277 1.00 92.06 341 TRP A CA 1
ATOM 2657 C C . TRP A 1 341 ? -27.990 12.275 18.562 1.00 92.06 341 TRP A C 1
ATOM 2659 O O . TRP A 1 341 ? -28.349 11.809 19.639 1.00 92.06 341 TRP A O 1
ATOM 2669 N N . LEU A 1 342 ? -26.938 13.090 18.463 1.00 90.88 342 LEU A N 1
ATOM 2670 C CA . LEU A 1 342 ? -26.041 13.395 19.576 1.00 90.88 342 LEU A CA 1
ATOM 2671 C C . LEU A 1 342 ? -26.635 14.387 20.572 1.00 90.88 342 LEU A C 1
ATOM 2673 O O . LEU A 1 342 ? -26.242 14.395 21.732 1.00 90.88 342 LEU A O 1
ATOM 2677 N N . LYS A 1 343 ? -27.576 15.232 20.139 1.00 91.75 343 LYS A N 1
ATOM 2678 C CA . LYS A 1 343 ? -28.285 16.189 21.008 1.00 91.75 343 LYS A CA 1
ATOM 2679 C C . LYS A 1 343 ? -29.553 15.601 21.618 1.00 91.75 343 LYS A C 1
ATOM 2681 O O . LYS A 1 343 ? -30.094 16.174 22.569 1.00 91.75 343 LYS A O 1
ATOM 2686 N N . TRP A 1 344 ? -30.030 14.484 21.077 1.00 94.88 344 TRP A N 1
ATOM 2687 C CA . TRP A 1 344 ? -31.240 13.825 21.533 1.00 94.88 344 TRP A CA 1
ATOM 2688 C C . TRP A 1 344 ? -31.169 13.490 23.028 1.00 94.88 344 TRP A C 1
ATOM 2690 O O . TRP A 1 344 ? -30.133 13.073 23.556 1.00 94.88 344 TRP A O 1
ATOM 2700 N N . ASN A 1 345 ? -32.288 13.738 23.713 1.00 92.62 345 ASN A N 1
ATOM 2701 C CA . ASN A 1 345 ? -32.466 13.528 25.147 1.00 92.62 345 ASN A CA 1
ATOM 2702 C C . ASN A 1 345 ? -31.276 14.030 25.994 1.00 92.62 345 ASN A C 1
ATOM 2704 O O . ASN A 1 345 ? -30.683 13.284 26.772 1.00 92.62 345 ASN A O 1
ATOM 2708 N N . ASN A 1 346 ? -30.889 15.295 25.795 1.00 90.94 346 ASN A N 1
ATOM 2709 C CA . ASN A 1 346 ? -29.790 15.951 26.514 1.00 90.94 346 ASN A CA 1
ATOM 2710 C C . ASN A 1 346 ? -28.439 15.210 26.404 1.00 90.94 346 ASN A C 1
ATOM 2712 O O . ASN A 1 346 ? -27.686 15.114 27.375 1.00 90.94 346 ASN A O 1
ATOM 2716 N N . GLY A 1 347 ? -28.139 14.671 25.220 1.00 92.19 347 GLY A N 1
ATOM 2717 C CA . GLY A 1 347 ? -26.877 13.983 24.953 1.00 92.19 347 GLY A CA 1
ATOM 2718 C C . GLY A 1 347 ? -26.810 12.558 25.490 1.00 92.19 347 GLY A C 1
ATOM 2719 O O . GLY A 1 347 ? -25.731 12.087 25.840 1.00 92.19 347 GLY A O 1
ATOM 2720 N N . THR A 1 348 ? -27.945 11.859 25.565 1.00 94.69 348 THR A N 1
ATOM 2721 C CA . THR A 1 348 ? -27.989 10.485 26.092 1.00 94.69 348 THR A CA 1
ATOM 2722 C C . THR A 1 348 ? -27.136 9.519 25.259 1.00 94.69 348 THR A C 1
ATOM 2724 O O . THR A 1 348 ? -26.386 8.730 25.831 1.00 94.69 348 THR A O 1
ATOM 2727 N N . VAL A 1 349 ? -27.188 9.607 23.924 1.00 95.38 349 VAL A N 1
ATOM 2728 C CA . VAL A 1 349 ? -26.415 8.741 23.009 1.00 95.38 349 VAL A CA 1
ATOM 2729 C C . VAL A 1 349 ? -24.901 8.812 23.284 1.00 95.38 349 VAL A C 1
ATOM 2731 O O . VAL A 1 349 ? -24.321 7.773 23.617 1.00 95.38 349 VAL A O 1
ATOM 2734 N N . PRO A 1 350 ? -24.239 9.989 23.235 1.00 94.69 350 PRO A N 1
ATOM 2735 C CA . PRO A 1 350 ? -22.808 10.073 23.523 1.00 94.69 350 PRO A CA 1
ATOM 2736 C C . PRO A 1 350 ? -22.460 9.696 24.971 1.00 94.69 350 PRO A C 1
ATOM 2738 O O . PRO A 1 350 ? -21.424 9.078 25.194 1.00 94.69 350 PRO A O 1
ATOM 2741 N N . GLN A 1 351 ? -23.324 9.973 25.957 1.00 93.88 351 GLN A N 1
ATOM 2742 C CA . GLN A 1 351 ? -23.084 9.578 27.356 1.00 93.88 351 GLN A CA 1
ATOM 2743 C C . GLN A 1 351 ? -23.070 8.056 27.552 1.00 93.88 351 GLN A C 1
ATOM 2745 O O . GLN A 1 351 ? -22.206 7.532 28.259 1.00 93.88 351 GLN A O 1
ATOM 2750 N N . ILE A 1 352 ? -24.012 7.335 26.930 1.00 95.44 352 ILE A N 1
ATOM 2751 C CA . ILE A 1 352 ? -24.020 5.866 26.947 1.00 95.44 352 ILE A CA 1
ATOM 2752 C C . ILE A 1 352 ? -22.771 5.347 26.232 1.00 95.44 352 ILE A C 1
ATOM 2754 O O . ILE A 1 352 ? -22.074 4.489 26.774 1.00 95.44 352 ILE A O 1
ATOM 2758 N N . ALA A 1 353 ? -22.450 5.904 25.062 1.00 95.25 353 ALA A N 1
ATOM 2759 C CA . ALA A 1 353 ? -21.283 5.502 24.289 1.00 95.25 353 ALA A CA 1
ATOM 2760 C C . ALA A 1 353 ? -19.966 5.697 25.074 1.00 95.25 353 ALA A C 1
ATOM 2762 O O . ALA A 1 353 ? -19.131 4.792 25.144 1.00 95.25 353 ALA A O 1
ATOM 2763 N N . ASP A 1 354 ? -19.798 6.840 25.743 1.00 93.75 354 ASP A N 1
ATOM 2764 C CA . ASP A 1 354 ? -18.648 7.109 26.609 1.00 93.75 354 ASP A CA 1
ATOM 2765 C C . ASP A 1 354 ? -18.579 6.161 27.805 1.00 93.75 354 ASP A C 1
ATOM 2767 O O . ASP A 1 354 ? -17.495 5.673 28.134 1.00 93.75 354 ASP A O 1
ATOM 2771 N N . ARG A 1 355 ? -19.715 5.853 28.443 1.00 95.12 355 ARG A N 1
ATOM 2772 C CA . ARG A 1 355 ? -19.759 4.895 29.556 1.00 95.12 355 ARG A CA 1
ATOM 2773 C C . ARG A 1 355 ? -19.315 3.505 29.110 1.00 95.12 355 ARG A C 1
ATOM 2775 O O . ARG A 1 355 ? -18.495 2.890 29.796 1.00 95.12 355 ARG A O 1
ATOM 2782 N N . ILE A 1 356 ? -19.826 3.022 27.975 1.00 95.50 356 ILE A N 1
ATOM 2783 C CA . ILE A 1 356 ? -19.432 1.729 27.395 1.00 95.50 356 ILE A CA 1
ATOM 2784 C C . ILE A 1 356 ? -17.927 1.714 27.156 1.00 95.50 356 ILE A C 1
ATOM 2786 O O . ILE A 1 356 ? -17.241 0.807 27.621 1.00 95.50 356 ILE A O 1
ATOM 2790 N N . TYR A 1 357 ? -17.395 2.754 26.513 1.00 93.75 357 TYR A N 1
ATOM 2791 C CA . TYR A 1 357 ? -15.971 2.837 26.210 1.00 93.75 357 TYR A CA 1
ATOM 2792 C C . TYR A 1 357 ? -15.086 2.882 27.463 1.00 93.75 357 TYR A C 1
ATOM 2794 O O . TYR A 1 357 ? -14.048 2.230 27.518 1.00 93.75 357 TYR A O 1
ATOM 2802 N N . GLN A 1 358 ? -15.472 3.650 28.483 1.00 91.31 358 GLN A N 1
ATOM 2803 C CA . GLN A 1 358 ? -14.686 3.782 29.714 1.00 91.31 358 GLN A CA 1
ATOM 2804 C C . GLN A 1 358 ? -14.678 2.501 30.553 1.00 91.31 358 GLN A C 1
ATOM 2806 O O . GLN A 1 358 ? -13.696 2.230 31.242 1.00 91.31 358 GLN A O 1
ATOM 2811 N N . THR A 1 359 ? -15.766 1.731 30.511 1.00 92.06 359 THR A N 1
ATOM 2812 C CA . THR A 1 359 ? -15.934 0.511 31.315 1.00 92.06 359 THR A CA 1
ATOM 2813 C C . THR A 1 359 ? -15.598 -0.770 30.554 1.00 92.06 359 THR A C 1
ATOM 2815 O O . THR A 1 359 ? -15.501 -1.824 31.177 1.00 92.06 359 THR A O 1
ATOM 2818 N N . ASN A 1 360 ? -15.427 -0.698 29.227 1.00 90.75 360 ASN A N 1
ATOM 2819 C CA . ASN A 1 360 ? -15.384 -1.848 28.316 1.00 90.75 360 ASN A CA 1
ATOM 2820 C C . ASN A 1 360 ? -16.596 -2.797 28.468 1.00 90.75 360 ASN A C 1
ATOM 2822 O O . ASN A 1 360 ? -16.505 -3.981 28.143 1.00 90.75 360 ASN A O 1
ATOM 2826 N N . ASN A 1 361 ? -17.739 -2.305 28.966 1.00 92.06 361 ASN A N 1
ATOM 2827 C CA . ASN A 1 361 ? -18.962 -3.097 29.094 1.00 92.06 361 ASN A CA 1
ATOM 2828 C C . ASN A 1 361 ? -19.777 -3.056 27.793 1.00 92.06 361 ASN A C 1
ATOM 2830 O O . ASN A 1 361 ? -20.767 -2.333 27.681 1.00 92.06 361 ASN A O 1
ATOM 2834 N N . PHE A 1 362 ? -19.363 -3.850 26.807 1.00 93.19 362 PHE A N 1
ATOM 2835 C CA . PHE A 1 362 ? -20.037 -3.936 25.506 1.00 93.19 362 PHE A CA 1
ATOM 2836 C C . PHE A 1 362 ? -21.440 -4.570 25.569 1.00 93.19 362 PHE A C 1
ATOM 2838 O O . PHE A 1 362 ? -22.186 -4.485 24.599 1.00 93.19 362 PHE A O 1
ATOM 2845 N N . GLY A 1 363 ? -21.854 -5.139 26.709 1.00 90.19 363 GLY A N 1
ATOM 2846 C CA . GLY A 1 363 ? -23.223 -5.640 26.898 1.00 90.19 363 GLY A CA 1
ATOM 2847 C C . GLY A 1 363 ? -24.297 -4.546 26.824 1.00 90.19 363 GLY A C 1
ATOM 2848 O O . GLY A 1 363 ? -25.444 -4.825 26.485 1.00 90.19 363 GLY A O 1
ATOM 2849 N N . ASP A 1 364 ? -23.919 -3.292 27.072 1.00 93.69 364 ASP A N 1
ATOM 2850 C CA . ASP A 1 364 ? -24.816 -2.136 26.996 1.00 93.69 364 ASP A CA 1
ATOM 2851 C C . ASP A 1 364 ? -25.019 -1.626 25.548 1.00 93.69 364 ASP A C 1
ATOM 2853 O O . ASP A 1 364 ? -25.765 -0.668 25.341 1.00 93.69 364 ASP A O 1
ATOM 2857 N N . LEU A 1 365 ? -24.393 -2.238 24.528 1.00 94.00 365 LEU A N 1
ATOM 2858 C CA . LEU A 1 365 ? -24.524 -1.796 23.128 1.00 94.00 365 LEU A CA 1
ATOM 2859 C C . LEU A 1 365 ? -25.956 -1.900 22.593 1.00 94.00 365 LEU A C 1
ATOM 2861 O O . LEU A 1 365 ? -26.361 -1.052 21.802 1.00 94.00 365 LEU A O 1
ATOM 2865 N N . LEU A 1 366 ? -26.751 -2.859 23.080 1.00 94.31 366 LEU A N 1
ATOM 2866 C CA . LEU A 1 366 ? -28.177 -2.946 22.740 1.00 94.31 366 LEU A CA 1
ATOM 2867 C C . LEU A 1 366 ? -28.944 -1.711 23.225 1.00 94.31 366 LEU A C 1
ATOM 2869 O O . LEU A 1 366 ? -29.753 -1.154 22.491 1.00 94.31 366 LEU A O 1
ATOM 2873 N N . VAL A 1 367 ? -28.620 -1.228 24.428 1.00 95.19 367 VAL A N 1
ATOM 2874 C CA . VAL A 1 367 ? -29.213 -0.004 24.985 1.00 95.19 367 VAL A CA 1
ATOM 2875 C C . VAL A 1 367 ? -28.790 1.218 24.168 1.00 95.19 367 VAL A C 1
ATOM 2877 O O . VAL A 1 367 ? -29.594 2.120 23.946 1.00 95.19 367 VAL A O 1
ATOM 2880 N N . LEU A 1 368 ? -27.538 1.249 23.695 1.00 95.81 368 LEU A N 1
ATOM 2881 C CA . LEU A 1 368 ? -27.062 2.304 22.800 1.00 95.81 368 LEU A CA 1
ATOM 2882 C C . LEU A 1 368 ? -27.783 2.274 21.445 1.00 95.81 368 LEU A C 1
ATOM 2884 O O . LEU A 1 368 ? -28.152 3.333 20.946 1.00 95.81 368 LEU A O 1
ATOM 2888 N N . ALA A 1 369 ? -27.996 1.089 20.866 1.00 95.94 369 ALA A N 1
ATOM 2889 C CA . ALA A 1 369 ? -28.702 0.925 19.598 1.00 95.94 369 ALA A CA 1
ATOM 2890 C C . ALA A 1 369 ? -30.147 1.425 19.687 1.00 95.94 369 ALA A C 1
ATOM 2892 O O . ALA A 1 369 ? -30.587 2.173 18.817 1.00 95.94 369 ALA A O 1
ATOM 2893 N N . ASP A 1 370 ? -30.858 1.063 20.756 1.00 95.75 370 ASP A N 1
ATOM 2894 C CA . ASP A 1 370 ? -32.244 1.483 20.965 1.00 95.75 370 ASP A CA 1
ATOM 2895 C C . ASP A 1 370 ? -32.336 2.999 21.184 1.00 95.75 370 ASP A C 1
ATOM 2897 O O . ASP A 1 370 ? -33.135 3.669 20.535 1.00 95.75 370 ASP A O 1
ATOM 2901 N N . ALA A 1 371 ? -31.448 3.575 22.004 1.00 95.88 371 ALA A N 1
ATOM 2902 C CA . ALA A 1 371 ? -31.376 5.026 22.181 1.00 95.88 371 ALA A CA 1
ATOM 2903 C C . ALA A 1 371 ? -31.053 5.765 20.868 1.00 95.88 371 ALA A C 1
ATOM 2905 O O . ALA A 1 371 ? -31.578 6.849 20.620 1.00 95.88 371 ALA A O 1
ATOM 2906 N N . LEU A 1 372 ? -30.192 5.195 20.020 1.00 95.62 372 LEU A N 1
ATOM 2907 C CA . LEU A 1 372 ? -29.829 5.767 18.723 1.00 95.62 372 LEU A CA 1
ATOM 2908 C C . LEU A 1 372 ? -30.990 5.691 17.713 1.00 95.62 372 LEU A C 1
ATOM 2910 O O . LEU A 1 372 ? -31.216 6.641 16.962 1.00 95.62 372 LEU A O 1
ATOM 2914 N N . GLU A 1 373 ? -31.747 4.593 17.709 1.00 95.88 373 GLU A N 1
ATOM 2915 C CA . GLU A 1 373 ? -32.953 4.429 16.889 1.00 95.88 373 GLU A CA 1
ATOM 2916 C C . GLU A 1 373 ? -34.069 5.390 17.337 1.00 95.88 373 GLU A C 1
ATOM 2918 O O . GLU A 1 373 ? -34.654 6.084 16.504 1.00 95.88 373 GLU A O 1
ATOM 2923 N N . GLU A 1 374 ? -34.296 5.539 18.648 1.00 96.06 374 GLU A N 1
ATOM 2924 C CA . GLU A 1 374 ? -35.225 6.535 19.213 1.00 96.06 374 GLU A CA 1
ATOM 2925 C C . GLU A 1 374 ? -34.807 7.981 18.908 1.00 96.06 374 GLU A C 1
ATOM 2927 O O . GLU A 1 374 ? -35.656 8.870 18.771 1.00 96.06 374 GLU A O 1
ATOM 2932 N N . ALA A 1 375 ? -33.503 8.221 18.756 1.00 94.25 375 ALA A N 1
ATOM 2933 C CA . ALA A 1 375 ? -32.962 9.502 18.324 1.00 94.25 375 ALA A CA 1
ATOM 2934 C C . ALA A 1 375 ? -33.190 9.798 16.829 1.00 94.25 375 ALA A C 1
ATOM 2936 O O . ALA A 1 375 ? -32.906 10.910 16.378 1.00 94.25 375 ALA A O 1
ATOM 2937 N N . GLY A 1 376 ? -33.739 8.842 16.071 1.00 93.38 376 GLY A N 1
ATOM 2938 C CA . GLY A 1 376 ? -34.085 8.986 14.658 1.00 93.38 376 GLY A CA 1
ATOM 2939 C C . GLY A 1 376 ? -33.028 8.454 13.690 1.00 93.38 376 GLY A C 1
ATOM 2940 O O . GLY A 1 376 ? -33.051 8.818 12.512 1.00 93.38 376 GLY A O 1
ATOM 2941 N N . CYS A 1 377 ? -32.089 7.624 14.152 1.00 93.06 377 CYS A N 1
ATOM 2942 C CA . CYS A 1 377 ? -31.143 6.961 13.261 1.00 93.06 377 CYS A CA 1
ATOM 2943 C C . CYS A 1 377 ? -31.855 5.950 12.357 1.00 93.06 377 CYS A C 1
ATOM 2945 O O . CYS A 1 377 ? -32.613 5.103 12.822 1.00 93.06 377 CYS A O 1
ATOM 2947 N N . THR A 1 378 ? -31.585 6.037 11.054 1.00 90.12 378 THR A N 1
ATOM 2948 C CA . THR A 1 378 ? -32.102 5.108 10.031 1.00 90.12 378 THR A CA 1
ATOM 2949 C C . THR A 1 378 ? -30.986 4.347 9.314 1.00 90.12 378 THR A C 1
ATOM 2951 O O . THR A 1 378 ? -31.254 3.583 8.387 1.00 90.12 378 THR A O 1
ATOM 2954 N N . ASP A 1 379 ? -29.735 4.534 9.746 1.00 88.00 379 ASP A N 1
ATOM 2955 C CA . ASP A 1 379 ? -28.581 3.837 9.191 1.00 88.00 379 ASP A CA 1
ATOM 2956 C C . ASP A 1 379 ? -28.581 2.369 9.642 1.00 88.00 379 ASP A C 1
ATOM 2958 O O . ASP A 1 379 ? -28.270 2.032 10.789 1.00 88.00 379 ASP A O 1
ATOM 2962 N N . ALA A 1 380 ? -28.985 1.488 8.727 1.00 88.25 380 ALA A N 1
ATOM 2963 C CA . ALA A 1 380 ? -29.165 0.071 9.019 1.00 88.25 380 ALA A CA 1
ATOM 2964 C C . ALA A 1 380 ? -27.847 -0.633 9.378 1.00 88.25 380 ALA A C 1
ATOM 2966 O O . ALA A 1 380 ? -27.874 -1.576 10.163 1.00 88.25 380 ALA A O 1
ATOM 2967 N N . GLU A 1 381 ? -26.711 -0.185 8.835 1.00 87.81 381 GLU A N 1
ATOM 2968 C CA . GLU A 1 381 ? -25.393 -0.774 9.093 1.00 87.81 381 GLU A CA 1
ATOM 2969 C C . GLU A 1 381 ? -24.945 -0.514 10.536 1.00 87.81 381 GLU A C 1
ATOM 2971 O O . GLU A 1 381 ? -24.604 -1.451 11.257 1.00 87.81 381 GLU A O 1
ATOM 2976 N N . THR A 1 382 ? -25.050 0.732 11.002 1.00 89.56 382 THR A N 1
ATOM 2977 C CA . THR A 1 382 ? -24.721 1.117 12.381 1.00 89.56 382 THR A CA 1
ATOM 2978 C C . THR A 1 382 ? -25.611 0.402 13.391 1.00 89.56 382 THR A C 1
ATOM 2980 O O . THR A 1 382 ? -25.111 -0.166 14.364 1.00 89.56 382 THR A O 1
ATOM 2983 N N . LEU A 1 383 ? -26.929 0.378 13.163 1.00 93.19 383 LEU A N 1
ATOM 2984 C CA . LEU A 1 383 ? -27.860 -0.307 14.064 1.00 93.19 383 LEU A CA 1
ATOM 2985 C C . LEU A 1 383 ? -27.636 -1.825 14.069 1.00 93.19 383 LEU A C 1
ATOM 2987 O O . LEU A 1 383 ? -27.678 -2.441 15.134 1.00 93.19 383 LEU A O 1
ATOM 2991 N N . ALA A 1 384 ? -27.372 -2.431 12.907 1.00 91.75 384 ALA A N 1
ATOM 2992 C CA . ALA A 1 384 ? -27.063 -3.855 12.815 1.00 91.75 384 ALA A CA 1
ATOM 2993 C C . ALA A 1 384 ? -25.745 -4.201 13.520 1.00 91.75 384 ALA A C 1
ATOM 2995 O O . ALA A 1 384 ? -25.691 -5.224 14.199 1.00 91.75 384 ALA A O 1
ATOM 2996 N N . HIS A 1 385 ? -24.719 -3.348 13.418 1.00 93.12 385 HIS A N 1
ATOM 2997 C CA . HIS A 1 385 ? -23.441 -3.530 14.113 1.00 93.12 385 HIS A CA 1
ATOM 2998 C C . HIS A 1 385 ? -23.611 -3.512 15.631 1.00 93.12 385 HIS A C 1
ATOM 3000 O O . HIS A 1 385 ? -23.180 -4.439 16.307 1.00 93.12 385 HIS A O 1
ATOM 3006 N N . LEU A 1 386 ? -24.299 -2.498 16.172 1.00 93.31 386 LEU A N 1
ATOM 3007 C CA . LEU A 1 386 ? -24.533 -2.367 17.618 1.00 93.31 386 LEU A CA 1
ATOM 3008 C C . LEU A 1 386 ? -25.419 -3.486 18.190 1.00 93.31 386 LEU A C 1
ATOM 3010 O O . LEU A 1 386 ? -25.307 -3.826 19.366 1.00 93.31 386 LEU A O 1
ATOM 3014 N N . ARG A 1 387 ? -26.313 -4.047 17.366 1.00 93.88 387 ARG A N 1
ATOM 3015 C CA . ARG A 1 387 ? -27.173 -5.193 17.716 1.00 93.88 387 ARG A CA 1
ATOM 3016 C C . ARG A 1 387 ? -26.514 -6.547 17.442 1.00 93.88 387 ARG A C 1
ATOM 3018 O O . ARG A 1 387 ? -27.073 -7.582 17.811 1.00 93.88 387 ARG A O 1
ATOM 3025 N N . GLY A 1 388 ? -25.367 -6.549 16.768 1.00 88.25 388 GLY A N 1
ATOM 3026 C CA . GLY A 1 388 ? -24.642 -7.742 16.368 1.00 88.25 388 GLY A CA 1
ATOM 3027 C C . GLY A 1 388 ? -24.086 -8.521 17.558 1.00 88.25 388 GLY A C 1
ATOM 3028 O O . GLY A 1 388 ? -23.930 -8.008 18.660 1.00 88.25 388 GLY A O 1
ATOM 3029 N N . GLN A 1 389 ? -23.769 -9.796 17.322 1.00 77.31 389 GLN A N 1
ATOM 3030 C CA . GLN A 1 389 ? -23.053 -10.646 18.286 1.00 77.31 389 GLN A CA 1
ATOM 3031 C C . GLN A 1 389 ? -21.543 -10.706 17.998 1.00 77.31 389 GLN A C 1
ATOM 3033 O O . GLN A 1 389 ? -20.866 -11.639 18.430 1.00 77.31 389 GLN A O 1
ATOM 3038 N N . SER A 1 390 ? -21.016 -9.758 17.220 1.00 79.25 390 SER A N 1
ATOM 3039 C CA . SER A 1 390 ? -19.582 -9.653 16.958 1.00 79.25 390 SER A CA 1
ATOM 3040 C C . SER A 1 390 ? -18.805 -9.370 18.245 1.00 79.25 390 SER A C 1
ATOM 3042 O O . SER A 1 390 ? -19.315 -8.781 19.197 1.00 79.25 390 SER A O 1
ATOM 3044 N N . GLU A 1 391 ? -17.546 -9.805 18.281 1.00 87.06 391 GLU A N 1
ATOM 3045 C CA . GLU A 1 391 ? -16.643 -9.492 19.386 1.00 87.06 391 GLU A CA 1
ATOM 3046 C C . GLU A 1 391 ? -16.266 -8.006 19.330 1.00 87.06 391 GLU A C 1
ATOM 3048 O O . GLU A 1 391 ? -15.449 -7.593 18.510 1.00 87.06 391 GLU A O 1
ATOM 3053 N N . HIS A 1 392 ? -16.871 -7.202 20.203 1.00 93.81 392 HIS A N 1
ATOM 3054 C CA . HIS A 1 392 ? -16.561 -5.782 20.315 1.00 93.81 392 HIS A CA 1
ATOM 3055 C C . HIS A 1 392 ? -15.310 -5.548 21.157 1.00 93.81 392 HIS A C 1
ATOM 3057 O O . HIS A 1 392 ? -15.123 -6.148 22.220 1.00 93.81 392 HIS A O 1
ATOM 3063 N N . VAL A 1 393 ? -14.469 -4.624 20.699 1.00 95.00 393 VAL A N 1
ATOM 3064 C CA . VAL A 1 393 ? -13.245 -4.225 21.396 1.00 95.00 393 VAL A CA 1
ATOM 3065 C C . VAL A 1 393 ? -13.158 -2.715 21.548 1.00 95.00 393 VAL A C 1
ATOM 3067 O O . VAL A 1 393 ? -13.874 -1.938 20.911 1.00 95.00 393 VAL A O 1
ATOM 3070 N N . ARG A 1 394 ? -12.251 -2.272 22.420 1.00 94.19 394 ARG A N 1
ATOM 3071 C CA . ARG A 1 394 ? -11.959 -0.851 22.587 1.00 94.19 394 ARG A CA 1
ATOM 3072 C C . ARG A 1 394 ? -11.477 -0.270 21.256 1.00 94.19 394 ARG A C 1
ATOM 3074 O O . ARG A 1 394 ? -10.524 -0.773 20.670 1.00 94.19 394 ARG A O 1
ATOM 3081 N N . GLY A 1 395 ? -12.128 0.800 20.809 1.00 92.44 395 GLY A N 1
ATOM 3082 C CA . GLY A 1 395 ? -11.920 1.362 19.472 1.00 92.44 395 GLY A CA 1
ATOM 3083 C C . GLY A 1 395 ? -12.949 0.913 18.437 1.00 92.44 395 GLY A C 1
ATOM 3084 O O . GLY A 1 395 ? -12.787 1.283 17.280 1.00 92.44 395 GLY A O 1
ATOM 3085 N N . CYS A 1 396 ? -13.983 0.157 18.844 1.00 95.19 396 CYS A N 1
ATOM 3086 C CA . CYS A 1 396 ? -15.172 -0.144 18.042 1.00 95.19 396 CYS A CA 1
ATOM 3087 C C . CYS A 1 396 ? -15.584 1.071 17.202 1.00 95.19 396 CYS A C 1
ATOM 3089 O O . CYS A 1 396 ? -15.854 2.144 17.752 1.00 95.19 396 CYS A O 1
ATOM 3091 N N . TRP A 1 397 ? -15.630 0.904 15.880 1.00 93.31 397 TRP A N 1
ATOM 3092 C CA . TRP A 1 397 ? -15.833 2.011 14.950 1.00 93.31 397 TRP A CA 1
ATOM 3093 C C . TRP A 1 397 ? -17.160 2.735 15.209 1.00 93.31 397 TRP A C 1
ATOM 3095 O O . TRP A 1 397 ? -17.178 3.965 15.246 1.00 93.31 397 TRP A O 1
ATOM 3105 N N . ALA A 1 398 ? -18.243 1.989 15.453 1.00 92.44 398 ALA A N 1
ATOM 3106 C CA . ALA A 1 398 ? -19.579 2.545 15.664 1.00 92.44 398 ALA A CA 1
ATOM 3107 C C . ALA A 1 398 ? -19.651 3.313 16.986 1.00 92.44 398 ALA A C 1
ATOM 3109 O O . ALA A 1 398 ? -20.194 4.415 17.054 1.00 92.44 398 ALA A O 1
ATOM 3110 N N . LEU A 1 399 ? -19.038 2.756 18.032 1.00 93.38 399 LEU A N 1
ATOM 3111 C CA . LEU A 1 399 ? -18.960 3.396 19.336 1.00 93.38 399 LEU A CA 1
ATOM 3112 C C . LEU A 1 399 ? -18.142 4.689 19.271 1.00 93.38 399 LEU A C 1
ATOM 3114 O O . LEU A 1 399 ? -18.572 5.716 19.788 1.00 93.38 399 LEU A O 1
ATOM 3118 N N . ASP A 1 400 ? -16.975 4.656 18.624 1.00 91.81 400 ASP A N 1
ATOM 3119 C CA . ASP A 1 400 ? -16.107 5.825 18.500 1.00 91.81 400 ASP A CA 1
ATOM 3120 C C . ASP A 1 400 ? -16.774 6.951 17.695 1.00 91.81 400 ASP A C 1
ATOM 3122 O O . ASP A 1 400 ? -16.661 8.105 18.104 1.00 91.81 400 ASP A O 1
ATOM 3126 N N . LEU A 1 401 ? -17.516 6.643 16.621 1.00 89.38 401 LEU A N 1
ATOM 3127 C CA . LEU A 1 401 ? -18.268 7.643 15.845 1.00 89.38 401 LEU A CA 1
ATOM 3128 C C . LEU A 1 401 ? -19.264 8.429 16.708 1.00 89.38 401 LEU A C 1
ATOM 3130 O O . LEU A 1 401 ? -19.362 9.651 16.596 1.00 89.38 401 LEU A O 1
ATOM 3134 N N . LEU A 1 402 ? -19.981 7.738 17.596 1.00 91.38 402 LEU A N 1
ATOM 3135 C CA . LEU A 1 402 ? -20.991 8.348 18.465 1.00 91.38 402 LEU A CA 1
ATOM 3136 C C . LEU A 1 402 ? -20.377 9.157 19.618 1.00 91.38 402 LEU A C 1
ATOM 3138 O O . LEU A 1 402 ? -21.045 10.012 20.196 1.00 91.38 402 LEU A O 1
ATOM 3142 N N . ARG A 1 403 ? -19.102 8.914 19.939 1.00 88.25 403 ARG A N 1
ATOM 3143 C CA . ARG A 1 403 ? -18.358 9.636 20.981 1.00 88.25 403 ARG A CA 1
ATOM 3144 C C . ARG A 1 403 ? -17.673 10.888 20.445 1.00 88.25 403 ARG A C 1
ATOM 3146 O O . ARG A 1 403 ? -17.763 11.949 21.055 1.00 88.25 403 ARG A O 1
ATOM 3153 N N . THR A 1 404 ? -16.976 10.782 19.314 1.00 67.62 404 THR A N 1
ATOM 3154 C CA . THR A 1 404 ? -16.114 11.860 18.796 1.00 67.62 404 THR A CA 1
ATOM 3155 C C . THR A 1 404 ? -16.875 12.971 18.082 1.00 67.62 404 THR A C 1
ATOM 3157 O O . THR A 1 404 ? -16.355 14.076 17.971 1.00 67.62 404 THR A O 1
ATOM 3160 N N . ALA A 1 405 ? -18.112 12.727 17.649 1.00 56.22 405 ALA A N 1
ATOM 3161 C CA . ALA A 1 405 ? -18.939 13.731 16.983 1.00 56.22 405 ALA A CA 1
ATOM 3162 C C . ALA A 1 405 ? -19.580 14.766 17.944 1.00 56.22 405 ALA A C 1
ATOM 3164 O O . ALA A 1 405 ? -20.316 15.647 17.505 1.00 56.22 405 ALA A O 1
ATOM 3165 N N . SER A 1 406 ? -19.290 14.682 19.251 1.00 38.53 406 SER A N 1
ATOM 3166 C CA . SER A 1 406 ? -19.743 15.641 20.277 1.00 38.53 406 SER A CA 1
ATOM 3167 C C . SER A 1 406 ? -18.735 16.767 20.585 1.00 38.53 406 SER A C 1
ATOM 3169 O O . SER A 1 406 ? -18.916 17.470 21.580 1.00 38.53 406 SER A O 1
ATOM 3171 N N . ALA A 1 407 ? -17.685 16.931 19.769 1.00 32.69 407 ALA A N 1
ATOM 3172 C CA . ALA A 1 407 ? -16.658 17.969 19.925 1.00 32.69 407 ALA A CA 1
ATOM 3173 C C . ALA A 1 407 ? -16.880 19.175 19.000 1.00 32.69 407 ALA A C 1
ATOM 3175 O O . ALA A 1 407 ? -17.109 18.956 17.788 1.00 32.69 407 ALA A O 1
#

Secondary structure (DSSP, 8-state):
---HHHH-SEEEEPPPPPHHHHHHHHHHTTSPPPHHHHHHHHHT----S-TTSGGGGG-----GGG----TTSPPPHHHHHHHHH-SSEEEEETTEEEEE--TTHHHHHHHTTHHHHSTTEEEEEE-TTSEEEEEE-SSPP-TTS---EEEEETTB----TTTS-EEESSHHHHHH--S-THHHHTT-----HHHHHH---HHHHHTT-TT-HHHHHHHHHHHHHHTGGG-SSHHHHHHHHHHHHHHTTSS-HHHHHHHHHHHHHHHHHT---HHHHHHHHTT-SSHHHHHHHHHHHHHHHHHT-TTS-SHHHHHHHHHHHHHHHHHH--TTSPPPPPHHHHHGGGTHHHHHHHHHHHHT-GGGHHHHHHHHHHTT---HHHHHHHHS-S---TT-HHHHHHHHTT-

Foldseek 3Di:
DDPVVPLFPDWDFAAADDPVLVVVLQQPQQDQDDPVLQCVLQVPDDQPDDPPDPCSVVDDGDRSNPFHGPNVQGDAPVLNVVSRVGQFGWTAAAQAIWRFHGSCQSVCCSVLVQSVAQGQWTFGTADPVQKTKTFNRPDHADPRSFGFIWIAGSVGHHPDCQQINGDGGGDSRSSNDNDNCVLSNVRQAADALVCLVVDLAVRVLLRPCPVVLLLLLQLLLVLLVVCVVVDPDCLLVVLSVQLNCVSVVNDDLVRLVVSLVVLVVCCVVVDHALSSQLSSLSSDPDSSSSNPSNNQSSLCNQQVDPPCDDDSSSVSSSVSSLSSCQQCPSVNDDDDDDVLLCPPPNRPLLVLLVVCLVVVVLVCLLVSLVSSVVSVDPPPVLSCSSVDPRDHGRNGPSSVVSNPVVD

Sequence (407 aa):
MIDWPTVFEHATPNRGATEAEIAEFVATFGAPLTRAEVARVNGTQCNPWLPTDPQHATWEPFDSAAWVMPADRPIPPSYLSFIRYSDGGRFSNGMRLFQMAGTELRSFLIVYHVPQYMPLAVPFAFTDSGGMYLFDMREPPDTSGEYPIICAGAGALDFDPHESPRIASNFLEACCGRFNVERLQFGRVVLTADQWETCTDLKPMLDGREGYDRKLRLFACACARRVWHLMPGEHFWRAIETAEQFADGKVTDEACQGLKKKCESMNTQNGWSTAAAAATHCLSTDAVEAAWSGAQNAAGSESSTDRGEGPKWEAARAKQVDLLREIFGNPFRPIHVDPLWLKWNNGTVPQIADRIYQTNNFGDLLVLADALEEAGCTDAETLAHLRGQSEHVRGCWALDLLRTASA

pLDDT: mean 88.88, std 10.68, range [32.69, 98.44]

Radius of gyration: 27.23 Å; chains: 1; bounding box: 68×44×73 Å